Protein 2O1B (pdb70)

Secondary structure (DSSP, 8-state):
--HHHHTSPP-TT----SSPPB----S-SSPPPHHHHHHHHHHTT-HHHHS---TT--HHHHHHHHHHHHHHH-----TTTSEEEESSHHHHHHHHHHHH--TT-EEEEEES--SSHHHHHHHTT-EEEEEE--TTT----GGGS-HHHHHHEEEEEE-SS-TTT-----HHHHHHHHHHHTTSS-EEEEE-TTTT-BSSSPPPPGGGSTTHHHHEEEEEESTTTT--TT--EEEEE----HHHHHHHHHH----HHHHHHHHHHHHH-HHHHHHHHHHHHHHHHHHH--TTTT--EEPP-BSSEEEEEPPTT--HHHHHHHHHHHH-B--EESGGG-GGGTTEEEEE--S-TTHHHHHHHHHHGGGGGG-

Solvent-accessible surface area: 16310 Å² total

InterPro domains:
  IPR004838 Aminotransferases, class-I, pyridoxal-phosphate-binding site [PS00105] (230-243)
  IPR004839 Aminotransferase, class I/classII, large domain [PF00155] (29-375)
  IPR015421 Pyridoxal phosphate-dependent transferase, major domain [G3DSA:3.40.640.10] (60-280)
  IPR015422 Pyridoxal phosphate-dependent transferase, small domain [G3DSA:3.90.1150.10] (34-375)
  IPR015424 Pyridoxal phosphate-dependent transferase [SSF53383] (1-379)
  IPR050881 LL-diaminopimelate aminotransferase [PTHR42832] (8-380)

Radius of gyration: 20.68 Å; Cα contacts (8 Å, |Δi|>4): 781; chains: 1; bounding box: 60×52×44 Å

CATH classification: 3.90.1150.10 (+1 more: 3.40.640.10)

Structure (mmCIF, N/CA/C/O backbone):
data_2O1B
#
_entry.id   2O1B
#
_cell.length_a   109.311
_cell.length_b   56.307
_cell.length_c   73.401
_cell.angle_alpha   90.00
_cell.angle_beta   130.31
_cell.angle_gamma   90.00
#
_symmetry.space_group_name_H-M   'C 1 2 1'
#
loop_
_entity.id
_entity.type
_entity.pdbx_description
1 polymer 'Aminotransferase, class I'
2 non-polymer "PYRIDOXAL-5'-PHOSPHATE"
3 water water
#
loop_
_atom_site.group_PDB
_atom_site.id
_atom_site.type_symbol
_atom_site.label_atom_id
_atom_site.label_alt_id
_atom_site.label_comp_id
_atom_site.label_asym_id
_atom_site.label_entity_id
_atom_site.label_seq_id
_atom_site.pdbx_PDB_ins_code
_atom_site.Cartn_x
_atom_site.Cartn_y
_atom_site.Cartn_z
_atom_site.occupancy
_atom_site.B_iso_or_equiv
_atom_site.auth_seq_id
_atom_site.auth_comp_id
_atom_site.auth_asym_id
_atom_site.auth_atom_id
_atom_site.pdbx_PDB_model_num
ATOM 1 N N . ILE A 1 22 ? 6.766 -43.275 13.644 1.00 26.53 2 ILE A N 1
ATOM 2 C CA . ILE A 1 22 ? 6.764 -42.949 12.187 1.00 26.47 2 ILE A CA 1
ATOM 3 C C . ILE A 1 22 ? 6.252 -44.135 11.358 1.00 26.51 2 ILE A C 1
ATOM 4 O O . ILE A 1 22 ? 6.447 -45.304 11.735 1.00 26.58 2 ILE A O 1
ATOM 9 N N . SER A 1 23 ? 5.574 -43.830 10.252 1.00 26.01 3 SER A N 1
ATOM 10 C CA . SER A 1 23 ? 5.052 -44.860 9.352 1.00 26.14 3 SER A CA 1
ATOM 11 C C . SER A 1 23 ? 6.178 -45.487 8.538 1.00 26.15 3 SER A C 1
ATOM 12 O O . SER A 1 23 ? 7.167 -44.819 8.229 1.00 25.86 3 SER A O 1
ATOM 15 N N . ASN A 1 24 ? 6.016 -46.761 8.189 1.00 26.42 4 ASN A N 1
ATOM 16 C CA . ASN A 1 24 ? 6.987 -47.465 7.345 1.00 26.88 4 ASN A CA 1
ATOM 17 C C . ASN A 1 24 ? 7.253 -46.712 6.047 1.00 27.06 4 ASN A C 1
ATOM 18 O O . ASN A 1 24 ? 8.405 -46.531 5.650 1.00 27.25 4 ASN A O 1
ATOM 23 N N . LYS A 1 25 ? 6.176 -46.258 5.413 1.00 27.37 5 LYS A N 1
ATOM 24 C CA . LYS A 1 25 ? 6.223 -45.552 4.133 1.00 27.65 5 LYS A CA 1
ATOM 25 C C . LYS A 1 25 ? 7.133 -44.326 4.184 1.00 27.67 5 LYS A C 1
ATOM 26 O O . LYS A 1 25 ? 7.907 -44.077 3.263 1.00 27.42 5 LYS A O 1
ATOM 32 N N . LEU A 1 26 ? 7.032 -43.570 5.272 1.00 27.60 6 LEU A N 1
ATOM 33 C CA . LEU A 1 26 ? 7.751 -42.314 5.406 1.00 27.61 6 LEU A CA 1
ATOM 34 C C . LEU A 1 26 ? 9.196 -42.587 5.801 1.00 27.61 6 LEU A C 1
ATOM 35 O O . LEU A 1 26 ? 10.109 -41.881 5.372 1.00 27.38 6 LEU A O 1
ATOM 40 N N . ALA A 1 27 ? 9.382 -43.641 6.593 1.00 27.39 7 ALA A N 1
ATOM 41 C CA . ALA A 1 27 ? 10.698 -44.099 7.028 1.00 27.47 7 ALA A CA 1
ATOM 42 C C . ALA A 1 27 ? 11.602 -44.452 5.850 1.00 27.38 7 ALA A C 1
ATOM 43 O O . ALA A 1 27 ? 12.822 -44.257 5.908 1.00 27.77 7 ALA A O 1
ATOM 45 N N . ASN A 1 28 ? 11.001 -44.983 4.789 1.00 27.15 8 ASN A N 1
ATOM 46 C CA . ASN A 1 28 ? 11.737 -45.337 3.574 1.00 26.86 8 ASN A CA 1
ATOM 47 C C . ASN A 1 28 ? 12.391 -44.142 2.895 1.00 26.29 8 ASN A C 1
ATOM 48 O O . ASN A 1 28 ? 13.428 -44.292 2.256 1.00 26.33 8 ASN A O 1
ATOM 53 N N . ILE A 1 29 ? 11.798 -42.960 3.058 1.00 25.84 9 ILE A N 1
ATOM 54 C CA . ILE A 1 29 ? 12.180 -41.792 2.258 1.00 25.40 9 ILE A CA 1
ATOM 55 C C . ILE A 1 29 ? 13.468 -41.108 2.731 1.00 25.21 9 ILE A C 1
ATOM 56 O O . ILE A 1 29 ? 13.514 -40.576 3.839 1.00 24.71 9 ILE A O 1
ATOM 61 N N . PRO A 1 30 ? 14.516 -41.114 1.879 1.00 25.12 10 PRO A N 1
ATOM 62 C CA . PRO A 1 30 ? 15.766 -40.444 2.232 1.00 25.11 10 PRO A CA 1
ATOM 63 C C . PRO A 1 30 ? 15.498 -38.986 2.509 1.00 25.00 10 PRO A C 1
ATOM 64 O O . PRO A 1 30 ? 14.680 -38.376 1.828 1.00 24.76 10 PRO A O 1
ATOM 68 N N . ASP A 1 31 ? 16.160 -38.436 3.521 1.00 24.98 11 ASP A N 1
ATOM 69 C CA . ASP A 1 31 ? 15.945 -37.041 3.879 1.00 25.22 11 ASP A CA 1
ATOM 70 C C . ASP A 1 31 ? 16.142 -36.128 2.680 1.00 25.43 11 ASP A C 1
ATOM 71 O O . ASP A 1 31 ? 16.963 -36.404 1.809 1.00 25.29 11 ASP A O 1
ATOM 76 N N . SER A 1 32 ? 15.363 -35.051 2.638 1.00 25.94 12 SER A N 1
ATOM 77 C CA . SER A 1 32 ? 15.561 -34.006 1.656 1.00 26.59 12 SER A CA 1
ATOM 78 C C . SER A 1 32 ? 16.993 -33.509 1.806 1.00 27.07 12 SER A C 1
ATOM 79 O O . SER A 1 32 ? 17.345 -32.881 2.809 1.00 26.89 12 SER A O 1
ATOM 82 N N . TYR A 1 33 ? 17.819 -33.829 0.813 1.00 28.04 13 TYR A N 1
ATOM 83 C CA . TYR A 1 33 ? 19.256 -33.570 0.878 1.00 28.91 13 TYR A CA 1
ATOM 84 C C . TYR A 1 33 ? 19.594 -32.094 1.087 1.00 29.20 13 TYR A C 1
ATOM 85 O O . TYR A 1 33 ? 20.649 -31.766 1.636 1.00 29.33 13 TYR A O 1
ATOM 94 N N . PHE A 1 34 ? 18.692 -31.214 0.661 1.00 29.43 14 PHE A N 1
ATOM 95 C CA . PHE A 1 34 ? 18.844 -29.784 0.908 1.00 29.75 14 PHE A CA 1
ATOM 96 C C . PHE A 1 34 ? 17.736 -29.263 1.833 1.00 30.01 14 PHE A C 1
ATOM 97 O O . PHE A 1 34 ? 17.399 -28.075 1.826 1.00 30.11 14 PHE A O 1
ATOM 105 N N . GLY A 1 35 ? 17.186 -30.171 2.636 1.00 30.14 15 GLY A N 1
ATOM 106 C CA . GLY A 1 35 ? 16.229 -29.814 3.676 1.00 30.31 15 GLY A CA 1
ATOM 107 C C . GLY A 1 35 ? 16.919 -29.501 4.990 1.00 30.33 15 GLY A C 1
ATOM 108 O O . GLY A 1 35 ? 17.976 -28.870 5.016 1.00 30.40 15 GLY A O 1
ATOM 109 N N . GLU A 1 43 ? 28.529 -23.842 8.114 1.00 41.82 23 GLU A N 1
ATOM 110 C CA . GLU A 1 43 ? 29.983 -23.821 8.274 1.00 41.88 23 GLU A CA 1
ATOM 111 C C . GLU A 1 43 ? 30.678 -23.452 6.961 1.00 41.64 23 GLU A C 1
ATOM 112 O O . GLU A 1 43 ? 30.186 -23.789 5.880 1.00 41.91 23 GLU A O 1
ATOM 118 N N . HIS A 1 44 ? 31.808 -22.750 7.067 1.00 41.33 24 HIS A N 1
ATOM 119 C CA . HIS A 1 44 ? 32.587 -22.320 5.902 1.00 40.86 24 HIS A CA 1
ATOM 120 C C . HIS A 1 44 ? 34.072 -22.156 6.246 1.00 40.07 24 HIS A C 1
ATOM 121 O O . HIS A 1 44 ? 34.440 -22.082 7.420 1.00 40.01 24 HIS A O 1
ATOM 128 N N . GLY A 1 45 ? 34.920 -22.110 5.223 1.00 38.99 25 GLY A N 1
ATOM 129 C CA . GLY A 1 45 ? 36.345 -21.880 5.422 1.00 37.73 25 GLY A CA 1
ATOM 130 C C . GLY A 1 45 ? 36.662 -20.430 5.747 1.00 36.69 25 GLY A C 1
ATOM 131 O O . GLY A 1 45 ? 35.755 -19.648 6.026 1.00 36.79 25 GLY A O 1
ATOM 132 N N . PRO A 1 46 ? 37.954 -20.059 5.704 1.00 35.87 26 PRO A N 1
ATOM 133 C CA . PRO A 1 46 ? 38.429 -18.704 6.026 1.00 35.14 26 PRO A CA 1
ATOM 134 C C . PRO A 1 46 ? 37.826 -17.584 5.172 1.00 34.35 26 PRO A C 1
ATOM 135 O O . PRO A 1 46 ? 37.495 -16.518 5.697 1.00 34.25 26 PRO A O 1
ATOM 139 N N . LEU A 1 47 ? 37.687 -17.839 3.873 1.00 33.40 27 LEU A N 1
ATOM 140 C CA . LEU A 1 47 ? 37.242 -16.841 2.907 1.00 32.59 27 LEU A CA 1
ATOM 141 C C . LEU A 1 47 ? 35.758 -16.509 3.089 1.00 32.19 27 LEU A C 1
ATOM 142 O O . LEU A 1 47 ? 35.001 -17.340 3.579 1.00 31.88 27 LEU A O 1
ATOM 147 N N . PRO A 1 48 ? 35.339 -15.280 2.729 1.00 31.99 28 PRO A N 1
ATOM 148 C CA . PRO A 1 48 ? 33.901 -15.000 2.716 1.00 31.92 28 PRO A CA 1
ATOM 149 C C . PRO A 1 48 ? 33.136 -16.017 1.866 1.00 32.22 28 PRO A C 1
ATOM 150 O O . PRO A 1 48 ? 33.589 -16.389 0.781 1.00 31.89 28 PRO A O 1
ATOM 154 N N . LEU A 1 49 ? 31.991 -16.462 2.377 1.00 32.49 29 LEU A N 1
ATOM 155 C CA . LEU A 1 49 ? 31.208 -17.522 1.752 1.00 33.25 29 LEU A CA 1
ATOM 156 C C . LEU A 1 49 ? 30.508 -17.065 0.477 1.00 33.20 29 LEU A C 1
ATOM 157 O O . LEU A 1 49 ? 29.908 -15.990 0.436 1.00 33.14 29 LEU A O 1
ATOM 162 N N . ILE A 1 50 ? 30.623 -17.889 -0.565 1.00 33.40 30 ILE A N 1
ATOM 163 C CA . ILE A 1 50 ? 29.803 -17.770 -1.768 1.00 33.56 30 ILE A CA 1
ATOM 164 C C . ILE A 1 50 ? 28.967 -19.048 -1.853 1.00 34.11 30 ILE A C 1
ATOM 165 O O . ILE A 1 50 ? 29.506 -20.153 -1.939 1.00 33.54 30 ILE A O 1
ATOM 170 N N . ASN A 1 51 ? 27.648 -18.882 -1.787 1.00 34.98 31 ASN A N 1
ATOM 171 C CA . ASN A 1 51 ? 26.717 -20.003 -1.768 1.00 35.98 31 ASN A CA 1
ATOM 172 C C . ASN A 1 51 ? 26.228 -20.276 -3.174 1.00 36.36 31 ASN A C 1
ATOM 173 O O . ASN A 1 51 ? 25.274 -19.656 -3.628 1.00 36.55 31 ASN A O 1
ATOM 186 N N . ALA A 1 53 ? 25.087 -23.128 -4.159 1.00 37.07 33 ALA A N 1
ATOM 187 C CA . ALA A 1 53 ? 24.220 -24.289 -4.042 1.00 37.23 33 ALA A CA 1
ATOM 188 C C . ALA A 1 53 ? 22.741 -23.889 -4.203 1.00 37.73 33 ALA A C 1
ATOM 189 O O . ALA A 1 53 ? 21.840 -24.702 -3.991 1.00 37.38 33 ALA A O 1
ATOM 191 N N . VAL A 1 54 ? 22.514 -22.634 -4.600 1.00 38.25 34 VAL A N 1
ATOM 192 C CA . VAL A 1 54 ? 21.175 -22.051 -4.666 1.00 38.40 34 VAL A CA 1
ATOM 193 C C . VAL A 1 54 ? 20.439 -22.377 -5.963 1.00 39.21 34 VAL A C 1
ATOM 194 O O . VAL A 1 54 ? 20.958 -22.199 -7.068 1.00 39.33 34 VAL A O 1
ATOM 198 N N . GLY A 1 55 ? 19.222 -22.879 -5.833 1.00 39.71 35 GLY A N 1
ATOM 199 C CA . GLY A 1 55 ? 18.291 -22.778 -6.936 1.00 40.40 35 GLY A CA 1
ATOM 200 C C . GLY A 1 55 ? 17.908 -21.311 -6.935 1.00 41.02 35 GLY A C 1
ATOM 201 O O . GLY A 1 55 ? 18.286 -20.562 -6.019 1.00 41.16 35 GLY A O 1
ATOM 202 N N . ILE A 1 56 ? 17.214 -20.878 -7.980 1.00 41.35 36 ILE A N 1
ATOM 203 C CA . ILE A 1 56 ? 16.529 -19.591 -7.948 1.00 41.54 36 ILE A CA 1
ATOM 204 C C . ILE A 1 56 ? 17.379 -18.346 -8.135 1.00 41.00 36 ILE A C 1
ATOM 205 O O . ILE A 1 56 ? 18.301 -18.081 -7.349 1.00 41.72 36 ILE A O 1
ATOM 210 N N . PRO A 1 57 ? 17.047 -17.564 -9.174 1.00 40.19 37 PRO A N 1
ATOM 211 C CA . PRO A 1 57 ? 17.568 -16.217 -9.360 1.00 39.18 37 PRO A CA 1
ATOM 212 C C . PRO A 1 57 ? 17.582 -15.369 -8.079 1.00 37.94 37 PRO A C 1
ATOM 213 O O . PRO A 1 57 ? 16.883 -15.644 -7.106 1.00 38.37 37 PRO A O 1
ATOM 217 N N . ASP A 1 58 ? 18.395 -14.334 -8.120 1.00 36.23 38 ASP A N 1
ATOM 218 C CA . ASP A 1 58 ? 18.741 -13.526 -6.969 1.00 34.40 38 ASP A CA 1
ATOM 219 C C . ASP A 1 58 ? 17.904 -12.258 -6.939 1.00 32.67 38 ASP A C 1
ATOM 220 O O . ASP A 1 58 ? 17.906 -11.517 -5.945 1.00 32.19 38 ASP A O 1
ATOM 225 N N . GLY A 1 59 ? 17.205 -12.017 -8.045 1.00 30.76 39 GLY A N 1
ATOM 226 C CA . GLY A 1 59 ? 16.459 -10.791 -8.253 1.00 28.30 39 GLY A CA 1
ATOM 227 C C . GLY A 1 59 ? 15.153 -10.761 -7.485 1.00 26.80 39 GLY A C 1
ATOM 228 O O . GLY A 1 59 ? 14.675 -11.809 -7.023 1.00 26.48 39 GLY A O 1
ATOM 229 N N . PRO A 1 60 ? 14.575 -9.557 -7.335 1.00 25.08 40 PRO A N 1
ATOM 230 C CA . PRO A 1 60 ? 13.286 -9.368 -6.686 1.00 23.97 40 PRO A CA 1
ATOM 231 C C . PRO A 1 60 ? 12.122 -9.706 -7.605 1.00 23.09 40 PRO A C 1
ATOM 232 O O . PRO A 1 60 ? 12.288 -9.767 -8.826 1.00 23.05 40 PRO A O 1
ATOM 236 N N . THR A 1 61 ? 10.957 -9.925 -7.009 1.00 22.27 41 THR A N 1
ATOM 237 C CA . THR A 1 61 ? 9.701 -10.014 -7.739 1.00 21.54 41 THR A CA 1
ATOM 238 C C . THR A 1 61 ? 9.419 -8.675 -8.428 1.00 20.86 41 THR A C 1
ATOM 239 O O . THR A 1 61 ? 9.519 -7.612 -7.796 1.00 20.18 41 THR A O 1
ATOM 243 N N . PRO A 1 62 ? 9.081 -8.709 -9.728 1.00 20.25 42 PRO A N 1
ATOM 244 C CA . PRO A 1 62 ? 8.797 -7.426 -10.394 1.00 20.35 42 PRO A CA 1
ATOM 245 C C . PRO A 1 62 ? 7.752 -6.601 -9.618 1.00 20.50 42 PRO A C 1
ATOM 246 O O . PRO A 1 62 ? 6.779 -7.160 -9.116 1.00 20.08 42 PRO A O 1
ATOM 250 N N . GLN A 1 63 ? 7.962 -5.295 -9.508 1.00 21.20 43 GLN A N 1
ATOM 251 C CA . GLN A 1 63 ? 7.116 -4.444 -8.656 1.00 22.06 43 GLN A CA 1
ATOM 252 C C . GLN A 1 63 ? 5.629 -4.527 -9.017 1.00 22.26 43 GLN A C 1
ATOM 253 O O . GLN A 1 63 ? 4.769 -4.505 -8.134 1.00 23.28 43 GLN A O 1
ATOM 259 N N . GLY A 1 64 ? 5.332 -4.652 -10.310 1.00 22.11 44 GLY A N 1
ATOM 260 C CA . GLY A 1 64 ? 3.958 -4.776 -10.784 1.00 21.34 44 GLY A CA 1
ATOM 261 C C . GLY A 1 64 ? 3.195 -5.959 -10.207 1.00 21.04 44 GLY A C 1
ATOM 262 O O . GLY A 1 64 ? 2.008 -5.834 -9.915 1.00 20.45 44 GLY A O 1
ATOM 263 N N . ILE A 1 65 ? 3.872 -7.099 -10.038 1.00 20.92 45 ILE A N 1
ATOM 264 C CA . ILE A 1 65 ? 3.258 -8.285 -9.438 1.00 21.20 45 ILE A CA 1
ATOM 265 C C . ILE A 1 65 ? 2.989 -8.039 -7.959 1.00 21.73 45 ILE A C 1
ATOM 266 O O . ILE A 1 65 ? 1.889 -8.325 -7.454 1.00 21.58 45 ILE A O 1
ATOM 271 N N . ILE A 1 66 ? 3.997 -7.491 -7.280 1.00 21.85 46 ILE A N 1
ATOM 272 C CA . ILE A 1 66 ? 3.871 -7.047 -5.893 1.00 22.45 46 ILE A CA 1
ATOM 273 C C . ILE A 1 66 ? 2.703 -6.078 -5.684 1.00 22.58 46 ILE A C 1
ATOM 274 O O . ILE A 1 66 ? 1.885 -6.301 -4.789 1.00 22.78 46 ILE A O 1
ATOM 279 N N . ASP A 1 67 ? 2.620 -5.016 -6.491 1.00 23.44 47 ASP A N 1
ATOM 280 C CA . ASP A 1 67 ? 1.517 -4.030 -6.361 1.00 23.98 47 ASP A CA 1
ATOM 281 C C . ASP A 1 67 ? 0.134 -4.662 -6.485 1.00 24.33 47 ASP A C 1
ATOM 282 O O . ASP A 1 67 ? -0.782 -4.323 -5.739 1.00 23.78 47 ASP A O 1
ATOM 287 N N . HIS A 1 68 ? -0.016 -5.570 -7.444 1.00 24.86 48 HIS A N 1
ATOM 288 C CA . HIS A 1 68 ? -1.287 -6.255 -7.639 1.00 25.93 48 HIS A CA 1
ATOM 289 C C . HIS A 1 68 ? -1.638 -7.259 -6.546 1.00 25.02 48 HIS A C 1
ATOM 290 O O . HIS A 1 68 ? -2.813 -7.426 -6.220 1.00 24.92 48 HIS A O 1
ATOM 297 N N . PHE A 1 69 ? -0.631 -7.909 -5.969 1.00 24.40 49 PHE A N 1
ATOM 298 C CA . PHE A 1 69 ? -0.849 -8.744 -4.780 1.00 23.41 49 PHE A CA 1
ATOM 299 C C . PHE A 1 69 ? -1.342 -7.868 -3.607 1.00 23.28 49 PHE A C 1
ATOM 300 O O . PHE A 1 69 ? -2.354 -8.172 -2.984 1.00 23.69 49 PHE A O 1
ATOM 308 N N . GLN A 1 70 ? -0.649 -6.767 -3.333 1.00 22.58 50 GLN A N 1
ATOM 309 C CA . GLN A 1 70 ? -1.037 -5.838 -2.285 1.00 22.93 50 GLN A CA 1
ATOM 310 C C . GLN A 1 70 ? -2.507 -5.427 -2.407 1.00 23.12 50 GLN A C 1
ATOM 311 O O . GLN A 1 70 ? -3.235 -5.409 -1.414 1.00 22.79 50 GLN A O 1
ATOM 317 N N . LYS A 1 71 ? -2.927 -5.127 -3.633 1.00 23.62 51 LYS A N 1
ATOM 318 C CA . LYS A 1 71 ? -4.300 -4.719 -3.908 1.00 24.52 51 LYS A CA 1
ATOM 319 C C . LYS A 1 71 ? -5.286 -5.860 -3.740 1.00 24.11 51 LYS A C 1
ATOM 320 O O . LYS A 1 71 ? -6.368 -5.662 -3.176 1.00 24.04 51 LYS A O 1
ATOM 326 N N . ALA A 1 72 ? -4.900 -7.048 -4.211 1.00 24.13 52 ALA A N 1
ATOM 327 C CA . ALA A 1 72 ? -5.714 -8.266 -4.106 1.00 24.11 52 ALA A CA 1
ATOM 328 C C . ALA A 1 72 ? -6.042 -8.688 -2.676 1.00 24.36 52 ALA A C 1
ATOM 329 O O . ALA A 1 72 ? -6.949 -9.494 -2.463 1.00 25.17 52 ALA A O 1
ATOM 331 N N . LEU A 1 73 ? -5.305 -8.171 -1.694 1.00 23.85 53 LEU A N 1
ATOM 332 C CA . LEU A 1 73 ? -5.525 -8.578 -0.302 1.00 23.24 53 LEU A CA 1
ATOM 333 C C . LEU A 1 73 ? -6.784 -7.932 0.267 1.00 22.80 53 LEU A C 1
ATOM 334 O O . LEU A 1 73 ? -7.368 -8.432 1.230 1.00 22.98 53 LEU A O 1
ATOM 339 N N . THR A 1 74 ? -7.207 -6.828 -0.345 1.00 22.43 54 THR A N 1
ATOM 340 C CA . THR A 1 74 ? -8.353 -6.064 0.144 1.00 22.68 54 THR A CA 1
ATOM 341 C C . THR A 1 74 ? -9.674 -6.527 -0.478 1.00 22.88 54 THR A C 1
ATOM 342 O O . THR A 1 74 ? -10.733 -5.978 -0.158 1.00 23.66 54 THR A O 1
ATOM 346 N N . ILE A 1 75 ? -9.611 -7.543 -1.338 1.00 23.25 55 ILE A N 1
ATOM 347 C CA . ILE A 1 75 ? -10.772 -8.025 -2.088 1.00 23.33 55 ILE A CA 1
ATOM 348 C C . ILE A 1 75 ? -11.519 -9.100 -1.281 1.00 24.05 55 ILE A C 1
ATOM 349 O O . ILE A 1 75 ? -10.939 -10.126 -0.937 1.00 23.58 55 ILE A O 1
ATOM 354 N N . PRO A 1 76 ? -12.818 -8.865 -0.987 1.00 24.80 56 PRO A N 1
ATOM 355 C CA . PRO A 1 76 ? -13.585 -9.738 -0.095 1.00 25.41 56 PRO A CA 1
ATOM 356 C C . PRO A 1 76 ? -13.499 -11.218 -0.469 1.00 25.52 56 PRO A C 1
ATOM 357 O O . PRO A 1 76 ? -13.241 -12.051 0.394 1.00 26.19 56 PRO A O 1
ATOM 361 N N . GLU A 1 77 ? -13.679 -11.538 -1.747 1.00 26.32 57 GLU A N 1
ATOM 362 C CA . GLU A 1 77 ? -13.598 -12.935 -2.204 1.00 27.05 57 GLU A CA 1
ATOM 363 C C . GLU A 1 77 ? -12.228 -13.575 -2.000 1.00 26.66 57 GLU A C 1
ATOM 364 O O . GLU A 1 77 ? -12.135 -14.802 -1.825 1.00 26.95 57 GLU A O 1
ATOM 370 N N . ASN A 1 78 ? -11.175 -12.754 -1.995 1.00 25.73 58 ASN A N 1
ATOM 371 C CA . ASN A 1 78 ? -9.815 -13.252 -1.815 1.00 25.41 58 ASN A CA 1
ATOM 372 C C . ASN A 1 78 ? -9.473 -13.679 -0.389 1.00 25.07 58 ASN A C 1
ATOM 373 O O . ASN A 1 78 ? -8.596 -14.521 -0.183 1.00 25.24 58 ASN A O 1
ATOM 378 N N . GLN A 1 79 ? -10.175 -13.117 0.586 1.00 24.63 59 GLN A N 1
ATOM 379 C CA . GLN A 1 79 ? -9.899 -13.397 1.995 1.00 24.54 59 GLN A CA 1
ATOM 380 C C . GLN A 1 79 ? -10.529 -14.703 2.480 1.00 24.65 59 GLN A C 1
ATOM 381 O O . GLN A 1 79 ? -10.146 -15.234 3.535 1.00 24.46 59 GLN A O 1
ATOM 387 N N . LYS A 1 80 ? -11.453 -15.223 1.674 1.00 24.74 60 LYS A N 1
ATOM 388 C CA . LYS A 1 80 ? -12.329 -16.345 2.018 1.00 25.34 60 LYS A CA 1
ATOM 389 C C . LYS A 1 80 ? -12.073 -17.565 1.142 1.00 24.73 60 LYS A C 1
ATOM 390 O O . LYS A 1 80 ? -11.546 -17.426 0.037 1.00 24.24 60 LYS A O 1
ATOM 396 N N . TYR A 1 81 ? -12.480 -18.747 1.619 1.00 25.10 61 TYR A N 1
ATOM 397 C CA . TYR A 1 81 ? -12.553 -19.959 0.791 1.00 25.43 61 TYR A CA 1
ATOM 398 C C . TYR A 1 81 ? -13.163 -19.653 -0.575 1.00 25.66 61 TYR A C 1
ATOM 399 O O . TYR A 1 81 ? -14.160 -18.927 -0.672 1.00 25.45 61 TYR A O 1
ATOM 408 N N . GLY A 1 82 ? -12.574 -20.218 -1.622 1.00 25.86 62 GLY A N 1
ATOM 409 C CA . GLY A 1 82 ? -13.110 -20.085 -2.979 1.00 26.08 62 GLY A CA 1
ATOM 410 C C . GLY A 1 82 ? -13.216 -21.446 -3.649 1.00 26.83 62 GLY A C 1
ATOM 411 O O . GLY A 1 82 ? -13.129 -22.482 -2.981 1.00 26.38 62 GLY A O 1
ATOM 412 N N . ALA A 1 83 ? -13.418 -21.444 -4.965 1.00 27.32 63 ALA A N 1
ATOM 413 C CA . ALA A 1 83 ? -13.496 -22.677 -5.729 1.00 27.99 63 ALA A CA 1
ATOM 414 C C . ALA A 1 83 ? -12.173 -23.417 -5.616 1.00 28.38 63 ALA A C 1
ATOM 415 O O . ALA A 1 83 ? -11.113 -22.842 -5.861 1.00 28.27 63 ALA A O 1
ATOM 417 N N . PHE A 1 84 ? -12.248 -24.688 -5.231 1.00 28.47 64 PHE A N 1
ATOM 418 C CA . PHE A 1 84 ? -11.069 -25.546 -5.068 1.00 29.17 64 PHE A CA 1
ATOM 419 C C . PHE A 1 84 ? -10.096 -25.453 -6.232 1.00 29.74 64 PHE A C 1
ATOM 420 O O . PHE A 1 84 ? -8.884 -25.295 -6.021 1.00 30.21 64 PHE A O 1
ATOM 428 N N . HIS A 1 85 ? -10.623 -25.548 -7.454 1.00 29.45 65 HIS A N 1
ATOM 429 C CA . HIS A 1 85 ? -9.783 -25.650 -8.645 1.00 29.61 65 HIS A CA 1
ATOM 430 C C . HIS A 1 85 ? -9.358 -24.324 -9.261 1.00 29.13 65 HIS A C 1
ATOM 431 O O . HIS A 1 85 ? -8.772 -24.316 -10.339 1.00 29.30 65 HIS A O 1
ATOM 438 N N . GLY A 1 86 ? -9.643 -23.214 -8.583 1.00 28.80 66 GLY A N 1
ATOM 439 C CA . GLY A 1 86 ? -9.082 -21.930 -8.988 1.00 28.10 66 GLY A CA 1
ATOM 440 C C . GLY A 1 86 ? -10.045 -21.026 -9.715 1.00 27.99 66 GLY A C 1
ATOM 441 O O . GLY A 1 86 ? -11.089 -21.469 -10.196 1.00 27.90 66 GLY A O 1
ATOM 442 N N . LYS A 1 87 ? -9.689 -19.747 -9.782 1.00 27.77 67 LYS A N 1
ATOM 443 C CA . LYS A 1 87 ? -10.482 -18.756 -10.502 1.00 27.50 67 LYS A CA 1
ATOM 444 C C . LYS A 1 87 ? -10.487 -19.038 -12.001 1.00 27.63 67 LYS A C 1
ATOM 445 O O . LYS A 1 87 ? -9.499 -19.519 -12.559 1.00 27.39 67 LYS A O 1
ATOM 451 N N . GLU A 1 88 ? -11.606 -18.730 -12.648 1.00 28.27 68 GLU A N 1
ATOM 452 C CA . GLU A 1 88 ? -11.699 -18.797 -14.103 1.00 28.21 68 GLU A CA 1
ATOM 453 C C . GLU A 1 88 ? -10.616 -17.967 -14.786 1.00 27.30 68 GLU A C 1
ATOM 454 O O . GLU A 1 88 ? -10.006 -18.409 -15.766 1.00 26.82 68 GLU A O 1
ATOM 460 N N . ALA A 1 89 ? -10.385 -16.765 -14.265 1.00 26.46 69 ALA A N 1
ATOM 461 C CA . ALA A 1 89 ? -9.351 -15.879 -14.793 1.00 25.99 69 ALA A CA 1
ATOM 462 C C . ALA A 1 89 ? -7.943 -16.499 -14.708 1.00 25.97 69 ALA A C 1
ATOM 463 O O . ALA A 1 89 ? -7.102 -16.224 -15.560 1.00 25.92 69 ALA A O 1
ATOM 465 N N . PHE A 1 90 ? -7.702 -17.327 -13.691 1.00 25.80 70 PHE A N 1
ATOM 466 C CA . PHE A 1 90 ? -6.410 -18.024 -13.534 1.00 25.85 70 PHE A CA 1
ATOM 467 C C . PHE A 1 90 ? -6.318 -19.140 -14.563 1.00 26.03 70 PHE A C 1
ATOM 468 O O . PHE A 1 90 ? -5.349 -19.201 -15.325 1.00 25.41 70 PHE A O 1
ATOM 476 N N . LYS A 1 91 ? -7.342 -19.994 -14.625 1.00 25.90 71 LYS A N 1
ATOM 477 C CA . LYS A 1 91 ? -7.376 -21.056 -15.645 1.00 26.24 71 LYS A CA 1
ATOM 478 C C . LYS A 1 91 ? -7.174 -20.481 -17.051 1.00 26.07 71 LYS A C 1
ATOM 479 O O . LYS A 1 91 ? -6.495 -21.073 -17.893 1.00 25.81 71 LYS A O 1
ATOM 485 N N . GLN A 1 92 ? -7.776 -19.317 -17.285 1.00 26.24 72 GLN A N 1
ATOM 486 C CA . GLN A 1 92 ? -7.693 -18.624 -18.559 1.00 26.18 72 GLN A CA 1
ATOM 487 C C . GLN A 1 92 ? -6.314 -18.020 -18.825 1.00 26.06 72 GLN A C 1
ATOM 488 O O . GLN A 1 92 ? -5.855 -18.019 -19.967 1.00 26.05 72 GLN A O 1
ATOM 494 N N . ALA A 1 93 ? -5.666 -17.488 -17.788 1.00 26.20 73 ALA A N 1
ATOM 495 C CA . ALA A 1 93 ? -4.317 -16.924 -17.945 1.00 26.15 73 ALA A CA 1
ATOM 496 C C . ALA A 1 93 ? -3.321 -18.027 -18.291 1.00 26.06 73 ALA A C 1
ATOM 497 O O . ALA A 1 93 ? -2.362 -17.794 -19.024 1.00 25.88 73 ALA A O 1
ATOM 499 N N . ILE A 1 94 ? -3.585 -19.224 -17.777 1.00 25.93 74 ILE A N 1
ATOM 500 C CA . ILE A 1 94 ? -2.783 -20.406 -18.064 1.00 25.97 74 ILE A CA 1
ATOM 501 C C . ILE A 1 94 ? -2.899 -20.843 -19.523 1.00 26.31 74 ILE A C 1
ATOM 502 O O . ILE A 1 94 ? -1.882 -21.050 -20.191 1.00 26.41 74 ILE A O 1
ATOM 507 N N . VAL A 1 95 ? -4.127 -21.003 -20.021 1.00 26.50 75 VAL A N 1
ATOM 508 C CA . VAL A 1 95 ? -4.307 -21.450 -21.412 1.00 26.52 75 VAL A CA 1
ATOM 509 C C . VAL A 1 95 ? -3.812 -20.408 -22.408 1.00 26.33 75 VAL A C 1
ATOM 510 O O . VAL A 1 95 ? -3.243 -20.764 -23.444 1.00 26.33 75 VAL A O 1
ATOM 514 N N . ASP A 1 96 ? -4.032 -19.128 -22.087 1.00 26.20 76 ASP A N 1
ATOM 515 C CA . ASP A 1 96 ? -3.546 -18.008 -22.902 1.00 26.30 76 ASP A CA 1
ATOM 516 C C . ASP A 1 96 ? -2.023 -17.997 -22.995 1.00 25.93 76 ASP A C 1
ATOM 517 O O . ASP A 1 96 ? -1.461 -17.778 -24.070 1.00 25.48 76 ASP A O 1
ATOM 522 N N . PHE A 1 97 ? -1.364 -18.202 -21.852 1.00 26.31 77 PHE A N 1
ATOM 523 C CA . PHE A 1 97 ? 0.095 -18.285 -21.787 1.00 26.18 77 PHE A CA 1
ATOM 524 C C . PHE A 1 97 ? 0.583 -19.418 -22.687 1.00 26.83 77 PHE A C 1
ATOM 525 O O . PHE A 1 97 ? 1.372 -19.191 -23.606 1.00 26.97 77 PHE A O 1
ATOM 533 N N . TYR A 1 98 ? 0.085 -20.631 -22.457 1.00 26.74 78 TYR A N 1
ATOM 534 C CA . TYR A 1 98 ? 0.478 -21.757 -23.298 1.00 27.12 78 TYR A CA 1
ATOM 535 C C . TYR A 1 98 ? 0.211 -21.573 -24.792 1.00 27.56 78 TYR A C 1
ATOM 536 O O . TYR A 1 98 ? 1.025 -21.992 -25.621 1.00 27.80 78 TYR A O 1
ATOM 545 N N . GLN A 1 99 ? -0.896 -20.914 -25.131 1.00 27.86 79 GLN A N 1
ATOM 546 C CA . GLN A 1 99 ? -1.217 -20.624 -26.522 1.00 28.31 79 GLN A CA 1
ATOM 547 C C . GLN A 1 99 ? -0.188 -19.695 -27.172 1.00 28.22 79 GLN A C 1
ATOM 548 O O . GLN A 1 99 ? 0.380 -20.031 -28.210 1.00 28.11 79 GLN A O 1
ATOM 554 N N . ARG A 1 100 ? 0.049 -18.524 -26.582 1.00 28.06 80 ARG A N 1
ATOM 555 C CA . ARG A 1 100 ? 0.996 -17.593 -27.206 1.00 28.10 80 ARG A CA 1
ATOM 556 C C . ARG A 1 100 ? 2.462 -18.000 -27.007 1.00 28.17 80 ARG A C 1
ATOM 557 O O . ARG A 1 100 ? 3.315 -17.619 -27.803 1.00 27.75 80 ARG A O 1
ATOM 565 N N . GLN A 1 101 ? 2.750 -18.784 -25.966 1.00 27.94 81 GLN A N 1
ATOM 566 C CA . GLN A 1 101 ? 4.120 -19.246 -25.736 1.00 28.30 81 GLN A CA 1
ATOM 567 C C . GLN A 1 101 ? 4.481 -20.453 -26.613 1.00 28.12 81 GLN A C 1
ATOM 568 O O . GLN A 1 101 ? 5.532 -20.455 -27.266 1.00 28.02 81 GLN A O 1
ATOM 574 N N . TYR A 1 102 ? 3.611 -21.463 -26.636 1.00 27.95 82 TYR A N 1
ATOM 575 C CA . TYR A 1 102 ? 3.937 -22.751 -27.257 1.00 28.37 82 TYR A CA 1
ATOM 576 C C . TYR A 1 102 ? 2.954 -23.240 -28.337 1.00 28.93 82 TYR A C 1
ATOM 577 O O . TYR A 1 102 ? 3.085 -24.369 -28.829 1.00 28.95 82 TYR A O 1
ATOM 586 N N . ASN A 1 103 ? 2.003 -22.386 -28.723 1.00 29.30 83 ASN A N 1
ATOM 587 C CA . ASN A 1 103 ? 0.920 -22.751 -29.658 1.00 29.55 83 ASN A CA 1
ATOM 588 C C . ASN A 1 103 ? 0.205 -24.052 -29.259 1.00 29.38 83 ASN A C 1
ATOM 589 O O . ASN A 1 103 ? -0.123 -24.892 -30.104 1.00 29.50 83 ASN A O 1
ATOM 594 N N . VAL A 1 104 ? -0.018 -24.202 -27.953 1.00 28.91 84 VAL A N 1
ATOM 595 C CA . VAL A 1 104 ? -0.681 -25.366 -27.389 1.00 28.58 84 VAL A CA 1
ATOM 596 C C . VAL A 1 104 ? -2.074 -24.957 -26.946 1.00 28.35 84 VAL A C 1
ATOM 597 O O . VAL A 1 104 ? -2.220 -24.057 -26.110 1.00 27.98 84 VAL A O 1
ATOM 601 N N . THR A 1 105 ? -3.081 -25.617 -27.513 1.00 28.16 85 THR A N 1
ATOM 602 C CA A THR A 1 105 ? -4.476 -25.369 -27.153 0.50 28.34 85 THR A CA 1
ATOM 603 C CA B THR A 1 105 ? -4.474 -25.364 -27.156 0.50 28.00 85 THR A CA 1
ATOM 604 C C . THR A 1 105 ? -4.879 -26.251 -25.984 1.00 28.22 85 THR A C 1
ATOM 605 O O . THR A 1 105 ? -4.783 -27.489 -26.058 1.00 28.02 85 THR A O 1
ATOM 612 N N . LEU A 1 106 ? -5.328 -25.612 -24.909 1.00 28.05 86 LEU A N 1
ATOM 613 C CA . LEU A 1 106 ? -5.741 -26.325 -23.709 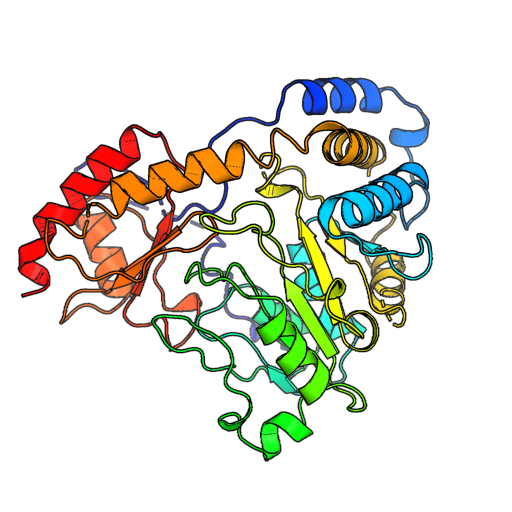1.00 28.25 86 LEU A CA 1
ATOM 614 C C . LEU A 1 106 ? -7.152 -25.959 -23.285 1.00 28.82 86 LEU A C 1
ATOM 615 O O . LEU A 1 106 ? -7.564 -24.805 -23.413 1.00 28.44 86 LEU A O 1
ATOM 620 N N . ASP A 1 107 ? -7.879 -26.951 -22.773 1.00 29.43 87 ASP A N 1
ATOM 621 C CA . ASP A 1 107 ? -9.208 -26.727 -22.205 1.00 29.90 87 ASP A CA 1
ATOM 622 C C . ASP A 1 107 ? -9.097 -26.379 -20.715 1.00 29.91 87 ASP A C 1
ATOM 623 O O . ASP A 1 107 ? -8.452 -27.095 -19.950 1.00 29.20 87 ASP A O 1
ATOM 628 N N . LYS A 1 108 ? -9.750 -25.292 -20.313 1.00 30.60 88 LYS A N 1
ATOM 629 C CA . LYS A 1 108 ? -9.650 -24.784 -18.940 1.00 31.13 88 LYS A CA 1
ATOM 630 C C . LYS A 1 108 ? -10.121 -25.756 -17.860 1.00 31.17 88 LYS A C 1
ATOM 631 O O . LYS A 1 108 ? -9.572 -25.780 -16.761 1.00 31.82 88 LYS A O 1
ATOM 637 N N . GLU A 1 109 ? -11.140 -26.546 -18.158 1.00 31.03 89 GLU A N 1
ATOM 638 C CA . GLU A 1 109 ? -11.632 -27.514 -17.193 1.00 31.42 89 GLU A CA 1
ATOM 639 C C . GLU A 1 109 ? -10.853 -28.816 -17.275 1.00 30.79 89 GLU A C 1
ATOM 640 O O . GLU A 1 109 ? -10.416 -29.357 -16.256 1.00 31.33 89 GLU A O 1
ATOM 646 N N . ASP A 1 110 ? -10.655 -29.308 -18.489 1.00 30.04 90 ASP A N 1
ATOM 647 C CA . ASP A 1 110 ? -10.182 -30.671 -18.676 1.00 29.24 90 ASP A CA 1
ATOM 648 C C . ASP A 1 110 ? -8.671 -30.814 -18.563 1.00 28.27 90 ASP A C 1
ATOM 649 O O . ASP A 1 110 ? -8.161 -31.898 -18.234 1.00 27.99 90 ASP A O 1
ATOM 654 N N . GLU A 1 111 ? -7.956 -29.740 -18.885 1.00 27.05 91 GLU A N 1
ATOM 655 C CA . GLU A 1 111 ? -6.520 -29.841 -19.161 1.00 26.36 91 GLU A CA 1
ATOM 656 C C . GLU A 1 111 ? -5.650 -28.857 -18.377 1.00 26.37 91 GLU A C 1
ATOM 657 O O . GLU A 1 111 ? -4.508 -28.602 -18.746 1.00 26.33 91 GLU A O 1
ATOM 663 N N . VAL A 1 112 ? -6.190 -28.337 -17.276 1.00 26.61 92 VAL A N 1
ATOM 664 C CA . VAL A 1 112 ? -5.480 -27.390 -16.427 1.00 26.76 92 VAL A CA 1
ATOM 665 C C . VAL A 1 112 ? -5.726 -27.691 -14.946 1.00 26.84 92 VAL A C 1
ATOM 666 O O . VAL A 1 112 ? -6.875 -27.807 -14.521 1.00 26.64 92 VAL A O 1
ATOM 670 N N . CYS A 1 113 ? -4.642 -27.813 -14.176 1.00 26.94 93 CYS A N 1
ATOM 671 C CA . CYS A 1 113 ? -4.709 -27.985 -12.716 1.00 26.64 93 CYS A CA 1
ATOM 672 C C . CYS A 1 113 ? -3.695 -27.064 -12.066 1.00 26.60 93 CYS A C 1
ATOM 673 O O . CYS A 1 113 ? -2.489 -27.178 -12.321 1.00 26.39 93 CYS A O 1
ATOM 676 N N . ILE A 1 114 ? -4.184 -26.143 -11.246 1.00 26.37 94 ILE A N 1
ATOM 677 C CA . ILE A 1 114 ? -3.333 -25.219 -10.509 1.00 27.19 94 ILE A CA 1
ATOM 678 C C . ILE A 1 114 ? -2.587 -25.943 -9.390 1.00 26.81 94 ILE A C 1
ATOM 679 O O . ILE A 1 114 ? -3.165 -26.801 -8.723 1.00 26.84 94 ILE A O 1
ATOM 684 N N . LEU A 1 115 ? -1.309 -25.596 -9.195 1.00 26.65 95 LEU A N 1
ATOM 685 C CA . LEU A 1 115 ? -0.454 -26.260 -8.195 1.00 26.12 95 LEU A CA 1
ATOM 686 C C . LEU A 1 115 ? 0.038 -25.303 -7.116 1.00 25.89 95 LEU A C 1
ATOM 687 O O . LEU A 1 115 ? 0.329 -24.146 -7.396 1.00 25.85 95 LEU A O 1
ATOM 692 N N . TYR A 1 116 ? 0.144 -25.809 -5.889 1.00 25.87 96 TYR A N 1
ATOM 693 C CA . TYR A 1 116 ? 0.601 -25.030 -4.736 1.00 25.86 96 TYR A CA 1
ATOM 694 C C . TYR A 1 116 ? 2.133 -25.080 -4.670 1.00 25.89 96 TYR A C 1
ATOM 695 O O . TYR A 1 116 ? 2.715 -25.623 -3.720 1.00 25.66 96 TYR A O 1
ATOM 704 N N . GLY A 1 117 ? 2.768 -24.512 -5.693 1.00 26.05 97 GLY A N 1
ATOM 705 C CA . GLY A 1 117 ? 4.180 -24.746 -5.979 1.00 26.48 97 GLY A CA 1
ATOM 706 C C . GLY A 1 117 ? 4.265 -26.085 -6.677 1.00 26.40 97 GLY A C 1
ATOM 707 O O . GLY A 1 117 ? 3.565 -27.022 -6.290 1.00 26.89 97 GLY A O 1
ATOM 708 N N . THR A 1 118 ? 5.122 -26.192 -7.692 1.00 26.25 98 THR A N 1
ATOM 709 C CA . THR A 1 118 ? 5.185 -27.408 -8.508 1.00 25.85 98 THR A CA 1
ATOM 710 C C . THR A 1 118 ? 5.692 -28.630 -7.761 1.00 25.99 98 THR A C 1
ATOM 711 O O . THR A 1 118 ? 5.315 -29.750 -8.101 1.00 26.02 98 THR A O 1
ATOM 715 N N . LYS A 1 119 ? 6.546 -28.426 -6.758 1.00 26.42 99 LYS A N 1
ATOM 716 C CA . LYS A 1 119 ? 7.041 -29.545 -5.956 1.00 26.06 99 LYS A CA 1
ATOM 717 C C . LYS A 1 119 ? 5.864 -30.389 -5.450 1.00 26.25 99 LYS A C 1
ATOM 718 O O . LYS A 1 119 ? 5.854 -31.618 -5.581 1.00 25.79 99 LYS A O 1
ATOM 724 N N . ASN A 1 120 ? 4.859 -29.713 -4.905 1.00 26.49 100 ASN A N 1
ATOM 725 C CA . ASN A 1 120 ? 3.667 -30.378 -4.389 1.00 27.00 100 ASN A CA 1
ATOM 726 C C . ASN A 1 120 ? 2.950 -31.231 -5.440 1.00 27.02 100 ASN A C 1
ATOM 727 O O . ASN A 1 120 ? 2.508 -32.354 -5.137 1.00 27.29 100 ASN A O 1
ATOM 732 N N . GLY A 1 121 ? 2.826 -30.703 -6.660 1.00 26.13 101 GLY A N 1
ATOM 733 C CA . GLY A 1 121 ? 2.162 -31.429 -7.747 1.00 26.31 101 GLY A CA 1
ATOM 734 C C . GLY A 1 121 ? 3.004 -32.552 -8.324 1.00 25.72 101 GLY A C 1
ATOM 735 O O . GLY A 1 121 ? 2.497 -33.653 -8.587 1.00 27.07 101 GLY A O 1
ATOM 736 N N . LEU A 1 122 ? 4.297 -32.283 -8.510 1.00 25.19 102 LEU A N 1
ATOM 737 C CA . LEU A 1 122 ? 5.239 -33.294 -8.987 1.00 24.67 102 LEU A CA 1
ATOM 738 C C . LEU A 1 122 ? 5.277 -34.493 -8.067 1.00 24.66 102 LEU A C 1
ATOM 739 O O . LEU A 1 122 ? 5.261 -35.624 -8.540 1.00 24.43 102 LEU A O 1
ATOM 744 N N . VAL A 1 123 ? 5.332 -34.262 -6.755 1.00 25.03 103 VAL A N 1
ATOM 745 C CA . VAL A 1 123 ? 5.398 -35.408 -5.824 1.00 24.87 103 VAL A CA 1
ATOM 746 C C . VAL A 1 123 ? 4.031 -36.111 -5.665 1.00 24.52 103 VAL A C 1
ATOM 747 O O . VAL A 1 123 ? 3.968 -37.263 -5.237 1.00 24.90 103 VAL A O 1
ATOM 751 N N . ALA A 1 124 ? 2.948 -35.429 -6.044 1.00 24.01 104 ALA A N 1
ATOM 752 C CA . ALA A 1 124 ? 1.589 -35.995 -5.974 1.00 23.38 104 ALA A CA 1
ATOM 753 C C . ALA A 1 124 ? 1.259 -36.959 -7.120 1.00 23.32 104 ALA A C 1
ATOM 754 O O . ALA A 1 124 ? 0.499 -37.924 -6.924 1.00 23.52 104 ALA A O 1
ATOM 756 N N . VAL A 1 125 ? 1.858 -36.727 -8.293 1.00 22.99 105 VAL A N 1
ATOM 757 C CA . VAL A 1 125 ? 1.506 -37.463 -9.514 1.00 22.63 105 VAL A CA 1
ATOM 758 C C . VAL A 1 125 ? 1.457 -38.981 -9.333 1.00 22.57 105 VAL A C 1
ATOM 759 O O . VAL A 1 125 ? 0.486 -39.600 -9.752 1.00 23.17 105 VAL A O 1
ATOM 763 N N . PRO A 1 126 ? 2.501 -39.599 -8.739 1.00 22.58 106 PRO A N 1
ATOM 764 C CA . PRO A 1 126 ? 2.395 -41.067 -8.653 1.00 22.39 106 PRO A CA 1
ATOM 765 C C . PRO A 1 126 ? 1.204 -41.548 -7.831 1.00 22.75 106 PRO A C 1
ATOM 766 O O . PRO A 1 126 ? 0.560 -42.538 -8.200 1.00 23.28 106 PRO A O 1
ATOM 770 N N . THR A 1 127 ? 0.919 -40.872 -6.720 1.00 23.18 107 THR A N 1
ATOM 771 C CA . THR A 1 127 ? -0.222 -41.232 -5.871 1.00 23.70 107 THR A CA 1
ATOM 772 C C . THR A 1 127 ? -1.513 -41.217 -6.691 1.00 24.26 107 THR A C 1
ATOM 773 O O . THR A 1 127 ? -2.383 -42.090 -6.517 1.00 23.82 107 THR A O 1
ATOM 777 N N . CYS A 1 128 ? -1.597 -40.236 -7.594 1.00 24.37 108 CYS A N 1
ATOM 778 C CA . CYS A 1 128 ? -2.751 -40.040 -8.469 1.00 25.44 108 CYS A CA 1
ATOM 779 C C . CYS A 1 128 ? -2.861 -40.999 -9.641 1.00 26.05 108 CYS A C 1
ATOM 780 O O . CYS A 1 128 ? -3.968 -41.260 -10.107 1.00 26.09 108 CYS A O 1
ATOM 783 N N . VAL A 1 129 ? -1.730 -41.520 -10.117 1.00 25.96 109 VAL A N 1
ATOM 784 C CA . VAL A 1 129 ? -1.676 -42.144 -11.435 1.00 26.37 109 VAL A CA 1
ATOM 785 C C . VAL A 1 129 ? -1.272 -43.619 -11.426 1.00 26.04 109 VAL A C 1
ATOM 786 O O . VAL A 1 129 ? -1.763 -44.398 -12.246 1.00 26.50 109 VAL A O 1
ATOM 790 N N . ILE A 1 130 ? -0.410 -44.012 -10.488 1.00 25.81 110 ILE A N 1
ATOM 791 C CA . ILE A 1 130 ? 0.120 -45.381 -10.469 1.00 25.36 110 ILE A CA 1
ATOM 792 C C . ILE A 1 130 ? -0.444 -46.223 -9.331 1.00 25.41 110 ILE A C 1
ATOM 793 O O . ILE A 1 130 ? -1.042 -45.697 -8.394 1.00 25.31 110 ILE A O 1
ATOM 798 N N . ASN A 1 131 ? -0.253 -47.537 -9.419 1.00 25.39 111 ASN A N 1
ATOM 799 C CA . ASN A 1 131 ? -0.648 -48.451 -8.354 1.00 25.75 111 ASN A CA 1
ATOM 800 C C . ASN A 1 131 ? 0.578 -49.129 -7.721 1.00 25.83 111 ASN A C 1
ATOM 801 O O . ASN A 1 131 ? 1.633 -49.196 -8.350 1.00 25.98 111 ASN A O 1
ATOM 806 N N . PRO A 1 132 ? 0.458 -49.608 -6.462 1.00 25.76 112 PRO A N 1
ATOM 807 C CA . PRO A 1 132 ? 1.571 -50.304 -5.804 1.00 25.40 112 PRO A CA 1
ATOM 808 C C . PRO A 1 132 ? 2.335 -51.268 -6.724 1.00 25.57 112 PRO A C 1
ATOM 809 O O . PRO A 1 132 ? 1.715 -52.058 -7.434 1.00 25.00 112 PRO A O 1
ATOM 813 N N . GLY A 1 133 ? 3.669 -51.173 -6.723 1.00 25.12 113 GLY A N 1
ATOM 814 C CA . GLY A 1 133 ? 4.515 -52.046 -7.532 1.00 24.87 113 GLY A CA 1
ATOM 815 C C . GLY A 1 133 ? 4.752 -51.585 -8.961 1.00 25.00 113 GLY A C 1
ATOM 816 O O . GLY A 1 133 ? 5.516 -52.213 -9.699 1.00 25.83 113 GLY A O 1
ATOM 817 N N . ASP A 1 134 ? 4.092 -50.502 -9.370 1.00 24.47 114 ASP A N 1
ATOM 818 C CA . ASP A 1 134 ? 4.310 -49.932 -10.697 1.00 24.28 114 ASP A CA 1
ATOM 819 C C . ASP A 1 134 ? 5.692 -49.307 -10.770 1.00 23.81 114 ASP A C 1
ATOM 820 O O . ASP A 1 134 ? 6.125 -48.649 -9.832 1.00 24.17 114 ASP A O 1
ATOM 825 N N . TYR A 1 135 ? 6.373 -49.499 -11.897 1.00 23.56 115 TYR A N 1
ATOM 826 C CA . TYR A 1 135 ? 7.693 -48.911 -12.109 1.00 23.01 115 TYR A CA 1
ATOM 827 C C . TYR A 1 135 ? 7.585 -47.481 -12.586 1.00 22.89 115 TYR A C 1
ATOM 828 O O . TYR A 1 135 ? 6.716 -47.154 -13.390 1.00 22.67 115 TYR A O 1
ATOM 837 N N . VAL A 1 136 ? 8.466 -46.627 -12.064 1.00 22.60 116 VAL A N 1
ATOM 838 C CA . VAL A 1 136 ? 8.548 -45.238 -12.494 1.00 22.06 116 VAL A CA 1
ATOM 839 C C . VAL A 1 136 ? 10.005 -44.947 -12.863 1.00 22.97 116 VAL A C 1
ATOM 840 O O . VAL A 1 136 ? 10.918 -45.180 -12.052 1.00 22.52 116 VAL A O 1
ATOM 844 N N . LEU A 1 137 ? 10.213 -44.448 -14.083 1.00 22.66 117 LEU A N 1
ATOM 845 C CA . LEU A 1 137 ? 11.550 -44.078 -14.559 1.00 22.85 117 LEU A CA 1
ATOM 846 C C . LEU A 1 137 ? 11.902 -42.657 -14.148 1.00 23.28 117 LEU A C 1
ATOM 847 O O . LEU A 1 137 ? 11.139 -41.737 -14.413 1.00 22.52 117 LEU A O 1
ATOM 852 N N . LEU A 1 138 ? 13.064 -42.514 -13.501 1.00 23.59 118 LEU A N 1
ATOM 853 C CA . LEU A 1 138 ? 13.559 -41.244 -12.977 1.00 23.81 118 LEU A CA 1
ATOM 854 C C . LEU A 1 138 ? 14.915 -40.850 -13.597 1.00 24.04 118 LEU A C 1
ATOM 855 O O . LEU A 1 138 ? 15.859 -41.640 -13.562 1.00 23.10 118 LEU A O 1
ATOM 860 N N . PRO A 1 139 ? 15.027 -39.618 -14.144 1.00 24.08 119 PRO A N 1
ATOM 861 C CA . PRO A 1 139 ? 16.280 -39.210 -14.793 1.00 24.59 119 PRO A CA 1
ATOM 862 C C . PRO A 1 139 ? 17.476 -39.287 -13.850 1.00 25.43 119 PRO A C 1
ATOM 863 O O . PRO A 1 139 ? 17.421 -38.786 -12.718 1.00 25.18 119 PRO A O 1
ATOM 867 N N . ASP A 1 140 ? 18.536 -39.940 -14.322 1.00 26.27 120 ASP A N 1
ATOM 868 C CA . ASP A 1 140 ? 19.808 -40.033 -13.606 1.00 26.88 120 ASP A CA 1
ATOM 869 C C . ASP A 1 140 ? 20.914 -39.555 -14.548 1.00 26.50 120 ASP A C 1
ATOM 870 O O . ASP A 1 140 ? 21.247 -40.264 -15.495 1.00 26.35 120 ASP A O 1
ATOM 875 N N . PRO A 1 141 ? 21.489 -38.354 -14.299 1.00 26.11 121 PRO A N 1
ATOM 876 C CA . PRO A 1 141 ? 21.263 -37.469 -13.167 1.00 25.79 121 PRO A CA 1
ATOM 877 C C . PRO A 1 141 ? 20.033 -36.628 -13.386 1.00 25.39 121 PRO A C 1
ATOM 878 O O . PRO A 1 141 ? 19.815 -36.127 -14.480 1.00 25.22 121 PRO A O 1
ATOM 882 N N . GLY A 1 142 ? 19.234 -36.473 -12.343 1.00 25.53 122 GLY A N 1
ATOM 883 C CA . GLY A 1 142 ? 17.986 -35.753 -12.466 1.00 25.54 122 GLY A CA 1
ATOM 884 C C . GLY A 1 142 ? 17.566 -35.179 -11.136 1.00 25.74 122 GLY A C 1
ATOM 885 O O . GLY A 1 142 ? 18.286 -35.286 -10.149 1.00 25.50 122 GLY A O 1
ATOM 886 N N . TYR A 1 143 ? 16.374 -34.597 -11.111 1.00 26.00 123 TYR A N 1
ATOM 887 C CA . TYR A 1 143 ? 15.931 -33.840 -9.955 1.00 26.72 123 TYR A CA 1
ATOM 888 C C . TYR A 1 143 ? 15.638 -34.727 -8.748 1.00 26.80 123 TYR A C 1
ATOM 889 O O . TYR A 1 143 ? 15.187 -35.878 -8.884 1.00 26.63 123 TYR A O 1
ATOM 898 N N . THR A 1 144 ? 15.925 -34.165 -7.576 1.00 26.97 124 THR A N 1
ATOM 899 C CA . THR A 1 144 ? 15.981 -34.889 -6.305 1.00 27.94 124 THR A CA 1
ATOM 900 C C . THR A 1 144 ? 14.612 -35.289 -5.742 1.00 27.55 124 THR A C 1
ATOM 901 O O . THR A 1 144 ? 14.485 -36.308 -5.068 1.00 27.77 124 THR A O 1
ATOM 905 N N . ASP A 1 145 ? 13.596 -34.475 -6.010 1.00 27.42 125 ASP A N 1
ATOM 906 C CA . ASP A 1 145 ? 12.315 -34.590 -5.303 1.00 27.00 125 ASP A CA 1
ATOM 907 C C . ASP A 1 145 ? 11.327 -35.659 -5.806 1.00 26.12 125 ASP A C 1
ATOM 908 O O . ASP A 1 145 ? 10.393 -36.024 -5.092 1.00 25.78 125 ASP A O 1
ATOM 913 N N . TYR A 1 146 ? 11.549 -36.183 -7.010 1.00 25.03 126 TYR A N 1
ATOM 914 C CA . TYR A 1 146 ? 10.612 -37.144 -7.601 1.00 23.95 126 TYR A CA 1
ATOM 915 C C . TYR A 1 146 ? 10.535 -38.429 -6.790 1.00 23.92 126 TYR A C 1
ATOM 916 O O . TYR A 1 146 ? 9.460 -38.980 -6.619 1.00 24.09 126 TYR A O 1
ATOM 925 N N . LEU A 1 147 ? 11.676 -38.877 -6.279 1.00 23.54 127 LEU A N 1
ATOM 926 C CA . LEU A 1 147 ? 11.793 -40.187 -5.632 1.00 23.93 127 LEU A CA 1
ATOM 927 C C . LEU A 1 147 ? 10.769 -40.330 -4.507 1.00 23.24 127 LEU A C 1
ATOM 928 O O . LEU A 1 147 ? 10.141 -41.381 -4.363 1.00 23.15 127 LEU A O 1
ATOM 933 N N . ALA A 1 148 ? 10.625 -39.278 -3.708 1.00 23.02 128 ALA A N 1
ATOM 934 C CA . ALA A 1 148 ? 9.681 -39.262 -2.594 1.00 23.26 128 ALA A CA 1
ATOM 935 C C . ALA A 1 148 ? 8.249 -39.561 -3.048 1.00 23.17 128 ALA A C 1
ATOM 936 O O . ALA A 1 148 ? 7.554 -40.378 -2.425 1.00 22.53 128 ALA A O 1
ATOM 938 N N . GLY A 1 149 ? 7.822 -38.890 -4.120 1.00 22.93 129 GLY A N 1
ATOM 939 C CA . GLY A 1 149 ? 6.500 -39.110 -4.722 1.00 23.02 129 GLY A CA 1
ATOM 940 C C . GLY A 1 149 ? 6.268 -40.567 -5.097 1.00 22.93 129 GLY A C 1
ATOM 941 O O . GLY A 1 149 ? 5.247 -41.162 -4.728 1.00 22.81 129 GLY A O 1
ATOM 942 N N . VAL A 1 150 ? 7.215 -41.153 -5.823 1.00 23.17 130 VAL A N 1
ATOM 943 C CA . VAL A 1 150 ? 7.112 -42.570 -6.204 1.00 23.21 130 VAL A CA 1
ATOM 944 C C . VAL A 1 150 ? 6.950 -43.458 -4.959 1.00 23.41 130 VAL A C 1
ATOM 945 O O . VAL A 1 150 ? 6.051 -44.311 -4.904 1.00 24.39 130 VAL A O 1
ATOM 949 N N . LEU A 1 151 ? 7.799 -43.235 -3.952 1.00 22.89 131 LEU A N 1
ATOM 950 C CA . LEU A 1 151 ? 7.785 -44.031 -2.718 1.00 22.08 131 LEU A CA 1
ATOM 951 C C . LEU A 1 151 ? 6.517 -43.817 -1.910 1.00 21.93 131 LEU A C 1
ATOM 952 O O . LEU A 1 151 ? 6.029 -44.741 -1.257 1.00 21.18 131 LEU A O 1
ATOM 957 N N . LEU A 1 152 ? 5.990 -42.596 -1.946 1.00 21.02 132 LEU A N 1
ATOM 958 C CA . LEU A 1 152 ? 4.746 -42.288 -1.240 1.00 21.54 132 LEU A CA 1
ATOM 959 C C . LEU A 1 152 ? 3.556 -43.021 -1.848 1.00 21.85 132 LEU A C 1
ATOM 960 O O . LEU A 1 152 ? 2.540 -43.197 -1.184 1.00 21.51 132 LEU A O 1
ATOM 965 N N . ALA A 1 153 ? 3.698 -43.429 -3.110 1.00 22.29 133 ALA A N 1
ATOM 966 C CA . ALA A 1 153 ? 2.673 -44.192 -3.828 1.00 23.40 133 ALA A CA 1
ATOM 967 C C . ALA A 1 153 ? 2.988 -45.690 -3.937 1.00 24.12 133 ALA A C 1
ATOM 968 O O . ALA A 1 153 ? 2.356 -46.402 -4.719 1.00 24.78 133 ALA A O 1
ATOM 970 N N . ASP A 1 154 ? 3.961 -46.162 -3.157 1.00 24.90 134 ASP A N 1
ATOM 971 C CA . ASP A 1 154 ? 4.423 -47.564 -3.179 1.00 25.49 134 ASP A CA 1
ATOM 972 C C . ASP A 1 154 ? 4.887 -48.037 -4.561 1.00 25.57 134 ASP A C 1
ATOM 973 O O . ASP A 1 154 ? 4.834 -49.234 -4.874 1.00 26.00 134 ASP A O 1
ATOM 978 N N . GLY A 1 155 ? 5.342 -47.103 -5.390 1.00 26.11 135 GLY A N 1
ATOM 979 C CA . GLY A 1 155 ? 5.868 -47.450 -6.696 1.00 26.11 135 GLY A CA 1
ATOM 980 C C . GLY A 1 155 ? 7.310 -47.893 -6.592 1.00 26.67 135 GLY A C 1
ATOM 981 O O . GLY A 1 155 ? 7.923 -47.786 -5.526 1.00 26.46 135 GLY A O 1
ATOM 982 N N . LYS A 1 156 ? 7.850 -48.381 -7.704 1.00 26.69 136 LYS A N 1
ATOM 983 C CA . LYS A 1 156 ? 9.238 -48.816 -7.751 1.00 27.35 136 LYS A CA 1
ATOM 984 C C . LYS A 1 156 ? 10.059 -47.902 -8.662 1.00 26.87 136 LYS A C 1
ATOM 985 O O . LYS A 1 156 ? 9.969 -47.979 -9.890 1.00 27.01 136 LYS A O 1
ATOM 991 N N . PRO A 1 157 ? 10.849 -47.008 -8.048 1.00 26.60 137 PRO A N 1
ATOM 992 C CA . PRO A 1 157 ? 11.671 -46.083 -8.828 1.00 26.40 137 PRO A CA 1
ATOM 993 C C . PRO A 1 157 ? 12.845 -46.803 -9.487 1.00 25.89 137 PRO A C 1
ATOM 994 O O . PRO A 1 157 ? 13.557 -47.572 -8.832 1.00 24.95 137 PRO A O 1
ATOM 998 N N . VAL A 1 158 ? 13.003 -46.559 -10.787 1.00 25.77 138 VAL A N 1
ATOM 999 C CA A VAL A 1 158 ? 14.091 -47.131 -11.584 0.50 25.67 138 VAL A CA 1
ATOM 1000 C CA B VAL A 1 158 ? 14.106 -47.117 -11.564 0.50 25.54 138 VAL A CA 1
ATOM 1001 C C . VAL A 1 158 ? 14.764 -46.004 -12.377 1.00 25.82 138 VAL A C 1
ATOM 1002 O O . VAL A 1 158 ? 14.074 -45.193 -12.989 1.00 25.22 138 VAL A O 1
ATOM 1009 N N . PRO A 1 159 ? 16.122 -45.966 -12.394 1.00 26.36 139 PRO A N 1
ATOM 1010 C CA . PRO A 1 159 ? 16.809 -44.845 -13.049 1.00 26.37 139 PRO A CA 1
ATOM 1011 C C . PRO A 1 159 ? 16.719 -44.859 -14.565 1.00 26.10 139 PRO A C 1
ATOM 1012 O O . PRO A 1 159 ? 16.863 -45.915 -15.186 1.00 26.22 139 PRO A O 1
ATOM 1016 N N . LEU A 1 160 ? 16.476 -43.686 -15.143 1.00 25.74 140 LEU A N 1
ATOM 1017 C CA . LEU A 1 160 ? 16.607 -43.461 -16.574 1.00 26.01 140 LEU A CA 1
ATOM 1018 C C . LEU A 1 160 ? 18.021 -42.915 -16.782 1.00 26.42 140 LEU A C 1
ATOM 1019 O O . LEU A 1 160 ? 18.298 -41.751 -16.492 1.00 26.63 140 LEU A O 1
ATOM 1024 N N . ASN A 1 161 ? 18.903 -43.773 -17.285 1.00 26.62 141 ASN A N 1
ATOM 1025 C CA A ASN A 1 161 ? 20.315 -43.426 -17.369 0.50 26.44 141 ASN A CA 1
ATOM 1026 C CA B ASN A 1 161 ? 20.330 -43.484 -17.414 0.50 26.63 141 ASN A CA 1
ATOM 1027 C C . ASN A 1 161 ? 20.645 -42.466 -18.517 1.00 26.48 141 ASN A C 1
ATOM 1028 O O . ASN A 1 161 ? 20.539 -42.791 -19.708 1.00 26.50 141 ASN A O 1
ATOM 1037 N N . LEU A 1 162 ? 21.025 -41.251 -18.131 1.00 26.11 142 LEU A N 1
ATOM 1038 C CA . LEU A 1 162 ? 21.360 -40.204 -19.089 1.00 25.63 142 LEU A CA 1
ATOM 1039 C C . LEU A 1 162 ? 22.867 -39.965 -19.077 1.00 25.32 142 LEU A C 1
ATOM 1040 O O . LEU A 1 162 ? 23.492 -39.926 -18.016 1.00 25.68 142 LEU A O 1
ATOM 1045 N N . GLU A 1 163 ? 23.442 -39.807 -20.260 1.00 24.62 143 GLU A N 1
ATOM 1046 C CA . GLU A 1 163 ? 24.892 -39.702 -20.403 1.00 23.83 143 GLU A CA 1
ATOM 1047 C C . GLU A 1 163 ? 25.313 -38.377 -21.016 1.00 23.17 143 GLU A C 1
ATOM 1048 O O . GLU A 1 163 ? 24.612 -37.845 -21.884 1.00 22.18 143 GLU A O 1
ATOM 1054 N N . PRO A 1 164 ? 26.472 -37.845 -20.581 1.00 23.13 144 PRO A N 1
ATOM 1055 C CA . PRO A 1 164 ? 26.978 -36.595 -21.148 1.00 23.17 144 PRO A CA 1
ATOM 1056 C C . PRO A 1 164 ? 27.472 -36.827 -22.578 1.00 23.24 144 PRO A C 1
ATOM 1057 O O . PRO A 1 164 ? 27.736 -37.976 -22.945 1.00 23.31 144 PRO A O 1
ATOM 1061 N N . PRO A 1 165 ? 27.625 -35.758 -23.375 1.00 23.13 145 PRO A N 1
ATOM 1062 C CA . PRO A 1 165 ? 27.434 -34.359 -23.038 1.00 23.40 145 PRO A CA 1
ATOM 1063 C C . PRO A 1 165 ? 25.978 -33.887 -23.036 1.00 23.52 145 PRO A C 1
ATOM 1064 O O . PRO A 1 165 ? 25.689 -32.798 -22.531 1.00 24.30 145 PRO A O 1
ATOM 1068 N N . HIS A 1 166 ? 25.070 -34.681 -23.593 1.00 23.33 146 HIS A N 1
ATOM 1069 C CA . HIS A 1 166 ? 23.749 -34.152 -23.933 1.00 22.91 146 HIS A CA 1
ATOM 1070 C C . HIS A 1 166 ? 22.594 -34.665 -23.065 1.00 22.86 146 HIS A C 1
ATOM 1071 O O . HIS A 1 166 ? 21.519 -34.060 -23.058 1.00 22.21 146 HIS A O 1
ATOM 1078 N N . TYR A 1 167 ? 22.826 -35.751 -22.329 1.00 22.44 147 TYR A N 1
ATOM 1079 C CA . TYR A 1 167 ? 21.861 -36.271 -21.350 1.00 23.08 147 TYR A CA 1
ATOM 1080 C C . TYR A 1 167 ? 20.431 -36.432 -21.891 1.00 23.61 147 TYR A C 1
ATOM 1081 O O . TYR A 1 167 ? 19.455 -35.988 -21.268 1.00 24.32 147 TYR A O 1
ATOM 1090 N N . LEU A 1 168 ? 20.315 -37.057 -23.062 1.00 23.73 148 LEU A N 1
ATOM 1091 C CA . LEU A 1 168 ? 19.018 -37.329 -23.667 1.00 23.44 148 LEU A CA 1
ATOM 1092 C C . LEU A 1 168 ? 18.678 -38.816 -23.474 1.00 23.52 148 LEU A C 1
ATOM 1093 O O . LEU A 1 168 ? 19.589 -39.647 -23.401 1.00 23.65 148 LEU A O 1
ATOM 1098 N N . PRO A 1 169 ? 17.376 -39.161 -23.389 1.00 23.62 149 PRO A N 1
ATOM 1099 C CA . PRO A 1 169 ? 17.051 -40.565 -23.151 1.00 24.06 149 PRO A CA 1
ATOM 1100 C C . PRO A 1 169 ? 17.454 -41.435 -24.328 1.00 24.70 149 PRO A C 1
ATOM 1101 O O . PRO A 1 169 ? 17.419 -40.983 -25.477 1.00 24.04 149 PRO A O 1
ATOM 1105 N N . ASP A 1 170 ? 17.851 -42.670 -24.041 1.00 25.77 150 ASP A N 1
ATOM 1106 C CA . ASP A 1 170 ? 18.068 -43.648 -25.091 1.00 26.62 150 ASP A CA 1
ATOM 1107 C C . ASP A 1 170 ? 17.179 -44.842 -24.795 1.00 27.07 150 ASP A C 1
ATOM 110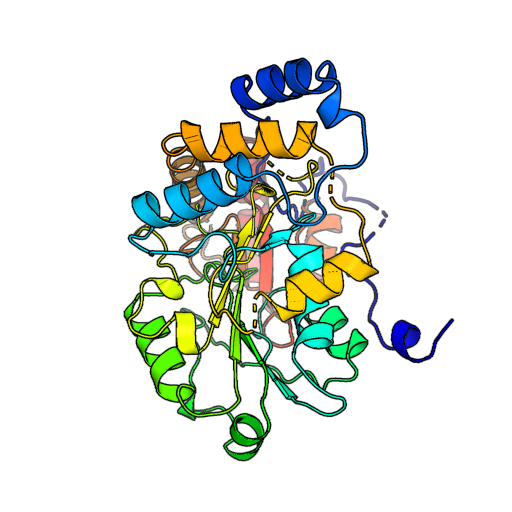8 O O . ASP A 1 170 ? 17.548 -45.747 -24.031 1.00 26.55 150 ASP A O 1
ATOM 1113 N N . TRP A 1 171 ? 16.001 -44.824 -25.411 1.00 27.26 151 TRP A N 1
ATOM 1114 C CA . TRP A 1 171 ? 14.955 -45.779 -25.113 1.00 27.70 151 TRP A CA 1
ATOM 1115 C C . TRP A 1 171 ? 15.354 -47.208 -25.474 1.00 28.86 151 TRP A C 1
ATOM 1116 O O . TRP A 1 171 ? 14.891 -48.163 -24.847 1.00 29.23 151 TRP A O 1
ATOM 1127 N N . SER A 1 172 ? 16.232 -47.351 -26.462 1.00 30.24 152 SER A N 1
ATOM 1128 C CA . SER A 1 172 ? 16.696 -48.672 -26.885 1.00 31.47 152 SER A CA 1
ATOM 1129 C C . SER A 1 172 ? 17.612 -49.323 -25.848 1.00 32.19 152 SER A C 1
ATOM 1130 O O . SER A 1 172 ? 17.815 -50.538 -25.872 1.00 32.17 152 SER A O 1
ATOM 1133 N N . LYS A 1 173 ? 18.158 -48.511 -24.942 1.00 32.64 153 LYS A N 1
ATOM 1134 C CA . LYS A 1 173 ? 19.055 -49.010 -23.902 1.00 33.52 153 LYS A CA 1
ATOM 1135 C C . LYS A 1 173 ? 18.349 -49.322 -22.575 1.00 33.51 153 LYS A C 1
ATOM 1136 O O . LYS A 1 173 ? 18.946 -49.938 -21.688 1.00 33.59 153 LYS A O 1
ATOM 1142 N N . VAL A 1 174 ? 17.093 -48.892 -22.429 1.00 33.57 154 VAL A N 1
ATOM 1143 C CA . VAL A 1 174 ? 16.282 -49.299 -21.275 1.00 33.34 154 VAL A CA 1
ATOM 1144 C C . VAL A 1 174 ? 15.927 -50.783 -21.431 1.00 33.84 154 VAL A C 1
ATOM 1145 O O . VAL A 1 174 ? 15.477 -51.209 -22.501 1.00 33.62 154 VAL A O 1
ATOM 1149 N N . ASP A 1 175 ? 16.145 -51.560 -20.373 1.00 34.02 155 ASP A N 1
ATOM 1150 C CA . ASP A 1 175 ? 15.820 -52.987 -20.385 1.00 34.80 155 ASP A CA 1
ATOM 1151 C C . ASP A 1 175 ? 14.374 -53.198 -20.830 1.00 34.92 155 ASP A C 1
ATOM 1152 O O . ASP A 1 175 ? 13.454 -52.571 -20.293 1.00 34.79 155 ASP A O 1
ATOM 1157 N N . SER A 1 176 ? 14.183 -54.065 -21.822 1.00 35.04 156 SER A N 1
ATOM 1158 C CA . SER A 1 176 ? 12.859 -54.303 -22.397 1.00 35.54 156 SER A CA 1
ATOM 1159 C C . SER A 1 176 ? 11.816 -54.658 -21.342 1.00 35.72 156 SER A C 1
ATOM 1160 O O . SER A 1 176 ? 10.655 -54.264 -21.459 1.00 35.90 156 SER A O 1
ATOM 1163 N N . GLN A 1 177 ? 12.244 -55.385 -20.311 1.00 35.96 157 GLN A N 1
ATOM 1164 C CA . GLN A 1 177 ? 11.366 -55.785 -19.212 1.00 36.09 157 GLN A CA 1
ATOM 1165 C C . GLN A 1 177 ? 10.901 -54.602 -18.363 1.00 35.83 157 GLN A C 1
ATOM 1166 O O . GLN A 1 177 ? 9.750 -54.568 -17.925 1.00 35.59 157 GLN A O 1
ATOM 1172 N N . ILE A 1 178 ? 11.797 -53.641 -18.139 1.00 35.83 158 ILE A N 1
ATOM 1173 C CA . ILE A 1 178 ? 11.475 -52.438 -17.376 1.00 35.80 158 ILE A CA 1
ATOM 1174 C C . ILE A 1 178 ? 10.466 -51.564 -18.116 1.00 35.78 158 ILE A C 1
ATOM 1175 O O . ILE A 1 178 ? 9.494 -51.104 -17.516 1.00 35.95 158 ILE A O 1
ATOM 1180 N N . ILE A 1 179 ? 10.709 -51.327 -19.405 1.00 35.58 159 ILE A N 1
ATOM 1181 C CA . ILE A 1 179 ? 9.818 -50.507 -20.239 1.00 35.69 159 ILE A CA 1
ATOM 1182 C C . ILE A 1 179 ? 8.385 -51.027 -20.174 1.00 35.47 159 ILE A C 1
ATOM 1183 O O . ILE A 1 179 ? 7.444 -50.254 -20.014 1.00 35.73 159 ILE A O 1
ATOM 1188 N N . ASP A 1 180 ? 8.238 -52.344 -20.298 1.00 35.37 160 ASP A N 1
ATOM 1189 C CA . ASP A 1 180 ? 6.938 -53.005 -20.244 1.00 34.88 160 ASP A CA 1
ATOM 1190 C C . ASP A 1 180 ? 6.215 -52.783 -18.916 1.00 34.24 160 ASP A C 1
ATOM 1191 O O . ASP A 1 180 ? 4.985 -52.672 -18.881 1.00 34.64 160 ASP A O 1
ATOM 1196 N N . LYS A 1 181 ? 6.974 -52.706 -17.828 1.00 32.85 161 LYS A N 1
ATOM 1197 C CA . LYS A 1 181 ? 6.376 -52.559 -16.502 1.00 31.21 161 LYS A CA 1
ATOM 1198 C C . LYS A 1 181 ? 6.218 -51.101 -16.078 1.00 29.96 161 LYS A C 1
ATOM 1199 O O . LYS A 1 181 ? 5.587 -50.822 -15.051 1.00 29.37 161 LYS A O 1
ATOM 1205 N N . THR A 1 182 ? 6.780 -50.177 -16.858 1.00 28.28 162 THR A N 1
ATOM 1206 C CA . THR A 1 182 ? 6.770 -48.763 -16.477 1.00 26.89 162 THR A CA 1
ATOM 1207 C C . THR A 1 182 ? 5.432 -48.081 -16.749 1.00 26.15 162 THR A C 1
ATOM 1208 O O . THR A 1 182 ? 4.897 -48.126 -17.857 1.00 26.26 162 THR A O 1
ATOM 1212 N N . LYS A 1 183 ? 4.909 -47.429 -15.722 1.00 25.17 163 LYS A N 1
ATOM 1213 C CA . LYS A 1 183 ? 3.630 -46.758 -15.829 1.00 24.26 163 LYS A CA 1
ATOM 1214 C C . LYS A 1 183 ? 3.778 -45.240 -15.825 1.00 23.51 163 LYS A C 1
ATOM 1215 O O . LYS A 1 183 ? 2.868 -44.529 -16.237 1.00 22.88 163 LYS A O 1
ATOM 1221 N N . LEU A 1 184 ? 4.933 -44.757 -15.374 1.00 22.66 164 LEU A N 1
ATOM 1222 C CA . LEU A 1 184 ? 5.205 -43.331 -15.326 1.00 22.57 164 LEU A CA 1
ATOM 1223 C C . LEU A 1 184 ? 6.685 -43.038 -15.568 1.00 22.61 164 LEU A C 1
ATOM 1224 O O . LEU A 1 184 ? 7.565 -43.798 -15.134 1.00 22.24 164 LEU A O 1
ATOM 1229 N N . ILE A 1 185 ? 6.934 -41.932 -16.268 1.00 22.28 165 ILE A N 1
ATOM 1230 C CA . ILE A 1 185 ? 8.276 -41.448 -16.572 1.00 22.63 165 ILE A CA 1
ATOM 1231 C C . ILE A 1 185 ? 8.374 -39.948 -16.317 1.00 22.51 165 ILE A C 1
ATOM 1232 O O . ILE A 1 185 ? 7.579 -39.170 -16.835 1.00 22.50 165 ILE A O 1
ATOM 1237 N N . TYR A 1 186 ? 9.354 -39.543 -15.518 1.00 22.55 166 TYR A N 1
ATOM 1238 C CA . TYR A 1 186 ? 9.651 -38.120 -15.383 1.00 22.70 166 TYR A CA 1
ATOM 1239 C C . TYR A 1 186 ? 10.703 -37.708 -16.388 1.00 22.36 166 TYR A C 1
ATOM 1240 O O . TYR A 1 186 ? 11.694 -38.423 -16.602 1.00 22.50 166 TYR A O 1
ATOM 1249 N N . LEU A 1 187 ? 10.478 -36.553 -17.004 1.00 22.02 167 LEU A N 1
ATOM 1250 C CA . LEU A 1 187 ? 11.466 -35.945 -17.871 1.00 21.83 167 LEU A CA 1
ATOM 1251 C C . LEU A 1 187 ? 11.609 -34.506 -17.415 1.00 21.76 167 LEU A C 1
ATOM 1252 O O . LEU A 1 187 ? 10.667 -33.937 -16.879 1.00 21.31 167 LEU A O 1
ATOM 1257 N N . THR A 1 188 ? 12.792 -33.939 -17.616 1.00 21.62 168 THR A N 1
ATOM 1258 C CA . THR A 1 188 ? 13.114 -32.598 -17.137 1.00 22.44 168 THR A CA 1
ATOM 1259 C C . THR A 1 188 ? 14.078 -31.943 -18.115 1.00 22.56 168 THR A C 1
ATOM 1260 O O . THR A 1 188 ? 15.261 -32.283 -18.135 1.00 22.54 168 THR A O 1
ATOM 1264 N N . TYR A 1 189 ? 13.557 -31.029 -18.933 1.00 22.64 169 TYR A N 1
ATOM 1265 C CA . TYR A 1 189 ? 14.338 -30.232 -19.871 1.00 22.81 169 TYR A CA 1
ATOM 1266 C C . TYR A 1 189 ? 13.837 -28.785 -19.879 1.00 23.19 169 TYR A C 1
ATOM 1267 O O . TYR A 1 189 ? 12.684 -28.524 -20.216 1.00 23.81 169 TYR A O 1
ATOM 1276 N N . PRO A 1 190 ? 14.703 -27.841 -19.500 1.00 23.21 170 PRO A N 1
ATOM 1277 C CA . PRO A 1 190 ? 16.093 -28.039 -19.077 1.00 23.61 170 PRO A CA 1
ATOM 1278 C C . PRO A 1 190 ? 16.266 -28.920 -17.839 1.00 23.89 170 PRO A C 1
ATOM 1279 O O . PRO A 1 190 ? 15.508 -28.779 -16.865 1.00 23.45 170 PRO A O 1
ATOM 1283 N N . ASN A 1 191 ? 17.253 -29.825 -17.884 1.00 23.81 171 ASN A N 1
ATOM 1284 C CA . ASN A 1 191 ? 17.499 -30.755 -16.773 1.00 23.86 171 ASN A CA 1
ATOM 1285 C C . ASN A 1 191 ? 18.178 -30.098 -15.569 1.00 23.94 171 ASN A C 1
ATOM 1286 O O . ASN A 1 191 ? 19.119 -29.319 -15.711 1.00 23.70 171 ASN A O 1
ATOM 1291 N N . ASN A 1 192 ? 17.673 -30.420 -14.388 1.00 23.79 172 ASN A N 1
ATOM 1292 C CA . ASN A 1 192 ? 18.341 -30.094 -13.149 1.00 23.84 172 ASN A CA 1
ATOM 1293 C C . ASN A 1 192 ? 18.875 -31.430 -12.637 1.00 23.29 172 ASN A C 1
ATOM 1294 O O . ASN A 1 192 ? 18.083 -32.275 -12.217 1.00 23.89 172 ASN A O 1
ATOM 1299 N N . PRO A 1 193 ? 20.211 -31.599 -12.566 1.00 23.21 173 PRO A N 1
ATOM 1300 C CA . PRO A 1 193 ? 21.280 -30.596 -12.502 1.00 22.81 173 PRO A CA 1
ATOM 1301 C C . PRO A 1 193 ? 22.133 -30.283 -13.750 1.00 22.67 173 PRO A C 1
ATOM 1302 O O . PRO A 1 193 ? 22.982 -29.372 -13.682 1.00 21.94 173 PRO A O 1
ATOM 1306 N N . THR A 1 194 ? 21.936 -31.016 -14.852 1.00 22.46 174 THR A N 1
ATOM 1307 C CA . THR A 1 194 ? 22.905 -31.017 -15.965 1.00 21.97 174 THR A CA 1
ATOM 1308 C C . THR A 1 194 ? 22.753 -29.845 -16.946 1.00 22.23 174 THR A C 1
ATOM 1309 O O . THR A 1 194 ? 23.670 -29.570 -17.717 1.00 22.68 174 THR A O 1
ATOM 1313 N N . GLY A 1 195 ? 21.603 -29.172 -16.922 1.00 22.40 175 GLY A N 1
ATOM 1314 C CA . GLY A 1 195 ? 21.339 -28.020 -17.808 1.00 22.58 175 GLY A CA 1
ATOM 1315 C C . GLY A 1 195 ? 21.033 -28.387 -19.261 1.00 22.77 175 GLY A C 1
ATOM 1316 O O . GLY A 1 195 ? 20.978 -27.509 -20.139 1.00 21.91 175 GLY A O 1
ATOM 1317 N N . SER A 1 196 ? 20.839 -29.690 -19.492 1.00 22.91 176 SER A N 1
ATOM 1318 C CA . SER A 1 196 ? 20.576 -30.254 -20.805 1.00 23.53 176 SER A CA 1
ATOM 1319 C C . SER A 1 196 ? 19.208 -29.800 -21.284 1.00 24.19 176 SER A C 1
ATOM 1320 O O . SER A 1 196 ? 18.292 -29.649 -20.480 1.00 24.48 176 SER A O 1
ATOM 1323 N N . THR A 1 197 ? 19.075 -29.596 -22.593 1.00 24.43 177 THR A N 1
ATOM 1324 C CA . THR A 1 197 ? 17.816 -29.163 -23.201 1.00 24.35 177 THR A CA 1
ATOM 1325 C C . THR A 1 197 ? 17.270 -30.232 -24.156 1.00 24.83 177 THR A C 1
ATOM 1326 O O . THR A 1 197 ? 18.013 -31.123 -24.585 1.00 24.15 177 THR A O 1
ATOM 1330 N N . ALA A 1 198 ? 15.976 -30.143 -24.469 1.00 24.78 178 ALA A N 1
ATOM 1331 C CA . ALA A 1 198 ? 15.352 -31.056 -25.421 1.00 25.48 178 ALA A CA 1
ATOM 1332 C C . ALA A 1 198 ? 15.001 -30.333 -26.707 1.00 25.92 178 ALA A C 1
ATOM 1333 O O . ALA A 1 198 ? 15.071 -29.097 -26.785 1.00 26.26 178 ALA A O 1
ATOM 1335 N N . THR A 1 199 ? 14.662 -31.104 -27.735 1.00 26.12 179 THR A N 1
ATOM 1336 C CA . THR A 1 199 ? 14.115 -30.524 -28.954 1.00 26.23 179 THR A CA 1
ATOM 1337 C C . THR A 1 199 ? 12.759 -31.136 -29.247 1.00 26.09 179 THR A C 1
ATOM 1338 O O . THR A 1 199 ? 12.380 -32.160 -28.654 1.00 25.45 179 THR A O 1
ATOM 1342 N N . LYS A 1 200 ? 12.029 -30.506 -30.163 1.00 25.71 180 LYS A N 1
ATOM 1343 C CA . LYS A 1 200 ? 10.742 -31.030 -30.582 1.00 26.21 180 LYS A CA 1
ATOM 1344 C C . LYS A 1 200 ? 10.882 -32.511 -30.911 1.00 25.84 180 LYS A C 1
ATOM 1345 O O . LYS A 1 200 ? 10.041 -33.322 -30.524 1.00 25.60 180 LYS A O 1
ATOM 1351 N N . GLU A 1 201 ? 11.966 -32.847 -31.604 1.00 25.73 181 GLU A N 1
ATOM 1352 C CA . GLU A 1 201 ? 12.205 -34.201 -32.087 1.00 25.73 181 GLU A CA 1
ATOM 1353 C C . GLU A 1 201 ? 12.459 -35.205 -30.968 1.00 25.82 181 GLU A C 1
ATOM 1354 O O . GLU A 1 201 ? 12.054 -36.361 -31.086 1.00 25.77 181 GLU A O 1
ATOM 1360 N N . VAL A 1 202 ? 13.134 -34.792 -29.890 1.00 25.78 182 VAL A N 1
ATOM 1361 C CA . VAL A 1 202 ? 13.361 -35.748 -28.790 1.00 25.70 182 VAL A CA 1
ATOM 1362 C C . VAL A 1 202 ? 12.037 -36.030 -28.053 1.00 25.46 182 VAL A C 1
ATOM 1363 O O . VAL A 1 202 ? 11.814 -37.141 -27.572 1.00 25.11 182 VAL A O 1
ATOM 1367 N N . PHE A 1 203 ? 11.153 -35.035 -28.020 1.00 25.48 183 PHE A N 1
ATOM 1368 C CA . PHE A 1 203 ? 9.800 -35.240 -27.502 1.00 25.57 183 PHE A CA 1
ATOM 1369 C C . PHE A 1 203 ? 8.991 -36.122 -28.469 1.00 25.99 183 PHE A C 1
ATOM 1370 O O . PHE A 1 203 ? 8.262 -37.020 -28.030 1.00 26.12 183 PHE A O 1
ATOM 1378 N N . ASP A 1 204 ? 9.147 -35.900 -29.776 1.00 25.83 184 ASP A N 1
ATOM 1379 C CA . ASP A 1 204 ? 8.497 -36.759 -30.766 1.00 25.96 184 ASP A CA 1
ATOM 1380 C C . ASP A 1 204 ? 8.816 -38.228 -30.500 1.00 26.30 184 ASP A C 1
ATOM 1381 O O . ASP A 1 204 ? 7.923 -39.073 -30.545 1.00 26.71 184 ASP A O 1
ATOM 1386 N N . GLU A 1 205 ? 10.083 -38.517 -30.221 1.00 26.36 185 GLU A N 1
ATOM 1387 C CA . GLU A 1 205 ? 10.549 -39.895 -30.053 1.00 27.12 185 GLU A CA 1
ATOM 1388 C C . GLU A 1 205 ? 9.948 -40.543 -28.803 1.00 26.48 185 GLU A C 1
ATOM 1389 O O . GLU A 1 205 ? 9.559 -41.714 -28.828 1.00 26.41 185 GLU A O 1
ATOM 1395 N N . ALA A 1 206 ? 9.866 -39.763 -27.730 1.00 26.24 186 ALA A N 1
ATOM 1396 C CA . ALA A 1 206 ? 9.353 -40.215 -26.438 1.00 25.85 186 ALA A CA 1
ATOM 1397 C C . ALA A 1 206 ? 7.880 -40.548 -26.577 1.00 25.82 186 ALA A C 1
ATOM 1398 O O . ALA A 1 206 ? 7.435 -41.621 -26.163 1.00 25.40 186 ALA A O 1
ATOM 1400 N N . ILE A 1 207 ? 7.138 -39.617 -27.180 1.00 25.71 187 ILE A N 1
ATOM 1401 C CA . ILE A 1 207 ? 5.706 -39.784 -27.440 1.00 25.36 187 ILE A CA 1
ATOM 1402 C C . ILE A 1 207 ? 5.435 -41.016 -28.323 1.00 25.49 187 ILE A C 1
ATOM 1403 O O . ILE A 1 207 ? 4.564 -41.827 -28.003 1.00 25.33 187 ILE A O 1
ATOM 1408 N N . ALA A 1 208 ? 6.191 -41.166 -29.409 1.00 25.35 188 ALA A N 1
ATOM 1409 C CA . ALA A 1 208 ? 6.036 -42.322 -30.292 1.00 25.51 188 ALA A CA 1
ATOM 1410 C C . ALA A 1 208 ? 6.365 -43.637 -29.585 1.00 25.76 188 ALA A C 1
ATOM 1411 O O . ALA A 1 208 ? 5.755 -44.667 -29.867 1.00 26.21 188 ALA A O 1
ATOM 1413 N N . LYS A 1 209 ? 7.328 -43.606 -28.668 1.00 26.05 189 LYS A N 1
ATOM 1414 C CA . LYS A 1 209 ? 7.710 -44.808 -27.929 1.00 26.07 189 LYS A CA 1
ATOM 1415 C C . LYS A 1 209 ? 6.595 -45.294 -26.987 1.00 26.28 189 LYS A C 1
ATOM 1416 O O . LYS A 1 209 ? 6.410 -46.504 -26.829 1.00 25.64 189 LYS A O 1
ATOM 1422 N N . PHE A 1 210 ? 5.852 -44.355 -26.384 1.00 26.15 190 PHE A N 1
ATOM 1423 C CA . PHE A 1 210 ? 4.871 -44.708 -25.343 1.00 27.01 190 PHE A CA 1
ATOM 1424 C C . PHE A 1 210 ? 3.392 -44.461 -25.669 1.00 28.02 190 PHE A C 1
ATOM 1425 O O . PHE A 1 210 ? 2.521 -44.740 -24.836 1.00 28.63 190 PHE A O 1
ATOM 1433 N N . LYS A 1 211 ? 3.095 -43.945 -26.857 1.00 29.03 191 LYS A N 1
ATOM 1434 C CA . LYS A 1 211 ? 1.695 -43.772 -27.253 1.00 30.19 191 LYS A CA 1
ATOM 1435 C C . LYS A 1 211 ? 1.080 -45.160 -27.458 1.00 30.16 191 LYS A C 1
ATOM 1436 O O . LYS A 1 211 ? 1.704 -46.040 -28.054 1.00 30.13 191 LYS A O 1
ATOM 1442 N N . GLY A 1 212 ? -0.122 -45.358 -26.919 1.00 30.29 192 GLY A N 1
ATOM 1443 C CA . GLY A 1 212 ? -0.787 -46.659 -26.997 1.00 30.86 192 GLY A CA 1
ATOM 1444 C C . GLY A 1 212 ? -0.269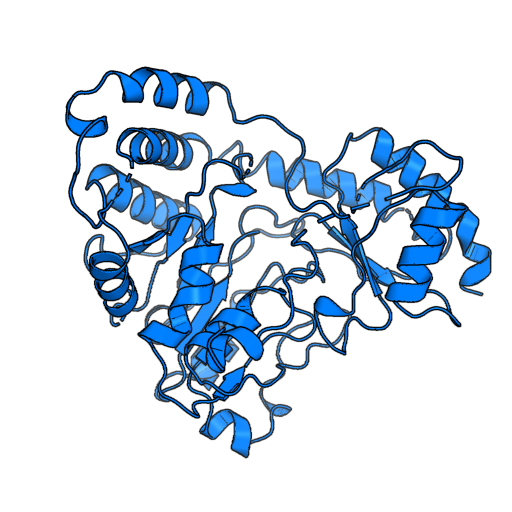 -47.694 -26.010 1.00 30.98 192 GLY A C 1
ATOM 1445 O O . GLY A 1 212 ? -0.624 -48.870 -26.095 1.00 31.19 192 GLY A O 1
ATOM 1446 N N . THR A 1 213 ? 0.593 -47.266 -25.086 1.00 30.83 193 THR A N 1
ATOM 1447 C CA . THR A 1 213 ? 0.984 -48.109 -23.956 1.00 30.53 193 THR A CA 1
ATOM 1448 C C . THR A 1 213 ? 0.287 -47.502 -22.745 1.00 30.32 193 THR A C 1
ATOM 1449 O O . THR A 1 213 ? -0.353 -46.465 -22.875 1.00 30.63 193 THR A O 1
ATOM 1453 N N . ASP A 1 214 ? 0.384 -48.131 -21.579 1.00 30.18 194 ASP A N 1
ATOM 1454 C CA . ASP A 1 214 ? -0.141 -47.474 -20.377 1.00 30.53 194 ASP A CA 1
ATOM 1455 C C . ASP A 1 214 ? 0.903 -46.625 -19.642 1.00 29.44 194 ASP A C 1
ATOM 1456 O O . ASP A 1 214 ? 0.694 -46.250 -18.491 1.00 29.87 194 ASP A O 1
ATOM 1461 N N . THR A 1 215 ? 2.004 -46.299 -20.322 1.00 28.12 195 THR A N 1
ATOM 1462 C CA . THR A 1 215 ? 3.040 -45.447 -19.740 1.00 26.85 195 THR A CA 1
ATOM 1463 C C . THR A 1 215 ? 2.726 -43.973 -20.006 1.00 26.44 195 THR A C 1
ATOM 1464 O O . THR A 1 215 ? 2.548 -43.561 -21.154 1.00 25.92 195 THR A O 1
ATOM 1468 N N . LYS A 1 216 ? 2.676 -43.180 -18.943 1.00 26.05 196 LYS A N 1
ATOM 1469 C CA . LYS A 1 216 ? 2.471 -41.743 -19.087 1.00 25.91 196 LYS A CA 1
ATOM 1470 C C . LYS A 1 216 ? 3.743 -40.969 -18.747 1.00 25.27 196 LYS A C 1
ATOM 1471 O O . LYS A 1 216 ? 4.619 -41.473 -18.047 1.00 24.97 196 LYS A O 1
ATOM 1477 N N . ILE A 1 217 ? 3.818 -39.728 -19.219 1.00 24.83 197 ILE A N 1
ATOM 1478 C CA . ILE A 1 217 ? 4.990 -38.901 -19.007 1.00 24.44 197 ILE A CA 1
ATOM 1479 C C . ILE A 1 217 ? 4.606 -37.659 -18.218 1.00 25.00 197 ILE A C 1
ATOM 1480 O O . ILE A 1 217 ? 3.550 -37.052 -18.460 1.00 24.33 197 ILE A O 1
ATOM 1485 N N . VAL A 1 218 ? 5.465 -37.295 -17.270 1.00 25.12 198 VAL A N 1
ATOM 1486 C CA . VAL A 1 218 ? 5.363 -36.015 -16.590 1.00 25.44 198 VAL A CA 1
ATOM 1487 C C . VAL A 1 218 ? 6.598 -35.246 -16.976 1.00 25.78 198 VAL A C 1
ATOM 1488 O O . VAL A 1 218 ? 7.704 -35.669 -16.668 1.00 26.62 198 VAL A O 1
ATOM 1492 N N . HIS A 1 219 ? 6.415 -34.121 -17.654 1.00 25.22 199 HIS A N 1
ATOM 1493 C CA . HIS A 1 219 ? 7.550 -33.279 -17.991 1.00 25.16 199 HIS A CA 1
ATOM 1494 C C . HIS A 1 219 ? 7.620 -32.085 -17.046 1.00 24.64 199 HIS A C 1
ATOM 1495 O O . HIS A 1 219 ? 6.673 -31.311 -16.961 1.00 24.28 199 HIS A O 1
ATOM 1502 N N . ASP A 1 220 ? 8.748 -31.969 -16.338 1.00 24.53 200 ASP A N 1
ATOM 1503 C CA . ASP A 1 220 ? 9.001 -30.918 -15.342 1.00 23.98 200 ASP A CA 1
ATOM 1504 C C . ASP A 1 220 ? 9.685 -29.732 -16.020 1.00 23.90 200 ASP A C 1
ATOM 1505 O O . ASP A 1 220 ? 10.884 -29.758 -16.306 1.00 24.01 200 ASP A O 1
ATOM 1510 N N . PHE A 1 221 ? 8.907 -28.686 -16.262 1.00 24.03 201 PHE A N 1
ATOM 1511 C CA . PHE A 1 221 ? 9.303 -27.550 -17.101 1.00 23.59 201 PHE A CA 1
ATOM 1512 C C . PHE A 1 221 ? 9.667 -26.321 -16.261 1.00 23.74 201 PHE A C 1
ATOM 1513 O O . PHE A 1 221 ? 9.504 -25.175 -16.705 1.00 23.00 201 PHE A O 1
ATOM 1521 N N . ALA A 1 222 ? 10.167 -26.570 -15.051 1.00 24.30 202 ALA A N 1
ATOM 1522 C CA . ALA A 1 222 ? 10.581 -25.509 -14.109 1.00 24.14 202 ALA A CA 1
ATOM 1523 C C . ALA A 1 222 ? 11.494 -24.452 -14.717 1.00 24.76 202 ALA A C 1
ATOM 1524 O O . ALA A 1 222 ? 11.416 -23.265 -14.344 1.00 25.00 202 ALA A O 1
ATOM 1526 N N . TYR A 1 223 ? 12.360 -24.876 -15.645 1.00 25.00 203 TYR A N 1
ATOM 1527 C CA . TYR A 1 223 ? 13.309 -23.964 -16.292 1.00 24.99 203 TYR A CA 1
ATOM 1528 C C . TYR A 1 223 ? 12.954 -23.622 -17.727 1.00 24.31 203 TYR A C 1
ATOM 1529 O O . TYR A 1 223 ? 13.818 -23.235 -18.507 1.00 24.57 203 TYR A O 1
ATOM 1538 N N . GLY A 1 224 ? 11.673 -23.758 -18.056 1.00 23.67 204 GLY A N 1
ATOM 1539 C CA . GLY A 1 224 ? 11.151 -23.418 -19.369 1.00 23.17 204 GLY A CA 1
ATOM 1540 C C . GLY A 1 224 ? 11.591 -22.071 -19.907 1.00 22.87 204 GLY A C 1
ATOM 1541 O O . GLY A 1 224 ? 11.890 -21.959 -21.102 1.00 23.18 204 GLY A O 1
ATOM 1542 N N . ALA A 1 225 ? 11.675 -21.071 -19.031 1.00 23.03 205 ALA A N 1
ATOM 1543 C CA . ALA A 1 225 ? 12.032 -19.688 -19.423 1.00 23.27 205 ALA A CA 1
ATOM 1544 C C . ALA A 1 225 ? 13.502 -19.506 -19.821 1.00 23.33 205 ALA A C 1
ATOM 1545 O O . ALA A 1 225 ? 13.855 -18.548 -20.525 1.00 23.77 205 ALA A O 1
ATOM 1547 N N . PHE A 1 226 ? 14.352 -20.415 -19.343 1.00 23.61 206 PHE A N 1
ATOM 1548 C CA . PHE A 1 226 ? 15.802 -20.293 -19.446 1.00 23.17 206 PHE A CA 1
ATOM 1549 C C . PHE A 1 226 ? 16.311 -21.229 -20.562 1.00 23.70 206 PHE A C 1
ATOM 1550 O O . PHE A 1 226 ? 16.614 -22.399 -20.329 1.00 22.52 206 PHE A O 1
ATOM 1558 N N . GLY A 1 227 ? 16.363 -20.697 -21.788 1.00 23.50 207 GLY A N 1
ATOM 1559 C CA . GLY A 1 227 ? 16.809 -21.456 -22.958 1.00 23.76 207 GLY A CA 1
ATOM 1560 C C . GLY A 1 227 ? 17.800 -20.566 -23.654 1.00 24.26 207 GLY A C 1
ATOM 1561 O O . GLY A 1 227 ? 17.436 -19.478 -24.110 1.00 24.21 207 GLY A O 1
ATOM 1562 N N . PHE A 1 228 ? 19.060 -20.988 -23.689 1.00 24.34 208 PHE A N 1
ATOM 1563 C CA . PHE A 1 228 ? 20.142 -20.051 -24.002 1.00 24.92 208 PHE A CA 1
ATOM 1564 C C . PHE A 1 228 ? 20.394 -19.853 -25.487 1.00 25.25 208 PHE A C 1
ATOM 1565 O O . PHE A 1 228 ? 20.515 -18.723 -25.941 1.00 25.01 208 PHE A O 1
ATOM 1573 N N . ASP A 1 229 ? 20.450 -20.943 -26.240 1.00 25.25 209 ASP A N 1
ATOM 1574 C CA . ASP A 1 229 ? 20.700 -20.853 -27.676 1.00 26.37 209 ASP A CA 1
ATOM 1575 C C . ASP A 1 229 ? 19.455 -21.139 -28.525 1.00 26.67 209 ASP A C 1
ATOM 1576 O O . ASP A 1 229 ? 19.519 -21.135 -29.754 1.00 26.58 209 ASP A O 1
ATOM 1581 N N . ALA A 1 230 ? 18.332 -21.387 -27.853 1.00 26.52 210 ALA A N 1
ATOM 1582 C CA . ALA A 1 230 ? 17.080 -21.771 -28.491 1.00 26.42 210 ALA A CA 1
ATOM 1583 C C . ALA A 1 230 ? 16.007 -21.817 -27.405 1.00 26.30 210 ALA A C 1
ATOM 1584 O O . ALA A 1 230 ? 16.281 -22.240 -26.277 1.00 25.64 210 ALA A O 1
ATOM 1586 N N . LYS A 1 231 ? 14.804 -21.352 -27.742 1.00 26.12 211 LYS A N 1
ATOM 1587 C CA . LYS A 1 231 ? 13.663 -21.395 -26.824 1.00 25.57 211 LYS A CA 1
ATOM 1588 C C . LYS A 1 231 ? 13.354 -22.852 -26.531 1.00 24.84 211 LYS A C 1
ATOM 1589 O O . LYS A 1 231 ? 13.267 -23.655 -27.443 1.00 25.00 211 LYS A O 1
ATOM 1595 N N . ASN A 1 232 ? 13.203 -23.194 -25.262 1.00 24.25 212 ASN A N 1
ATOM 1596 C CA . ASN A 1 232 ? 12.887 -24.572 -24.885 1.00 24.05 212 ASN A CA 1
ATOM 1597 C C . ASN A 1 232 ? 11.504 -24.962 -25.381 1.00 23.98 212 ASN A C 1
ATOM 1598 O O . ASN A 1 232 ? 10.564 -24.184 -25.229 1.00 23.92 212 ASN A O 1
ATOM 1603 N N . PRO A 1 233 ? 11.379 -26.164 -25.976 1.00 23.45 213 PRO A N 1
ATOM 1604 C CA . PRO A 1 233 ? 10.092 -26.653 -26.441 1.00 23.29 213 PRO A CA 1
ATOM 1605 C C . PRO A 1 233 ? 9.223 -27.272 -25.340 1.00 23.15 213 PRO A C 1
ATOM 1606 O O . PRO A 1 233 ? 9.740 -27.845 -24.373 1.00 22.28 213 PRO A O 1
ATOM 1610 N N . SER A 1 234 ? 7.909 -27.154 -25.519 1.00 22.95 214 SER A N 1
ATOM 1611 C CA . SER A 1 234 ? 6.939 -27.842 -24.685 1.00 23.18 214 SER A CA 1
ATOM 1612 C C . SER A 1 234 ? 6.768 -29.271 -25.215 1.00 22.90 214 SER A C 1
ATOM 1613 O O . SER A 1 234 ? 6.768 -29.479 -26.425 1.00 22.85 214 SER A O 1
ATOM 1616 N N . ILE A 1 235 ? 6.606 -30.245 -24.323 1.00 23.12 215 ILE A N 1
ATOM 1617 C CA . ILE A 1 235 ? 6.253 -31.602 -24.760 1.00 23.32 215 ILE A CA 1
ATOM 1618 C C . ILE A 1 235 ? 4.851 -31.621 -25.393 1.00 23.79 215 ILE A C 1
ATOM 1619 O O . ILE A 1 235 ? 4.550 -32.467 -26.236 1.00 23.72 215 ILE A O 1
ATOM 1624 N N . LEU A 1 236 ? 4.001 -30.672 -24.988 1.00 24.12 216 LEU A N 1
ATOM 1625 C CA . LEU A 1 236 ? 2.638 -30.592 -25.512 1.00 24.05 216 LEU A CA 1
ATOM 1626 C C . LEU A 1 236 ? 2.540 -29.948 -26.895 1.00 24.43 216 LEU A C 1
ATOM 1627 O O . LEU A 1 236 ? 1.485 -30.013 -27.524 1.00 24.20 216 LEU A O 1
ATOM 1632 N N . ALA A 1 237 ? 3.627 -29.343 -27.377 1.00 24.84 217 ALA A N 1
ATOM 1633 C CA . ALA A 1 237 ? 3.652 -28.796 -28.743 1.00 24.66 217 ALA A CA 1
ATOM 1634 C C . ALA A 1 237 ? 4.035 -29.859 -29.774 1.00 25.27 217 ALA A C 1
ATOM 1635 O O . ALA A 1 237 ? 3.905 -29.646 -30.984 1.00 25.01 217 ALA A O 1
ATOM 1637 N N . SER A 1 238 ? 4.522 -30.998 -29.298 1.00 25.55 218 SER A N 1
ATOM 1638 C CA . SER A 1 238 ? 4.763 -32.140 -30.178 1.00 26.41 218 SER A CA 1
ATOM 1639 C C . SER A 1 238 ? 3.429 -32.818 -30.471 1.00 26.88 218 SER A C 1
ATOM 1640 O O . SER A 1 238 ? 2.605 -32.956 -29.578 1.00 27.70 218 SER A O 1
ATOM 1643 N N . GLU A 1 239 ? 3.207 -33.223 -31.718 1.00 27.61 219 GLU A N 1
ATOM 1644 C CA . GLU A 1 239 ? 1.965 -33.894 -32.092 1.00 28.01 219 GLU A CA 1
ATOM 1645 C C . GLU A 1 239 ? 1.697 -35.076 -31.161 1.00 27.56 219 GLU A C 1
ATOM 1646 O O . GLU A 1 239 ? 2.606 -35.853 -30.873 1.00 26.83 219 GLU A O 1
ATOM 1652 N N . ASN A 1 240 ? 0.460 -35.178 -30.670 1.00 27.74 220 ASN A N 1
ATOM 1653 C CA . ASN A 1 240 ? 0.037 -36.266 -29.763 1.00 28.14 220 ASN A CA 1
ATOM 1654 C C . ASN A 1 240 ? 0.569 -36.164 -28.318 1.00 27.96 220 ASN A C 1
ATOM 1655 O O . ASN A 1 240 ? 0.350 -37.075 -27.514 1.00 27.78 220 ASN A O 1
ATOM 1660 N N . GLY A 1 241 ? 1.249 -35.061 -27.990 1.00 27.77 221 GLY A N 1
ATOM 1661 C CA . GLY A 1 241 ? 1.806 -34.845 -26.647 1.00 27.09 221 GLY A CA 1
ATOM 1662 C C . GLY A 1 241 ? 0.812 -35.044 -25.511 1.00 27.26 221 GLY A C 1
ATOM 1663 O O . GLY A 1 241 ? 1.104 -35.736 -24.526 1.00 26.97 221 GLY A O 1
ATOM 1664 N N . LYS A 1 242 ? -0.368 -34.443 -25.653 1.00 27.18 222 LYS A N 1
ATOM 1665 C CA . LYS A 1 242 ? -1.407 -34.514 -24.629 1.00 27.81 222 LYS A CA 1
ATOM 1666 C C . LYS A 1 242 ? -1.983 -35.917 -24.445 1.00 27.29 222 LYS A C 1
ATOM 1667 O O . LYS A 1 242 ? -2.640 -36.186 -23.440 1.00 27.80 222 LYS A O 1
ATOM 1673 N N . ASP A 1 243 ? -1.743 -36.804 -25.405 1.00 26.96 223 ASP A N 1
ATOM 1674 C CA . ASP A 1 243 ? -2.219 -38.185 -25.313 1.00 26.67 223 ASP A CA 1
ATOM 1675 C C . ASP A 1 243 ? -1.425 -38.999 -24.309 1.00 26.08 223 ASP A C 1
ATOM 1676 O O . ASP A 1 243 ? -1.910 -40.003 -23.788 1.00 25.91 223 ASP A O 1
ATOM 1681 N N . VAL A 1 244 ? -0.188 -38.583 -24.061 1.00 25.76 224 VAL A N 1
ATOM 1682 C CA . VAL A 1 244 ? 0.711 -39.353 -23.193 1.00 25.19 224 VAL A CA 1
ATOM 1683 C C . VAL A 1 244 ? 1.175 -38.584 -21.960 1.00 24.15 224 VAL A C 1
ATOM 1684 O O . VAL A 1 244 ? 1.558 -39.197 -20.967 1.00 23.76 224 VAL A O 1
ATOM 1688 N N . ALA A 1 245 ? 1.151 -37.258 -22.032 1.00 22.98 225 ALA A N 1
ATOM 1689 C CA . ALA A 1 245 ? 1.872 -36.437 -21.064 1.00 22.58 225 ALA A CA 1
ATOM 1690 C C . ALA A 1 245 ? 1.102 -35.278 -20.442 1.00 22.20 225 ALA A C 1
ATOM 1691 O O . ALA A 1 245 ? 0.136 -34.756 -21.021 1.00 21.68 225 ALA A O 1
ATOM 1693 N N . ILE A 1 246 ? 1.559 -34.885 -19.252 1.00 22.15 226 ILE A N 1
ATOM 1694 C CA . ILE A 1 246 ? 1.266 -33.562 -18.700 1.00 22.28 226 ILE A CA 1
ATOM 1695 C C . ILE A 1 246 ? 2.578 -32.821 -18.580 1.00 22.70 226 ILE A C 1
ATOM 1696 O O . ILE A 1 246 ? 3.645 -33.432 -18.486 1.00 22.80 226 ILE A O 1
ATOM 1701 N N . GLU A 1 247 ? 2.493 -31.498 -18.597 1.00 23.13 227 GLU A N 1
ATOM 1702 C CA . GLU A 1 247 ? 3.647 -30.654 -18.372 1.00 23.17 227 GLU A CA 1
ATOM 1703 C C . GLU A 1 247 ? 3.395 -29.790 -17.150 1.00 23.22 227 GLU A C 1
ATOM 1704 O O . GLU A 1 247 ? 2.307 -29.250 -16.983 1.00 23.36 227 GLU A O 1
ATOM 1710 N N . ILE A 1 248 ? 4.409 -29.655 -16.303 1.00 23.40 228 ILE A N 1
ATOM 1711 C CA . ILE A 1 248 ? 4.280 -28.863 -15.078 1.00 22.77 228 ILE A CA 1
ATOM 1712 C C . ILE A 1 248 ? 5.174 -27.622 -15.185 1.00 22.64 228 ILE A C 1
ATOM 1713 O O . ILE A 1 248 ? 6.354 -27.709 -15.511 1.00 22.87 228 ILE A O 1
ATOM 1718 N N . TYR A 1 249 ? 4.576 -26.469 -14.958 1.00 22.94 229 TYR A N 1
ATOM 1719 C CA . TYR A 1 249 ? 5.235 -25.185 -15.154 1.00 22.47 229 TYR A CA 1
ATOM 1720 C C . TYR A 1 249 ? 5.209 -24.415 -13.842 1.00 23.33 229 TYR A C 1
ATOM 1721 O O . TYR A 1 249 ? 4.170 -24.380 -13.179 1.00 23.50 229 TYR A O 1
ATOM 1730 N N . SER A 1 250 ? 6.336 -23.790 -13.484 1.00 22.96 230 SER A N 1
ATOM 1731 C CA . SER A 1 250 ? 6.459 -23.058 -12.229 1.00 23.50 230 SER A CA 1
ATOM 1732 C C . SER A 1 250 ? 6.644 -21.567 -12.466 1.00 23.02 230 SER A C 1
ATOM 1733 O O . SER A 1 250 ? 7.331 -21.172 -13.405 1.00 23.39 230 SER A O 1
ATOM 1736 N N . LEU A 1 251 ? 6.037 -20.746 -11.612 1.00 23.25 231 LEU A N 1
ATOM 1737 C CA . LEU A 1 251 ? 6.318 -19.297 -11.599 1.00 23.72 231 LEU A CA 1
ATOM 1738 C C . LEU A 1 251 ? 7.546 -18.893 -10.756 1.00 23.91 231 LEU A C 1
ATOM 1739 O O . LEU A 1 251 ? 7.990 -17.734 -10.783 1.00 23.61 231 LEU A O 1
ATOM 1744 N N . SER A 1 252 ? 8.095 -19.852 -10.019 1.00 24.53 232 SER A N 1
ATOM 1745 C CA . SER A 1 252 ? 9.201 -19.591 -9.087 1.00 24.58 232 SER A CA 1
ATOM 1746 C C . SER A 1 252 ? 10.433 -18.940 -9.703 1.00 25.00 232 SER A C 1
ATOM 1747 O O . SER A 1 252 ? 10.869 -17.868 -9.256 1.00 24.92 232 SER A O 1
ATOM 1750 N N . LYS A 1 253 ? 11.008 -19.587 -10.717 1.00 24.92 233 LYS A N 1
ATOM 1751 C CA . LYS A 1 253 ? 12.282 -19.110 -11.267 1.00 24.65 233 LYS A CA 1
ATOM 1752 C C . LYS A 1 253 ? 12.081 -18.044 -12.320 1.00 24.26 233 LYS A C 1
ATOM 1753 O O . LYS A 1 253 ? 12.696 -16.986 -12.251 1.00 23.79 233 LYS A O 1
ATOM 1759 N N . GLY A 1 254 ? 11.195 -18.316 -13.271 1.00 24.10 234 GLY A N 1
ATOM 1760 C CA . GLY A 1 254 ? 10.870 -17.339 -14.310 1.00 23.65 234 GLY A CA 1
ATOM 1761 C C . GLY A 1 254 ? 10.520 -15.954 -13.790 1.00 23.87 234 GLY A C 1
ATOM 1762 O O . GLY A 1 254 ? 10.996 -14.953 -14.332 1.00 23.63 234 GLY A O 1
ATOM 1763 N N . TYR A 1 255 ? 9.697 -15.892 -12.738 1.00 23.57 235 TYR A N 1
ATOM 1764 C CA . TYR A 1 255 ? 9.154 -14.611 -12.256 1.00 23.45 235 TYR A CA 1
ATOM 1765 C C . TYR A 1 255 ? 9.735 -14.127 -10.919 1.00 23.16 235 TYR A C 1
ATOM 1766 O O . TYR A 1 255 ? 9.284 -13.108 -10.375 1.00 22.60 235 TYR A O 1
ATOM 1775 N N . ASN A 1 256 ? 10.756 -14.820 -10.412 1.00 22.73 236 ASN A N 1
ATOM 1776 C CA . ASN A 1 256 ? 11.339 -14.490 -9.102 1.00 22.86 236 ASN A CA 1
ATOM 1777 C C . ASN A 1 256 ? 10.254 -14.514 -8.017 1.00 22.99 236 ASN A C 1
ATOM 1778 O O . ASN A 1 256 ? 10.111 -13.576 -7.232 1.00 23.13 236 ASN A O 1
ATOM 1791 N N . SER A 1 258 ? 9.686 -17.530 -6.071 1.00 24.65 238 SER A N 1
ATOM 1792 C CA . SER A 1 258 ? 9.926 -18.865 -5.514 1.00 24.40 238 SER A CA 1
ATOM 1793 C C . SER A 1 258 ? 9.285 -19.115 -4.162 1.00 24.27 238 SER A C 1
ATOM 1794 O O . SER A 1 258 ? 8.765 -20.213 -3.905 1.00 23.99 238 SER A O 1
ATOM 1797 N N . GLY A 1 259 ? 9.303 -18.089 -3.315 1.00 24.13 239 GLY A N 1
ATOM 1798 C CA . GLY A 1 259 ? 8.659 -18.164 -2.007 1.00 23.95 239 GLY A CA 1
ATOM 1799 C C . GLY A 1 259 ? 7.138 -18.140 -2.038 1.00 24.13 239 GLY A C 1
ATOM 1800 O O . GLY A 1 259 ? 6.498 -18.495 -1.048 1.00 23.35 239 GLY A O 1
ATOM 1801 N N . PHE A 1 260 ? 6.569 -17.723 -3.172 1.00 23.82 240 PHE A N 1
ATOM 1802 C CA . PHE A 1 260 ? 5.116 -17.543 -3.313 1.00 24.00 240 PHE A CA 1
ATOM 1803 C C . PHE A 1 260 ? 4.340 -18.864 -3.339 1.00 23.66 240 PHE A C 1
ATOM 1804 O O . PHE A 1 260 ? 3.213 -18.915 -2.864 1.00 23.76 240 PHE A O 1
ATOM 1812 N N . ARG A 1 261 ? 4.943 -19.916 -3.899 1.00 23.67 241 ARG A N 1
ATOM 1813 C CA . ARG A 1 261 ? 4.327 -21.258 -3.981 1.00 23.50 241 ARG A CA 1
ATOM 1814 C C . ARG A 1 261 ? 3.154 -21.329 -4.972 1.00 24.03 241 ARG A C 1
ATOM 1815 O O . ARG A 1 261 ? 1.992 -21.556 -4.582 1.00 24.04 241 ARG A O 1
ATOM 1823 N N . VAL A 1 262 ? 3.463 -21.153 -6.260 1.00 24.44 242 VAL A N 1
ATOM 1824 C CA . VAL A 1 262 ? 2.448 -21.201 -7.311 1.00 24.56 242 VAL A CA 1
ATOM 1825 C C . VAL A 1 262 ? 2.996 -21.762 -8.628 1.00 24.91 242 VAL A C 1
ATOM 1826 O O . VAL A 1 262 ? 4.071 -21.376 -9.091 1.00 25.03 242 VAL A O 1
ATOM 1830 N N . GLY A 1 263 ? 2.248 -22.693 -9.209 1.00 25.26 243 GLY A N 1
ATOM 1831 C CA . GLY A 1 263 ? 2.588 -23.311 -10.489 1.00 25.16 243 GLY A CA 1
ATOM 1832 C C . GLY A 1 263 ? 1.333 -23.952 -11.053 1.00 24.81 243 GLY A C 1
ATOM 1833 O O . GLY A 1 263 ? 0.234 -23.741 -10.530 1.00 24.67 243 GLY A O 1
ATOM 1834 N N . PHE A 1 264 ? 1.487 -24.723 -12.127 1.00 24.52 244 PHE A N 1
ATOM 1835 C CA . PHE A 1 264 ? 0.352 -25.437 -12.705 1.00 24.41 244 PHE A CA 1
ATOM 1836 C C . PHE A 1 264 ? 0.778 -26.645 -13.519 1.00 24.71 244 PHE A C 1
ATOM 1837 O O . PHE A 1 264 ? 1.911 -26.707 -14.007 1.00 24.83 244 PHE A O 1
ATOM 1845 N N . ALA A 1 265 ? -0.141 -27.606 -13.624 1.00 24.77 245 ALA A N 1
ATOM 1846 C CA . ALA A 1 265 ? -0.011 -28.763 -14.488 1.00 24.93 245 ALA A CA 1
ATOM 1847 C C . ALA A 1 265 ? -0.923 -28.538 -15.676 1.00 24.85 245 ALA A C 1
ATOM 1848 O O . ALA A 1 265 ? -2.011 -27.963 -15.537 1.00 24.72 245 ALA A O 1
ATOM 1850 N N . VAL A 1 266 ? -0.485 -29.014 -16.837 1.00 24.54 246 VAL A N 1
ATOM 1851 C CA A VAL A 1 266 ? -1.208 -28.794 -18.092 0.50 24.49 246 VAL A CA 1
ATOM 1852 C CA B VAL A 1 266 ? -1.192 -28.780 -18.079 0.50 24.39 246 VAL A CA 1
ATOM 1853 C C . VAL A 1 266 ? -1.088 -30.027 -18.984 1.00 24.57 246 VAL A C 1
ATOM 1854 O O . VAL A 1 266 ? -0.034 -30.654 -19.049 1.00 24.89 246 VAL A O 1
ATOM 1861 N N . GLY A 1 267 ? -2.188 -30.425 -19.630 1.00 24.78 247 GLY A N 1
ATOM 1862 C CA . GLY A 1 267 ? -2.139 -31.547 -20.581 1.00 24.26 247 GLY A CA 1
ATOM 1863 C C . GLY A 1 267 ? -3.144 -32.683 -20.467 1.00 24.63 247 GLY A C 1
ATOM 1864 O O . GLY A 1 267 ? -4.351 -32.441 -20.313 1.00 24.39 247 GLY A O 1
ATOM 1865 N N . ASN A 1 268 ? -2.645 -33.921 -20.577 1.00 24.36 248 ASN A N 1
ATOM 1866 C CA . ASN A 1 268 ? -3.481 -35.139 -20.581 1.00 24.47 248 ASN A CA 1
ATOM 1867 C C . ASN A 1 268 ? -4.670 -35.053 -19.642 1.00 24.60 248 ASN A C 1
ATOM 1868 O O . ASN A 1 268 ? -4.477 -34.933 -18.432 1.00 24.54 248 ASN A O 1
ATOM 1873 N N . LYS A 1 269 ? -5.889 -35.134 -20.188 1.00 24.52 249 LYS A N 1
ATOM 1874 C CA . LYS A 1 269 ? -7.107 -34.941 -19.371 1.00 24.52 249 LYS A CA 1
ATOM 1875 C C . LYS A 1 269 ? -7.204 -35.912 -18.184 1.00 24.65 249 LYS A C 1
ATOM 1876 O O . LYS A 1 269 ? -7.508 -35.495 -17.059 1.00 24.21 249 LYS A O 1
ATOM 1882 N N . ASP A 1 270 ? -6.952 -37.194 -18.438 1.00 25.30 250 ASP A N 1
ATOM 1883 C CA . ASP A 1 270 ? -7.045 -38.220 -17.391 1.00 26.35 250 ASP A CA 1
ATOM 1884 C C . ASP A 1 270 ? -6.116 -37.902 -16.218 1.00 26.52 250 ASP A C 1
ATOM 1885 O O . ASP A 1 270 ? -6.525 -37.958 -15.051 1.00 26.44 250 ASP A O 1
ATOM 1898 N N . ILE A 1 272 ? -4.675 -34.937 -15.540 1.00 26.54 252 ILE A N 1
ATOM 1899 C CA . ILE A 1 272 ? -5.093 -33.687 -14.919 1.00 25.37 252 ILE A CA 1
ATOM 1900 C C . ILE A 1 272 ? -6.289 -33.918 -13.982 1.00 25.96 252 ILE A C 1
ATOM 1901 O O . ILE A 1 272 ? -6.321 -33.404 -12.860 1.00 26.57 252 ILE A O 1
ATOM 1906 N N . GLN A 1 273 ? -7.261 -34.702 -14.428 1.00 26.26 253 GLN A N 1
ATOM 1907 C CA . GLN A 1 273 ? -8.451 -34.930 -13.607 1.00 26.59 253 GLN A CA 1
ATOM 1908 C C . GLN A 1 273 ? -8.115 -35.665 -12.308 1.00 26.16 253 GLN A C 1
ATOM 1909 O O . GLN A 1 273 ? -8.716 -35.376 -11.278 1.00 26.35 253 GLN A O 1
ATOM 1915 N N . ALA A 1 274 ? -7.153 -36.592 -12.358 1.00 25.77 254 ALA A N 1
ATOM 1916 C CA . ALA A 1 274 ? -6.700 -37.320 -11.161 1.00 24.95 254 ALA A CA 1
ATOM 1917 C C . ALA A 1 274 ? -6.027 -36.362 -10.174 1.00 24.93 254 ALA A C 1
ATOM 1918 O O . ALA A 1 274 ? -6.325 -36.382 -8.976 1.00 24.27 254 ALA A O 1
ATOM 1920 N N . LEU A 1 275 ? -5.130 -35.518 -10.678 1.00 24.71 255 LEU A N 1
ATOM 1921 C CA . LEU A 1 275 ? -4.525 -34.480 -9.843 1.00 24.96 255 LEU A CA 1
ATOM 1922 C C . LEU A 1 275 ? -5.573 -33.578 -9.203 1.00 24.78 255 LEU A C 1
ATOM 1923 O O . LEU A 1 275 ? -5.518 -33.336 -8.002 1.00 25.01 255 LEU A O 1
ATOM 1928 N N . LYS A 1 276 ? -6.516 -33.088 -10.011 1.00 24.86 256 LYS A N 1
ATOM 1929 C CA . LYS A 1 276 ? -7.599 -32.229 -9.520 1.00 24.95 256 LYS A CA 1
ATOM 1930 C C . LYS A 1 276 ? -8.378 -32.939 -8.407 1.00 24.20 256 LYS A C 1
ATOM 1931 O O . LYS A 1 276 ? -8.622 -32.365 -7.359 1.00 24.07 256 LYS A O 1
ATOM 1937 N N . LYS A 1 277 ? -8.747 -34.197 -8.620 1.00 24.28 257 LYS A N 1
ATOM 1938 C CA . LYS A 1 277 ? -9.432 -34.941 -7.568 1.00 24.26 257 LYS A CA 1
ATOM 1939 C C . LYS A 1 277 ? -8.580 -35.042 -6.289 1.00 24.36 257 LYS A C 1
ATOM 1940 O O . LYS A 1 277 ? -9.075 -34.862 -5.172 1.00 23.90 257 LYS A O 1
ATOM 1946 N N . TYR A 1 278 ? -7.298 -35.329 -6.455 1.00 24.35 258 TYR A N 1
ATOM 1947 C CA . TYR A 1 278 ? -6.403 -35.446 -5.312 1.00 25.31 258 TYR A CA 1
ATOM 1948 C C . TYR A 1 278 ? -6.382 -34.149 -4.514 1.00 25.29 258 TYR A C 1
ATOM 1949 O O . TYR A 1 278 ? -6.426 -34.172 -3.282 1.00 25.49 258 TYR A O 1
ATOM 1958 N N . GLN A 1 279 ? -6.335 -33.026 -5.223 1.00 25.21 259 GLN A N 1
ATOM 1959 C CA . GLN A 1 279 ? -6.269 -31.724 -4.573 1.00 25.66 259 GLN A CA 1
ATOM 1960 C C . GLN A 1 279 ? -7.585 -31.273 -3.910 1.00 24.62 259 GLN A C 1
ATOM 1961 O O . GLN A 1 279 ? -7.560 -30.405 -3.043 1.00 24.60 259 GLN A O 1
ATOM 1967 N N . THR A 1 280 ? -8.723 -31.859 -4.287 1.00 23.97 260 THR A N 1
ATOM 1968 C CA . THR A 1 280 ? -9.974 -31.569 -3.552 1.00 23.76 260 THR A CA 1
ATOM 1969 C C . THR A 1 280 ? -9.940 -32.240 -2.168 1.00 23.84 260 THR A C 1
ATOM 1970 O O . THR A 1 280 ? -10.604 -31.789 -1.227 1.00 24.06 260 THR A O 1
ATOM 1974 N N . HIS A 1 281 ? -9.180 -33.325 -2.059 1.00 23.51 261 HIS A N 1
ATOM 1975 C CA . HIS A 1 281 ? -9.031 -34.045 -0.783 1.00 23.67 261 HIS A CA 1
ATOM 1976 C C . HIS A 1 281 ? -7.923 -33.545 0.145 1.00 23.73 261 HIS A C 1
ATOM 1977 O O . HIS A 1 281 ? -8.015 -33.717 1.362 1.00 23.76 261 HIS A O 1
ATOM 1984 N N . THR A 1 282 ? -6.871 -32.959 -0.427 1.00 23.77 262 THR A N 1
ATOM 1985 C CA . THR A 1 282 ? -5.688 -32.565 0.346 1.00 24.16 262 THR A CA 1
ATOM 1986 C C . THR A 1 282 ? -5.631 -31.049 0.511 1.00 24.42 262 THR A C 1
ATOM 1987 O O . THR A 1 282 ? -4.796 -30.522 1.244 1.00 24.61 262 THR A O 1
ATOM 1991 N N . ASN A 1 283 ? -6.546 -30.357 -0.150 1.00 24.42 263 ASN A N 1
ATOM 1992 C CA . ASN A 1 283 ? -6.556 -28.895 -0.142 1.00 25.42 263 ASN A CA 1
ATOM 1993 C C . ASN A 1 283 ? -7.957 -28.328 -0.300 1.00 25.18 263 ASN A C 1
ATOM 1994 O O . ASN A 1 283 ? -8.896 -29.067 -0.596 1.00 24.64 263 ASN A O 1
ATOM 1999 N N . ALA A 1 284 ? -8.076 -27.016 -0.100 1.00 24.88 264 ALA A N 1
ATOM 2000 C CA . ALA A 1 284 ? -9.350 -26.314 -0.151 1.00 24.92 264 ALA A CA 1
ATOM 2001 C C . ALA A 1 284 ? -9.256 -25.073 -1.038 1.00 25.31 264 ALA A C 1
ATOM 2002 O O . ALA A 1 284 ? -9.908 -24.059 -0.775 1.00 25.19 264 ALA A O 1
ATOM 2004 N N . GLY A 1 285 ? -8.447 -25.158 -2.093 1.00 25.25 265 GLY A N 1
ATOM 2005 C CA . GLY A 1 285 ? -8.298 -24.043 -3.023 1.00 26.28 265 GLY A CA 1
ATOM 2006 C C . GLY A 1 285 ? -7.077 -23.192 -2.730 1.00 26.53 265 GLY A C 1
ATOM 2007 O O . GLY A 1 285 ? -6.522 -23.244 -1.625 1.00 27.34 265 GLY A O 1
ATOM 2016 N N . PHE A 1 287 ? -5.219 -19.504 -2.244 1.00 24.61 267 PHE A N 1
ATOM 2017 C CA . PHE A 1 287 ? -5.410 -18.120 -1.818 1.00 24.27 267 PHE A CA 1
ATOM 2018 C C . PHE A 1 287 ? -5.767 -17.245 -3.015 1.00 23.76 267 PHE A C 1
ATOM 2019 O O . PHE A 1 287 ? -5.020 -17.188 -3.984 1.00 24.12 267 PHE A O 1
ATOM 2027 N N . GLY A 1 288 ? -6.923 -16.591 -2.955 1.00 23.07 268 GLY A N 1
ATOM 2028 C CA . GLY A 1 288 ? -7.386 -15.763 -4.060 1.00 22.80 268 GLY A CA 1
ATOM 2029 C C . GLY A 1 288 ? -6.408 -14.669 -4.469 1.00 22.62 268 GLY A C 1
ATOM 2030 O O . GLY A 1 288 ? -6.198 -14.438 -5.655 1.00 22.37 268 GLY A O 1
ATOM 2031 N N . ALA A 1 289 ? -5.826 -13.985 -3.487 1.00 23.01 269 ALA A N 1
ATOM 2032 C CA . ALA A 1 289 ? -4.857 -12.907 -3.757 1.00 23.06 269 ALA A CA 1
ATOM 2033 C C . ALA A 1 289 ? -3.572 -13.438 -4.419 1.00 23.15 269 ALA A C 1
ATOM 2034 O O . ALA A 1 289 ? -2.988 -12.771 -5.275 1.00 23.33 269 ALA A O 1
ATOM 2036 N N . LEU A 1 290 ? -3.140 -14.636 -4.025 1.00 23.33 270 LEU A N 1
ATOM 2037 C CA . LEU A 1 290 ? -2.031 -15.310 -4.705 1.00 23.01 270 LEU A CA 1
ATOM 2038 C C . LEU A 1 290 ? -2.410 -15.647 -6.143 1.00 23.27 270 LEU A C 1
ATOM 2039 O O . LEU A 1 290 ? -1.594 -15.518 -7.064 1.00 23.27 270 LEU A O 1
ATOM 2044 N N . GLN A 1 291 ? -3.653 -16.071 -6.350 1.00 23.79 271 GLN A N 1
ATOM 2045 C CA . GLN A 1 291 ? -4.127 -16.334 -7.716 1.00 23.61 271 GLN A CA 1
ATOM 2046 C C . GLN A 1 291 ? -4.075 -15.076 -8.592 1.00 23.27 271 GLN A C 1
ATOM 2047 O O . GLN A 1 291 ? -3.635 -15.135 -9.743 1.00 24.21 271 GLN A O 1
ATOM 2053 N N . ASP A 1 292 ? -4.507 -13.939 -8.049 1.00 22.70 272 ASP A N 1
ATOM 2054 C CA . ASP A 1 292 ? -4.501 -12.669 -8.790 1.00 22.23 272 ASP A CA 1
ATOM 2055 C C . ASP A 1 292 ? -3.085 -12.201 -9.173 1.00 22.47 272 ASP A C 1
ATOM 2056 O O . ASP A 1 292 ? -2.859 -11.728 -10.297 1.00 22.62 272 ASP A O 1
ATOM 2061 N N . ALA A 1 293 ? -2.139 -12.323 -8.239 1.00 22.03 273 ALA A N 1
ATOM 2062 C CA . ALA A 1 293 ? -0.741 -12.013 -8.515 1.00 21.46 273 ALA A CA 1
ATOM 2063 C C . ALA A 1 293 ? -0.180 -12.916 -9.617 1.00 21.38 273 ALA A C 1
ATOM 2064 O O . ALA A 1 293 ? 0.540 -12.452 -10.491 1.00 20.85 273 ALA A O 1
ATOM 2066 N N . ALA A 1 294 ? -0.520 -14.206 -9.561 1.00 20.90 274 ALA A N 1
ATOM 2067 C CA . ALA A 1 294 ? -0.138 -15.169 -10.587 1.00 21.31 274 ALA A CA 1
ATOM 2068 C C . ALA A 1 294 ? -0.730 -14.845 -11.971 1.00 21.63 274 ALA A C 1
ATOM 2069 O O . ALA A 1 294 ? -0.042 -14.964 -12.999 1.00 21.33 274 ALA A O 1
ATOM 2071 N N . ILE A 1 295 ? -1.997 -14.427 -11.985 1.00 22.01 275 ILE A N 1
ATOM 2072 C CA . ILE A 1 295 ? -2.698 -14.040 -13.205 1.00 22.62 275 ILE A CA 1
ATOM 2073 C C . ILE A 1 295 ? -1.960 -12.861 -13.797 1.00 23.06 275 ILE A C 1
ATOM 2074 O O . ILE A 1 295 ? -1.661 -12.831 -14.990 1.00 23.47 275 ILE A O 1
ATOM 2079 N N . TYR A 1 296 ? -1.664 -11.885 -12.949 1.00 23.82 276 TYR A N 1
ATOM 2080 C CA . TYR A 1 296 ? -1.000 -10.679 -13.409 1.00 24.13 276 TYR A CA 1
ATOM 2081 C C . TYR A 1 296 ? 0.358 -11.020 -14.011 1.00 24.44 276 TYR A C 1
ATOM 2082 O O . TYR A 1 296 ? 0.703 -10.506 -15.064 1.00 24.53 276 TYR A O 1
ATOM 2091 N N . ALA A 1 297 ? 1.098 -11.924 -13.362 1.00 24.50 277 ALA A N 1
ATOM 2092 C CA . ALA A 1 297 ? 2.429 -12.304 -13.827 1.00 24.76 277 ALA A CA 1
ATOM 2093 C C . ALA A 1 297 ? 2.376 -12.927 -15.215 1.00 24.88 277 ALA A C 1
ATOM 2094 O O . ALA A 1 297 ? 3.061 -12.472 -16.131 1.00 24.66 277 ALA A O 1
ATOM 2096 N N . LEU A 1 298 ? 1.551 -13.962 -15.356 1.00 25.05 278 LEU A N 1
ATOM 2097 C CA . LEU A 1 298 ? 1.401 -14.696 -16.609 1.00 25.05 278 LEU A CA 1
ATOM 2098 C C . LEU A 1 298 ? 0.951 -13.823 -17.755 1.00 25.29 278 LEU A C 1
ATOM 2099 O O . LEU A 1 298 ? 1.466 -13.944 -18.862 1.00 24.95 278 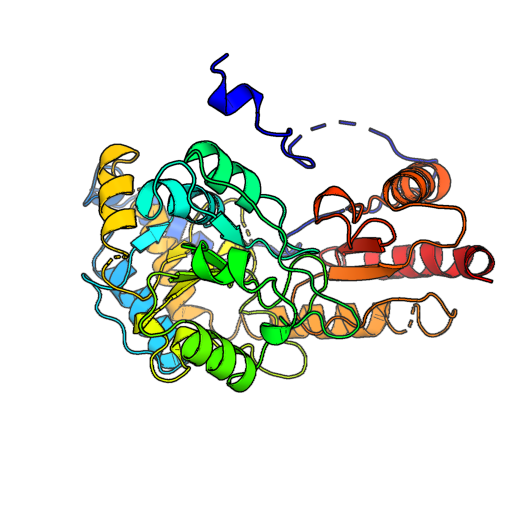LEU A O 1
ATOM 2104 N N . ASN A 1 299 ? -0.005 -12.940 -17.482 1.00 25.67 279 ASN A N 1
ATOM 2105 C CA . ASN A 1 299 ? -0.547 -12.058 -18.511 1.00 26.11 279 ASN A CA 1
ATOM 2106 C C . ASN A 1 299 ? 0.415 -10.987 -19.010 1.00 26.34 279 ASN A C 1
ATOM 2107 O O . ASN A 1 299 ? 0.352 -10.594 -20.172 1.00 26.71 279 ASN A O 1
ATOM 2112 N N . HIS A 1 300 ? 1.296 -10.500 -18.147 1.00 26.65 280 HIS A N 1
ATOM 2113 C CA . HIS A 1 300 ? 2.034 -9.275 -18.489 1.00 26.62 280 HIS A CA 1
ATOM 2114 C C . HIS A 1 300 ? 3.552 -9.384 -18.585 1.00 26.43 280 HIS A C 1
ATOM 2115 O O . HIS A 1 300 ? 4.205 -8.410 -18.966 1.00 26.15 280 HIS A O 1
ATOM 2122 N N . TYR A 1 301 ? 4.120 -10.545 -18.259 1.00 26.52 281 TYR A N 1
ATOM 2123 C CA . TYR A 1 301 ? 5.584 -10.618 -18.111 1.00 26.66 281 TYR A CA 1
ATOM 2124 C C . TYR A 1 301 ? 6.348 -11.553 -19.056 1.00 26.61 281 TYR A C 1
ATOM 2125 O O . TYR A 1 301 ? 7.362 -12.141 -18.680 1.00 26.61 281 TYR A O 1
ATOM 2134 N N . ASP A 1 302 ? 5.874 -11.652 -20.294 1.00 26.83 282 ASP A N 1
ATOM 2135 C CA . ASP A 1 302 ? 6.584 -12.404 -21.332 1.00 26.39 282 ASP A CA 1
ATOM 2136 C C . ASP A 1 302 ? 7.995 -11.847 -21.579 1.00 26.26 282 ASP A C 1
ATOM 2137 O O . ASP A 1 302 ? 8.956 -12.608 -21.692 1.00 26.37 282 ASP A O 1
ATOM 2142 N N . ASP A 1 303 ? 8.106 -10.522 -21.683 1.00 25.77 283 ASP A N 1
ATOM 2143 C CA . ASP A 1 303 ? 9.397 -9.872 -21.930 1.00 25.51 283 ASP A CA 1
ATOM 2144 C C . ASP A 1 303 ? 10.372 -10.131 -20.778 1.00 24.92 283 ASP A C 1
ATOM 2145 O O . ASP A 1 303 ? 11.563 -10.394 -20.999 1.00 24.52 283 ASP A O 1
ATOM 2150 N N . PHE A 1 304 ? 9.862 -10.075 -19.550 1.00 23.79 284 PHE A N 1
ATOM 2151 C CA . PHE A 1 304 ? 10.691 -10.306 -18.381 1.00 23.26 284 PHE A CA 1
ATOM 2152 C C . PHE A 1 304 ? 11.254 -11.721 -18.382 1.00 23.35 284 PHE A C 1
ATOM 2153 O O . PHE A 1 304 ? 12.403 -11.913 -18.007 1.00 23.95 284 PHE A O 1
ATOM 2161 N N . LEU A 1 305 ? 10.460 -12.700 -18.814 1.00 23.59 285 LEU A N 1
ATOM 2162 C CA . LEU A 1 305 ? 10.940 -14.091 -18.929 1.00 23.47 285 LEU A CA 1
ATOM 2163 C C . LEU A 1 305 ? 12.131 -14.165 -19.883 1.00 23.91 285 LEU A C 1
ATOM 2164 O O . LEU A 1 305 ? 13.090 -14.909 -19.645 1.00 23.81 285 LEU A O 1
ATOM 2169 N N . GLU A 1 306 ? 12.050 -13.390 -20.962 1.00 24.22 286 GLU A N 1
ATOM 2170 C CA A GLU A 1 306 ? 13.123 -13.311 -21.950 0.50 24.62 286 GLU A CA 1
ATOM 2171 C CA B GLU A 1 306 ? 13.125 -13.318 -21.951 0.50 24.37 286 GLU A CA 1
ATOM 2172 C C . GLU A 1 306 ? 14.364 -12.697 -21.320 1.00 24.53 286 GLU A C 1
ATOM 2173 O O . GLU A 1 306 ? 15.461 -13.226 -21.468 1.00 24.05 286 GLU A O 1
ATOM 2184 N N . GLU A 1 307 ? 14.170 -11.578 -20.617 1.00 24.20 287 GLU A N 1
ATOM 2185 C CA . GLU A 1 307 ? 15.237 -10.891 -19.892 1.00 25.26 287 GLU A CA 1
ATOM 2186 C C . GLU A 1 307 ? 15.986 -11.838 -18.953 1.00 25.00 287 GLU A C 1
ATOM 2187 O O . GLU A 1 307 ? 17.218 -11.855 -18.942 1.00 24.85 287 GLU A O 1
ATOM 2193 N N . GLN A 1 308 ? 15.228 -12.601 -18.169 1.00 24.94 288 GLN A N 1
ATOM 2194 C CA . GLN A 1 308 ? 15.771 -13.591 -17.239 1.00 25.52 288 GLN A CA 1
ATOM 2195 C C . GLN A 1 308 ? 16.669 -14.582 -17.950 1.00 26.30 288 GLN A C 1
ATOM 2196 O O . GLN A 1 308 ? 17.777 -14.853 -17.497 1.00 26.85 288 GLN A O 1
ATOM 2202 N N . SER A 1 309 ? 16.179 -15.134 -19.055 1.00 27.08 289 SER A N 1
ATOM 2203 C CA . SER A 1 309 ? 16.956 -16.083 -19.851 1.00 27.93 289 SER A CA 1
ATOM 2204 C C . SER A 1 309 ? 18.2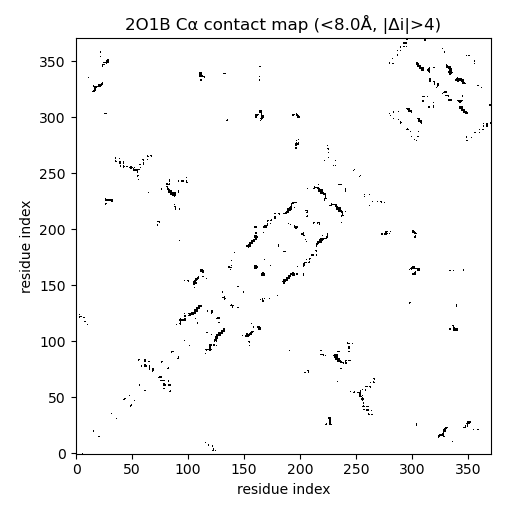53 -15.435 -20.339 1.00 27.87 289 SER A C 1
ATOM 2205 O O . SER A 1 309 ? 19.326 -16.013 -20.222 1.00 27.81 289 SER A O 1
ATOM 2208 N N . ASN A 1 310 ? 18.155 -14.222 -20.870 1.00 28.19 290 ASN A N 1
ATOM 2209 C CA . ASN A 1 310 ? 19.340 -13.540 -21.363 1.00 28.52 290 ASN A CA 1
ATOM 2210 C C . ASN A 1 310 ? 20.382 -13.263 -20.275 1.00 28.46 290 ASN A C 1
ATOM 2211 O O . ASN A 1 310 ? 21.576 -13.443 -20.504 1.00 28.67 290 ASN A O 1
ATOM 2216 N N . VAL A 1 311 ? 19.923 -12.848 -19.092 1.00 28.67 291 VAL A N 1
ATOM 2217 C CA . VAL A 1 311 ? 20.809 -12.551 -17.957 1.00 28.58 291 VAL A CA 1
ATOM 2218 C C . VAL A 1 311 ? 21.611 -13.786 -17.547 1.00 28.77 291 VAL A C 1
ATOM 2219 O O . VAL A 1 311 ? 22.810 -13.701 -17.288 1.00 28.53 291 VAL A O 1
ATOM 2223 N N . PHE A 1 312 ? 20.956 -14.939 -17.515 1.00 29.43 292 PHE A N 1
ATOM 2224 C CA . PHE A 1 312 ? 21.653 -16.175 -17.164 1.00 29.96 292 PHE A CA 1
ATOM 2225 C C . PHE A 1 312 ? 22.539 -16.704 -18.284 1.00 30.35 292 PHE A C 1
ATOM 2226 O O . PHE A 1 312 ? 23.585 -17.316 -18.028 1.00 30.48 292 PHE A O 1
ATOM 2234 N N . LYS A 1 313 ? 22.138 -16.425 -19.521 1.00 30.72 293 LYS A N 1
ATOM 2235 C CA . LYS A 1 313 ? 22.933 -16.761 -20.691 1.00 30.75 293 LYS A CA 1
ATOM 2236 C C . LYS A 1 313 ? 24.330 -16.153 -20.603 1.00 31.01 293 LYS A C 1
ATOM 2237 O O . LYS A 1 313 ? 25.330 -16.868 -20.737 1.00 31.16 293 LYS A O 1
ATOM 2243 N N . THR A 1 314 ? 24.407 -14.843 -20.369 1.00 31.16 294 THR A N 1
ATOM 2244 C CA . THR A 1 314 ? 25.708 -14.179 -20.284 1.00 31.36 294 THR A CA 1
ATOM 2245 C C . THR A 1 314 ? 26.461 -14.557 -19.000 1.00 31.41 294 THR A C 1
ATOM 2246 O O . THR A 1 314 ? 27.666 -14.797 -19.038 1.00 31.17 294 THR A O 1
ATOM 2250 N N . ARG A 1 315 ? 25.753 -14.620 -17.872 1.00 31.49 295 ARG A N 1
ATOM 2251 C CA . ARG A 1 315 ? 26.345 -15.130 -16.635 1.00 31.87 295 ARG A CA 1
ATOM 2252 C C . ARG A 1 315 ? 27.046 -16.474 -16.893 1.00 31.91 295 ARG A C 1
ATOM 2253 O O . ARG A 1 315 ? 28.169 -16.694 -16.433 1.00 31.63 295 ARG A O 1
ATOM 2261 N N . ARG A 1 316 ? 26.383 -17.342 -17.653 1.00 32.23 296 ARG A N 1
ATOM 2262 C CA . ARG A 1 316 ? 26.934 -18.636 -18.065 1.00 32.47 296 ARG A CA 1
ATOM 2263 C C . ARG A 1 316 ? 28.161 -18.456 -18.959 1.00 33.28 296 ARG A C 1
ATOM 2264 O O . ARG A 1 316 ? 29.179 -19.133 -18.775 1.00 33.42 296 ARG A O 1
ATOM 2272 N N . ASP A 1 317 ? 28.057 -17.546 -19.929 1.00 33.63 297 ASP A N 1
ATOM 2273 C CA . ASP A 1 317 ? 29.140 -17.296 -20.886 1.00 33.93 297 ASP A CA 1
ATOM 2274 C C . ASP A 1 317 ? 30.436 -16.878 -20.194 1.00 34.12 297 ASP A C 1
ATOM 2275 O O . ASP A 1 317 ? 31.516 -17.351 -20.547 1.00 34.64 297 ASP A O 1
ATOM 2280 N N . ARG A 1 318 ? 30.307 -15.990 -19.213 1.00 34.13 298 ARG A N 1
ATOM 2281 C CA . ARG A 1 318 ? 31.433 -15.470 -18.460 1.00 34.03 298 ARG A CA 1
ATOM 2282 C C . ARG A 1 318 ? 32.045 -16.535 -17.564 1.00 33.74 298 ARG A C 1
ATOM 2283 O O . ARG A 1 318 ? 33.269 -16.650 -17.473 1.00 33.76 298 ARG A O 1
ATOM 2291 N N . PHE A 1 319 ? 31.192 -17.320 -16.916 1.00 33.20 299 PHE A N 1
ATOM 2292 C CA . PHE A 1 319 ? 31.658 -18.313 -15.966 1.00 33.01 299 PHE A CA 1
ATOM 2293 C C . PHE A 1 319 ? 32.312 -19.493 -16.666 1.00 32.68 299 PHE A C 1
ATOM 2294 O O . PHE A 1 319 ? 33.369 -19.964 -16.238 1.00 32.80 299 PHE A O 1
ATOM 2302 N N . GLU A 1 320 ? 31.686 -19.962 -17.739 1.00 32.30 300 GLU A N 1
ATOM 2303 C CA . GLU A 1 320 ? 32.227 -21.067 -18.519 1.00 32.09 300 GLU A CA 1
ATOM 2304 C C . GLU A 1 320 ? 33.492 -20.673 -19.297 1.00 32.32 300 GLU A C 1
ATOM 2305 O O . GLU A 1 320 ? 34.323 -21.531 -19.606 1.00 32.07 300 GLU A O 1
ATOM 2311 N N . ALA A 1 321 ? 33.627 -19.383 -19.612 1.00 32.33 301 ALA A N 1
ATOM 2312 C CA . ALA A 1 321 ? 34.839 -18.854 -20.252 1.00 32.45 301 ALA A CA 1
ATOM 2313 C C . ALA A 1 321 ? 36.025 -18.954 -19.299 1.00 32.50 301 ALA A C 1
ATOM 2314 O O . ALA A 1 321 ? 37.085 -19.440 -19.680 1.00 32.59 301 ALA A O 1
ATOM 2324 N N . LEU A 1 323 ? 36.238 -21.016 -16.792 1.00 30.64 303 LEU A N 1
ATOM 2325 C CA . LEU A 1 323 ? 36.521 -22.432 -16.577 1.00 29.65 303 LEU A CA 1
ATOM 2326 C C . LEU A 1 323 ? 37.303 -23.035 -17.741 1.00 29.24 303 LEU A C 1
ATOM 2327 O O . LEU A 1 323 ? 38.310 -23.712 -17.534 1.00 28.99 303 LEU A O 1
ATOM 2332 N N . ALA A 1 324 ? 36.848 -22.766 -18.959 1.00 28.89 304 ALA A N 1
ATOM 2333 C CA . ALA A 1 324 ? 37.466 -23.320 -20.160 1.00 28.77 304 ALA A CA 1
ATOM 2334 C C . ALA A 1 324 ? 38.913 -22.856 -20.347 1.00 28.51 304 ALA A C 1
ATOM 2335 O O . ALA A 1 324 ? 39.769 -23.632 -20.772 1.00 28.16 304 ALA A O 1
ATOM 2337 N N . LYS A 1 325 ? 39.180 -21.594 -20.016 1.00 28.58 305 LYS A N 1
ATOM 2338 C CA . LYS A 1 325 ? 40.516 -21.018 -20.150 1.00 28.55 305 LYS A CA 1
ATOM 2339 C C . LYS A 1 325 ? 41.541 -21.683 -19.228 1.00 28.21 305 LYS A C 1
ATOM 2340 O O . LYS A 1 325 ? 42.731 -21.777 -19.568 1.00 27.87 305 LYS A O 1
ATOM 2346 N N . ALA A 1 326 ? 41.078 -22.133 -18.063 1.00 27.57 306 ALA A N 1
ATOM 2347 C CA . ALA A 1 326 ? 41.949 -22.777 -17.077 1.00 27.34 306 ALA A CA 1
ATOM 2348 C C . ALA A 1 326 ? 41.871 -24.309 -17.161 1.00 26.93 306 ALA A C 1
ATOM 2349 O O . ALA A 1 326 ? 42.388 -25.014 -16.292 1.00 26.66 306 ALA A O 1
ATOM 2351 N N . ASP A 1 327 ? 41.237 -24.804 -18.223 1.00 26.47 307 ASP A N 1
ATOM 2352 C CA . ASP A 1 327 ? 41.084 -26.238 -18.469 1.00 26.55 307 ASP A CA 1
ATOM 2353 C C . ASP A 1 327 ? 40.456 -26.981 -17.280 1.00 26.41 307 ASP A C 1
ATOM 2354 O O . ASP A 1 327 ? 40.973 -28.015 -16.847 1.00 26.38 307 ASP A O 1
ATOM 2359 N N . LEU A 1 328 ? 39.361 -26.434 -16.748 1.00 25.70 308 LEU A N 1
ATOM 2360 C CA . LEU A 1 328 ? 38.514 -27.146 -15.797 1.00 25.30 308 LEU A CA 1
ATOM 2361 C C . LEU A 1 328 ? 37.415 -27.804 -16.625 1.00 24.56 308 LEU A C 1
ATOM 2362 O O . LEU A 1 328 ? 36.718 -27.106 -17.359 1.00 24.40 308 LEU A O 1
ATOM 2367 N N . PRO A 1 329 ? 37.264 -29.138 -16.533 1.00 23.79 309 PRO A N 1
ATOM 2368 C CA . PRO A 1 329 ? 36.242 -29.868 -17.305 1.00 23.78 309 PRO A CA 1
ATOM 2369 C C . PRO A 1 329 ? 34.802 -29.713 -16.778 1.00 23.90 309 PRO A C 1
ATOM 2370 O O . PRO A 1 329 ? 34.515 -30.042 -15.624 1.00 23.99 309 PRO A O 1
ATOM 2374 N N . PHE A 1 330 ? 33.911 -29.212 -17.632 1.00 23.71 310 PHE A N 1
ATOM 2375 C CA . PHE A 1 330 ? 32.502 -29.053 -17.286 1.00 23.51 310 PHE A CA 1
ATOM 2376 C C . PHE A 1 330 ? 31.622 -29.520 -18.451 1.00 23.42 310 PHE A C 1
ATOM 2377 O O . PHE A 1 330 ? 32.109 -29.737 -19.571 1.00 23.60 310 PHE A O 1
ATOM 2385 N N . VAL A 1 331 ? 30.333 -29.679 -18.184 1.00 22.73 311 VAL A N 1
ATOM 2386 C CA . VAL A 1 331 ? 29.354 -29.903 -19.239 1.00 22.58 311 VAL A CA 1
ATOM 2387 C C . VAL A 1 331 ? 28.690 -28.553 -19.527 1.00 22.48 311 VAL A C 1
ATOM 2388 O O . VAL A 1 331 ? 28.081 -27.946 -18.643 1.00 22.48 311 VAL A O 1
ATOM 2392 N N . HIS A 1 332 ? 28.865 -28.069 -20.755 1.00 22.72 312 HIS A N 1
ATOM 2393 C CA . HIS A 1 332 ? 28.273 -26.804 -21.201 1.00 23.00 312 HIS A CA 1
ATOM 2394 C C . HIS A 1 332 ? 26.765 -26.803 -20.918 1.00 23.15 312 HIS A C 1
ATOM 2395 O O . HIS A 1 332 ? 26.064 -27.768 -21.249 1.00 23.31 312 HIS A O 1
ATOM 2402 N N . ALA A 1 333 ? 26.289 -25.729 -20.279 1.00 22.86 313 ALA A N 1
ATOM 2403 C CA . ALA A 1 333 ? 24.885 -25.566 -19.924 1.00 22.89 313 ALA A CA 1
ATOM 2404 C C . ALA A 1 333 ? 24.099 -24.989 -21.093 1.00 23.23 313 ALA A C 1
ATOM 2405 O O . ALA A 1 333 ? 24.511 -24.003 -21.698 1.00 22.37 313 ALA A O 1
ATOM 2407 N N . LYS A 1 334 ? 22.954 -25.591 -21.395 1.00 23.16 314 LYS A N 1
ATOM 2408 C CA . LYS A 1 334 ? 22.151 -25.138 -22.540 1.00 23.76 314 LYS A CA 1
ATOM 2409 C C . LYS A 1 334 ? 20.899 -24.398 -22.084 1.00 23.74 314 LYS A C 1
ATOM 2410 O O . LYS A 1 334 ? 20.280 -23.658 -22.848 1.00 23.34 314 LYS A O 1
ATOM 2416 N N . GLY A 1 335 ? 20.536 -24.625 -20.829 1.00 24.18 315 GLY A N 1
ATOM 2417 C CA . GLY A 1 335 ? 19.441 -23.921 -20.174 1.00 24.61 315 GLY A CA 1
ATOM 2418 C C . GLY A 1 335 ? 19.506 -24.072 -18.663 1.00 25.01 315 GLY A C 1
ATOM 2419 O O . GLY A 1 335 ? 20.431 -24.696 -18.123 1.00 24.99 315 GLY A O 1
ATOM 2420 N N . GLY A 1 336 ? 18.528 -23.492 -17.971 1.00 25.12 316 GLY A N 1
ATOM 2421 C CA . GLY A 1 336 ? 18.519 -23.519 -16.513 1.00 25.24 316 GLY A CA 1
ATOM 2422 C C . GLY A 1 336 ? 19.447 -22.468 -15.944 1.00 25.94 316 GLY A C 1
ATOM 2423 O O . GLY A 1 336 ? 19.814 -21.525 -16.633 1.00 25.95 316 GLY A O 1
ATOM 2424 N N . ILE A 1 337 ? 19.833 -22.632 -14.684 1.00 25.92 317 ILE A N 1
ATOM 2425 C CA . ILE A 1 337 ? 20.604 -21.609 -13.991 1.00 26.22 317 ILE A CA 1
ATOM 2426 C C . ILE A 1 337 ? 21.931 -22.144 -13.398 1.00 25.88 317 ILE A C 1
ATOM 2427 O O . ILE A 1 337 ? 22.547 -21.477 -12.574 1.00 25.54 317 ILE A O 1
ATOM 2432 N N . TYR A 1 338 ? 22.362 -23.333 -13.831 1.00 25.80 318 TYR A N 1
ATOM 2433 C CA . TYR A 1 338 ? 23.544 -23.990 -13.251 1.00 25.59 318 TYR A CA 1
ATOM 2434 C C . TYR A 1 338 ? 24.643 -24.329 -14.263 1.00 25.53 318 TYR A C 1
ATOM 2435 O O . TYR A 1 338 ? 24.400 -24.369 -15.478 1.00 25.86 318 TYR A O 1
ATOM 2444 N N . VAL A 1 339 ? 25.853 -24.581 -13.756 1.00 25.09 319 VAL A N 1
ATOM 2445 C CA . VAL A 1 339 ? 26.864 -25.317 -14.529 1.00 24.44 319 VAL A CA 1
ATOM 2446 C C . VAL A 1 339 ? 27.200 -26.645 -13.820 1.00 23.67 319 VAL A C 1
ATOM 2447 O O . VAL A 1 339 ? 27.321 -26.691 -12.600 1.00 23.85 319 VAL A O 1
ATOM 2451 N N . TRP A 1 340 ? 27.291 -27.714 -14.607 1.00 22.59 320 TRP A N 1
ATOM 2452 C CA . TRP A 1 340 ? 27.533 -29.089 -14.141 1.00 22.10 320 TRP A CA 1
ATOM 2453 C C . TRP A 1 340 ? 29.028 -29.310 -14.334 1.00 22.15 320 TRP A C 1
ATOM 2454 O O . TRP A 1 340 ? 29.503 -29.412 -15.468 1.00 21.54 320 TRP A O 1
ATOM 2465 N N . LEU A 1 341 ? 29.764 -29.338 -13.212 1.00 22.39 321 LEU A N 1
ATOM 2466 C CA . LEU A 1 341 ? 31.234 -29.349 -13.188 1.00 22.37 321 LEU A CA 1
ATOM 2467 C C . LEU A 1 341 ? 31.754 -30.719 -12.775 1.00 22.41 321 LEU A C 1
ATOM 2468 O O . LEU A 1 341 ? 31.272 -31.292 -11.804 1.00 22.08 321 LEU A O 1
ATOM 2473 N N . GLU A 1 342 ? 32.749 -31.234 -13.495 1.00 22.72 322 GLU A N 1
ATOM 2474 C CA . GLU A 1 342 ? 33.445 -32.457 -13.077 1.00 22.58 322 GLU A CA 1
ATOM 2475 C C . GLU A 1 342 ? 34.204 -32.246 -11.773 1.00 22.24 322 GLU A C 1
ATOM 2476 O O . GLU A 1 342 ? 34.796 -31.183 -11.552 1.00 21.67 322 GLU A O 1
ATOM 2482 N N . THR A 1 343 ? 34.170 -33.255 -10.902 1.00 22.20 323 THR A N 1
ATOM 2483 C CA . THR A 1 343 ? 35.106 -33.320 -9.790 1.00 21.56 323 THR A CA 1
ATOM 2484 C C . THR A 1 343 ? 36.486 -33.752 -10.310 1.00 21.55 323 THR A C 1
ATOM 2485 O O . THR A 1 343 ? 36.583 -34.470 -11.319 1.00 21.17 323 THR A O 1
ATOM 2489 N N . PRO A 1 344 ? 37.562 -33.308 -9.634 1.00 21.09 324 PRO A N 1
ATOM 2490 C CA . PRO A 1 344 ? 38.893 -33.710 -10.053 1.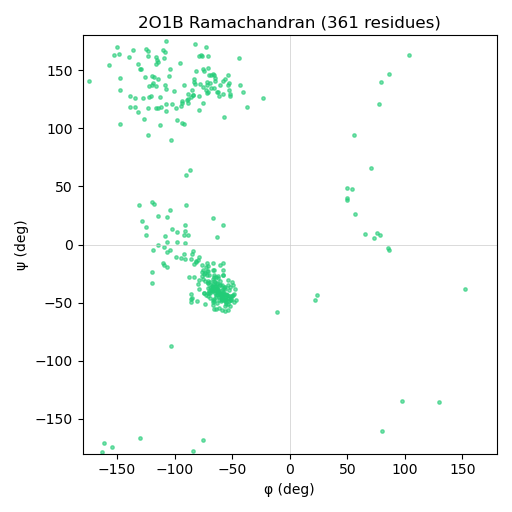00 21.08 324 PRO A CA 1
ATOM 2491 C C . PRO A 1 344 ? 39.161 -35.134 -9.613 1.00 20.98 324 PRO A C 1
ATOM 2492 O O . PRO A 1 344 ? 38.439 -35.639 -8.740 1.00 21.29 324 PRO A O 1
ATOM 2496 N N . PRO A 1 345 ? 40.169 -35.795 -10.221 1.00 21.18 325 PRO A N 1
ATOM 2497 C CA . PRO A 1 345 ? 40.488 -37.154 -9.778 1.00 20.98 325 PRO A CA 1
ATOM 2498 C C . PRO A 1 345 ? 40.798 -37.208 -8.277 1.00 21.11 325 PRO A C 1
ATOM 2499 O O . PRO A 1 345 ? 41.407 -36.280 -7.726 1.00 21.11 325 PRO A O 1
ATOM 2503 N N . GLY A 1 346 ? 40.358 -38.282 -7.627 1.00 20.97 326 GLY A N 1
ATOM 2504 C CA . GLY A 1 346 ? 40.602 -38.482 -6.204 1.00 20.32 326 GLY A CA 1
ATOM 2505 C C . GLY A 1 346 ? 39.582 -37.816 -5.292 1.00 20.46 326 GLY A C 1
ATOM 2506 O O . GLY A 1 346 ? 39.679 -37.939 -4.079 1.00 20.04 326 GLY A O 1
ATOM 2507 N N . TYR A 1 347 ? 38.635 -37.089 -5.881 1.00 20.46 327 TYR A N 1
ATOM 2508 C CA . TYR A 1 347 ? 37.483 -36.514 -5.166 1.00 21.19 327 TYR A CA 1
ATOM 2509 C C . TYR A 1 347 ? 36.170 -36.997 -5.769 1.00 21.61 327 TYR A C 1
ATOM 2510 O O . TYR A 1 347 ? 35.962 -36.860 -6.966 1.00 22.59 327 TYR A O 1
ATOM 2519 N N . ASP A 1 348 ? 35.277 -37.541 -4.951 1.00 22.08 328 ASP A N 1
ATOM 2520 C CA . ASP A 1 348 ? 33.900 -37.705 -5.393 1.00 22.71 328 ASP A CA 1
ATOM 2521 C C . ASP A 1 348 ? 33.150 -36.383 -5.158 1.00 23.02 328 ASP A C 1
ATOM 2522 O O . ASP A 1 348 ? 33.763 -35.392 -4.729 1.00 22.48 328 ASP A O 1
ATOM 2527 N N . SER A 1 349 ? 31.850 -36.358 -5.464 1.00 23.25 329 SER A N 1
ATOM 2528 C CA . SER A 1 349 ? 31.061 -35.129 -5.383 1.00 23.44 329 SER A CA 1
ATOM 2529 C C . SER A 1 349 ? 30.977 -34.576 -3.956 1.00 23.57 329 SER A C 1
ATOM 2530 O O . SER A 1 349 ? 31.007 -33.357 -3.740 1.00 23.31 329 SER A O 1
ATOM 2533 N N . GLU A 1 350 ? 30.881 -35.479 -2.989 1.00 23.65 330 GLU A N 1
ATOM 2534 C CA . GLU A 1 350 ? 30.747 -35.090 -1.588 1.00 24.25 330 GLU A CA 1
ATOM 2535 C C . GLU A 1 350 ? 32.087 -34.668 -0.985 1.00 23.61 330 GLU A C 1
ATOM 2536 O O . GLU A 1 350 ? 32.149 -33.719 -0.196 1.00 23.67 330 GLU A O 1
ATOM 2542 N N . GLN A 1 351 ? 33.156 -35.361 -1.371 1.00 22.92 331 GLN A N 1
ATOM 2543 C CA . GLN A 1 351 ? 34.512 -34.977 -0.986 1.00 22.95 331 GLN A CA 1
ATOM 2544 C C . GLN A 1 351 ? 34.902 -33.635 -1.594 1.00 22.75 331 GLN A C 1
ATOM 2545 O O . GLN A 1 351 ? 35.516 -32.806 -0.928 1.00 22.45 331 GLN A O 1
ATOM 2551 N N . PHE A 1 352 ? 34.539 -33.422 -2.854 1.00 22.78 332 PHE A N 1
ATOM 2552 C CA . PHE A 1 352 ? 34.802 -32.144 -3.513 1.00 23.00 332 PHE A CA 1
ATOM 2553 C C . PHE A 1 352 ? 33.935 -31.034 -2.931 1.00 23.28 332 PHE A C 1
ATOM 2554 O O . PHE A 1 352 ? 34.391 -29.903 -2.800 1.00 23.72 332 PHE A O 1
ATOM 2562 N N . GLU A 1 353 ? 32.695 -31.361 -2.565 1.00 23.82 333 GLU A N 1
ATOM 2563 C CA . GLU A 1 353 ? 31.810 -30.395 -1.902 1.00 24.16 333 GLU A CA 1
ATOM 2564 C C . GLU A 1 353 ? 32.430 -29.921 -0.588 1.00 24.06 333 GLU A C 1
ATOM 2565 O O . GLU A 1 353 ? 32.505 -28.718 -0.332 1.00 23.50 333 GLU A O 1
ATOM 2571 N N . GLN A 1 354 ? 32.882 -30.870 0.229 1.00 23.81 334 GLN A N 1
ATOM 2572 C CA . GLN A 1 354 ? 33.519 -30.543 1.498 1.00 24.80 334 GLN A CA 1
ATOM 2573 C C . GLN A 1 354 ? 34.830 -29.769 1.308 1.00 24.45 334 GLN A C 1
ATOM 2574 O O . GLN A 1 354 ? 35.069 -28.783 2.009 1.00 24.58 334 GLN A O 1
ATOM 2580 N N . PHE A 1 355 ? 35.654 -30.195 0.348 1.00 24.00 335 PHE A N 1
ATOM 2581 C CA . PHE A 1 355 ? 36.858 -29.449 -0.044 1.00 23.59 335 PHE A CA 1
ATOM 2582 C C . PHE A 1 355 ? 36.572 -27.975 -0.356 1.00 23.61 335 PHE A C 1
ATOM 2583 O O . PHE A 1 355 ? 37.209 -27.084 0.209 1.00 23.26 335 PHE A O 1
ATOM 2591 N N . LEU A 1 356 ? 35.611 -27.726 -1.244 1.00 23.59 336 LEU A N 1
ATOM 2592 C CA . LEU A 1 356 ? 35.284 -26.362 -1.668 1.00 24.05 336 LEU A CA 1
ATOM 2593 C C . LEU A 1 356 ? 34.774 -25.460 -0.529 1.00 24.76 336 LEU A C 1
ATOM 2594 O O . LEU A 1 356 ? 35.144 -24.283 -0.449 1.00 24.31 336 LEU A O 1
ATOM 2599 N N . VAL A 1 357 ? 33.939 -26.005 0.354 1.00 25.80 337 VAL A N 1
ATOM 2600 C CA . VAL A 1 357 ? 33.433 -25.222 1.497 1.00 27.27 337 VAL A CA 1
ATOM 2601 C C . VAL A 1 357 ? 34.533 -24.953 2.530 1.00 27.94 337 VAL A C 1
ATOM 2602 O O . VAL A 1 357 ? 34.678 -23.818 3.006 1.00 28.25 337 VAL A O 1
ATOM 2606 N N . GLN A 1 358 ? 35.314 -25.990 2.844 1.00 28.70 338 GLN A N 1
ATOM 2607 C CA . GLN A 1 358 ? 36.423 -25.905 3.805 1.00 29.77 338 GLN A CA 1
ATOM 2608 C C . GLN A 1 358 ? 37.551 -24.991 3.330 1.00 29.31 338 GLN A C 1
ATOM 2609 O O . GLN A 1 358 ? 37.950 -24.067 4.040 1.00 29.69 338 GLN A O 1
ATOM 2615 N N . GLU A 1 359 ? 38.077 -25.271 2.140 1.00 29.01 339 GLU A N 1
ATOM 2616 C CA . GLU A 1 359 ? 39.250 -24.564 1.625 1.00 28.74 339 GLU A CA 1
ATOM 2617 C C . GLU A 1 359 ? 38.892 -23.266 0.915 1.00 28.05 339 GLU A C 1
ATOM 2618 O O . GLU A 1 359 ? 39.555 -22.255 1.111 1.00 28.29 339 GLU A O 1
ATOM 2624 N N . LYS A 1 360 ? 37.843 -23.297 0.102 1.00 27.39 340 LYS A N 1
ATOM 2625 C CA . LYS A 1 360 ? 37.527 -22.182 -0.795 1.00 26.99 340 LYS A CA 1
ATOM 2626 C C . LYS A 1 360 ? 36.288 -21.362 -0.415 1.00 26.39 340 LYS A C 1
ATOM 2627 O O . LYS A 1 360 ? 35.968 -20.374 -1.085 1.00 26.22 340 LYS A O 1
ATOM 2633 N N . SER A 1 361 ? 35.610 -21.765 0.661 1.00 25.96 341 SER A N 1
ATOM 2634 C CA . SER A 1 361 ? 34.342 -21.144 1.092 1.00 25.44 341 SER A CA 1
ATOM 2635 C C . SER A 1 361 ? 33.325 -21.010 -0.046 1.00 25.22 341 SER A C 1
ATOM 2636 O O . SER A 1 361 ? 32.613 -20.009 -0.146 1.00 25.28 341 SER A O 1
ATOM 2639 N N . ILE A 1 362 ? 33.283 -22.026 -0.907 1.00 25.18 342 ILE A N 1
ATOM 2640 C CA . ILE A 1 362 ? 32.280 -22.128 -1.966 1.00 25.19 342 ILE A CA 1
ATOM 2641 C C . ILE A 1 362 ? 31.347 -23.291 -1.657 1.00 25.38 342 ILE A C 1
ATOM 2642 O O . ILE A 1 362 ? 31.779 -24.443 -1.577 1.00 24.96 342 ILE A O 1
ATOM 2647 N N . LEU A 1 363 ? 30.067 -22.987 -1.468 1.00 25.63 343 LEU A N 1
ATOM 2648 C CA . LEU A 1 363 ? 29.086 -24.045 -1.277 1.00 26.27 343 LEU A CA 1
ATOM 2649 C C . LEU A 1 363 ? 28.552 -24.463 -2.639 1.00 25.70 343 LEU A C 1
ATOM 2650 O O . LEU A 1 363 ? 28.084 -23.629 -3.409 1.00 25.31 343 LEU A O 1
ATOM 2655 N N . VAL A 1 364 ? 28.652 -25.752 -2.946 1.00 25.37 344 VAL A N 1
ATOM 2656 C CA . VAL A 1 364 ? 28.086 -26.257 -4.188 1.00 25.42 344 VAL A CA 1
ATOM 2657 C C . VAL A 1 364 ? 27.131 -27.381 -3.860 1.00 25.66 344 VAL A C 1
ATOM 2658 O O . VAL A 1 364 ? 27.104 -27.876 -2.728 1.00 25.72 344 VAL A O 1
ATOM 2662 N N . ALA A 1 365 ? 26.354 -27.782 -4.853 1.00 25.62 345 ALA A N 1
ATOM 2663 C CA . ALA A 1 365 ? 25.521 -28.952 -4.722 1.00 26.06 345 ALA A CA 1
ATOM 2664 C C . ALA A 1 365 ? 26.258 -30.166 -5.279 1.00 26.12 345 ALA A C 1
ATOM 2665 O O . ALA A 1 365 ? 26.600 -30.198 -6.462 1.00 26.36 345 ALA A O 1
ATOM 2667 N N . PRO A 1 366 ? 26.501 -31.169 -4.424 1.00 26.17 346 PRO A N 1
ATOM 2668 C CA . PRO A 1 366 ? 27.117 -32.408 -4.866 1.00 26.54 346 PRO A CA 1
ATOM 2669 C C . PRO A 1 366 ? 26.210 -33.143 -5.845 1.00 26.68 346 PRO A C 1
ATOM 2670 O O . PRO A 1 366 ? 24.991 -33.133 -5.693 1.00 26.35 346 PRO A O 1
ATOM 2674 N N . GLY A 1 367 ? 26.809 -33.784 -6.837 1.00 26.80 347 GLY A N 1
ATOM 2675 C CA . GLY A 1 367 ? 26.046 -34.538 -7.815 1.00 26.86 347 GLY A CA 1
ATOM 2676 C C . GLY A 1 367 ? 25.323 -35.748 -7.257 1.00 26.82 347 GLY A C 1
ATOM 2677 O O . GLY A 1 367 ? 24.356 -36.216 -7.860 1.00 26.61 347 GLY A O 1
ATOM 2678 N N . LYS A 1 368 ? 25.780 -36.257 -6.112 1.00 27.27 348 LYS A N 1
ATOM 2679 C CA . LYS A 1 368 ? 25.294 -37.557 -5.604 1.00 27.73 348 LYS A CA 1
ATOM 2680 C C . LYS A 1 368 ? 23.767 -37.676 -5.467 1.00 27.41 348 LYS A C 1
ATOM 2681 O O . LYS A 1 368 ? 23.186 -38.589 -6.043 1.00 27.58 348 LYS A O 1
ATOM 2687 N N . PRO A 1 369 ? 23.122 -36.767 -4.702 1.00 27.59 349 PRO A N 1
ATOM 2688 C CA . PRO A 1 369 ? 21.665 -36.815 -4.571 1.00 27.59 349 PRO A CA 1
ATOM 2689 C C . PRO A 1 369 ? 20.889 -36.721 -5.892 1.00 27.25 349 PRO A C 1
ATOM 2690 O O . PRO A 1 369 ? 19.712 -37.051 -5.923 1.00 28.23 349 PRO A O 1
ATOM 2694 N N . PHE A 1 370 ? 21.536 -36.286 -6.968 1.00 26.78 350 PHE A N 1
ATOM 2695 C CA . PHE A 1 370 ? 20.895 -36.231 -8.286 1.00 25.99 350 PHE A CA 1
ATOM 2696 C C . PHE A 1 370 ? 20.953 -37.581 -9.010 1.00 25.82 350 PHE A C 1
ATOM 2697 O O . PHE A 1 370 ? 20.341 -37.768 -10.069 1.00 26.14 350 PHE A O 1
ATOM 2705 N N . GLY A 1 371 ? 21.658 -38.528 -8.404 1.00 25.50 351 GLY A N 1
ATOM 2706 C CA . GLY A 1 371 ? 21.749 -39.890 -8.909 1.00 25.17 351 GLY A CA 1
ATOM 2707 C C . GLY A 1 371 ? 23.183 -40.372 -8.979 1.00 25.74 351 GLY A C 1
ATOM 2708 O O . GLY A 1 371 ? 24.121 -39.568 -8.855 1.00 25.09 351 GLY A O 1
ATOM 2709 N N A GLU A 1 372 ? 23.325 -41.690 -9.167 0.50 25.48 352 GLU A N 1
ATOM 2710 N N B GLU A 1 372 ? 23.367 -41.678 -9.192 0.50 25.31 352 GLU A N 1
ATOM 2711 C CA A GLU A 1 372 ? 24.592 -42.391 -9.369 0.50 26.03 352 GLU A CA 1
ATOM 2712 C CA B GLU A 1 372 ? 24.701 -42.272 -9.275 0.50 25.53 352 GLU A CA 1
ATOM 2713 C C A GLU A 1 372 ? 25.489 -41.709 -10.410 0.50 25.57 352 GLU A C 1
ATOM 2714 C C B GLU A 1 372 ? 25.537 -41.786 -10.474 0.50 25.36 352 GLU A C 1
ATOM 2715 O O A GLU A 1 372 ? 26.705 -41.613 -10.232 0.50 25.78 352 GLU A O 1
ATOM 2716 O O B GLU A 1 372 ? 26.764 -41.914 -10.474 0.50 25.44 352 GLU A O 1
ATOM 2727 N N . ASN A 1 373 ? 24.877 -41.241 -11.493 1.00 25.28 353 ASN A N 1
ATOM 2728 C CA . ASN A 1 373 ? 25.586 -40.594 -12.591 1.00 24.69 353 ASN A CA 1
ATOM 2729 C C . ASN A 1 373 ? 26.095 -39.195 -12.250 1.00 24.41 353 ASN A C 1
ATOM 2730 O O . ASN A 1 373 ? 26.803 -38.584 -13.050 1.00 24.14 353 ASN A O 1
ATOM 2735 N N . GLY A 1 374 ? 25.726 -38.704 -11.070 1.00 24.44 354 GLY A N 1
ATOM 2736 C CA . GLY A 1 374 ? 26.204 -37.428 -10.556 1.00 24.65 354 GLY A CA 1
ATOM 2737 C C . GLY A 1 374 ? 27.357 -37.602 -9.578 1.00 24.76 354 GLY A C 1
ATOM 2738 O O . GLY A 1 374 ? 27.861 -36.628 -9.049 1.00 24.39 354 GLY A O 1
ATOM 2739 N N . ASN A 1 375 ? 27.794 -38.842 -9.356 1.00 25.22 355 ASN A N 1
ATOM 2740 C CA . ASN A 1 375 ? 28.835 -39.123 -8.370 1.00 25.52 355 ASN A CA 1
ATOM 2741 C C . ASN A 1 375 ? 30.135 -38.314 -8.540 1.00 25.34 355 ASN A C 1
ATOM 2742 O O . ASN A 1 375 ? 30.823 -38.014 -7.557 1.00 25.27 355 ASN A O 1
ATOM 2747 N N . ARG A 1 376 ? 30.461 -37.963 -9.781 1.00 24.96 356 ARG A N 1
ATOM 2748 C CA . ARG A 1 376 ? 31.703 -37.244 -10.064 1.00 24.71 356 ARG A CA 1
ATOM 2749 C C . ARG A 1 376 ? 31.477 -35.880 -10.718 1.00 23.92 356 ARG A C 1
ATOM 2750 O O . ARG A 1 376 ? 32.253 -35.439 -11.572 1.00 23.48 356 ARG A O 1
ATOM 2758 N N . TYR A 1 377 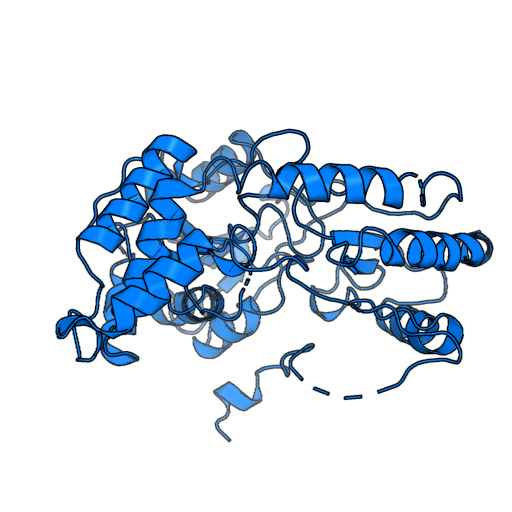? 30.405 -35.219 -10.287 1.00 23.07 357 TYR A N 1
ATOM 2759 C CA . TYR A 1 377 ? 30.112 -33.849 -10.684 1.00 22.38 357 TYR A CA 1
ATOM 2760 C C . TYR A 1 377 ? 29.589 -33.055 -9.506 1.00 22.46 357 TYR A C 1
ATOM 2761 O O . TYR A 1 377 ? 29.114 -33.619 -8.533 1.00 21.98 357 TYR A O 1
ATOM 2770 N N . VAL A 1 378 ? 29.651 -31.740 -9.633 1.00 22.51 358 VAL A N 1
ATOM 2771 C CA . VAL A 1 378 ? 28.981 -30.847 -8.713 1.00 22.96 358 VAL A CA 1
ATOM 2772 C C . VAL A 1 378 ? 28.156 -29.845 -9.514 1.00 23.68 358 VAL A C 1
ATOM 2773 O O . VAL A 1 378 ? 28.499 -29.525 -10.658 1.00 23.06 358 VAL A O 1
ATOM 2777 N N . ARG A 1 379 ? 27.064 -29.377 -8.910 1.00 24.55 359 ARG A N 1
ATOM 2778 C CA . ARG A 1 379 ? 26.191 -28.386 -9.524 1.00 26.09 359 ARG A CA 1
ATOM 2779 C C . ARG A 1 379 ? 26.490 -27.001 -8.958 1.00 27.30 359 ARG A C 1
ATOM 2780 O O . ARG A 1 379 ? 26.584 -26.811 -7.738 1.00 27.65 359 ARG A O 1
ATOM 2788 N N . ILE A 1 380 ? 26.636 -26.039 -9.852 1.00 28.57 360 ILE A N 1
ATOM 2789 C CA . ILE A 1 380 ? 27.072 -24.698 -9.487 1.00 30.37 360 ILE A CA 1
ATOM 2790 C C . ILE A 1 380 ? 26.016 -23.709 -9.947 1.00 31.46 360 ILE A C 1
ATOM 2791 O O . ILE A 1 380 ? 25.731 -23.607 -11.143 1.00 32.05 360 ILE A O 1
ATOM 2796 N N . SER A 1 381 ? 25.418 -23.007 -8.991 1.00 32.59 361 SER A N 1
ATOM 2797 C CA . SER A 1 381 ? 24.356 -22.049 -9.297 1.00 33.55 361 SER A CA 1
ATOM 2798 C C . SER A 1 381 ? 24.910 -20.696 -9.708 1.00 34.39 361 SER A C 1
ATOM 2799 O O . SER A 1 381 ? 25.739 -20.114 -9.006 1.00 34.03 361 SER A O 1
ATOM 2802 N N . LEU A 1 382 ? 24.431 -20.197 -10.842 1.00 35.44 362 LEU A N 1
ATOM 2803 C CA . LEU A 1 382 ? 24.828 -18.884 -11.333 1.00 36.88 362 LEU A CA 1
ATOM 2804 C C . LEU A 1 382 ? 23.875 -17.799 -10.814 1.00 37.37 362 LEU A C 1
ATOM 2805 O O . LEU A 1 382 ? 23.908 -16.661 -11.266 1.00 37.50 362 LEU A O 1
ATOM 2810 N N . ALA A 1 383 ? 23.036 -18.172 -9.852 1.00 38.51 363 ALA A N 1
ATOM 2811 C CA . ALA A 1 383 ? 21.996 -17.295 -9.335 1.00 39.69 363 ALA A CA 1
ATOM 2812 C C . ALA A 1 383 ? 22.491 -16.454 -8.160 1.00 40.54 363 ALA A C 1
ATOM 2813 O O . ALA A 1 383 ? 21.963 -16.535 -7.047 1.00 40.69 363 ALA A O 1
ATOM 2815 N N . LEU A 1 384 ? 23.519 -15.656 -8.419 1.00 41.59 364 LEU A N 1
ATOM 2816 C CA . LEU A 1 384 ? 24.107 -14.793 -7.408 1.00 43.06 364 LEU A CA 1
ATOM 2817 C C . LEU A 1 384 ? 24.623 -13.557 -8.107 1.00 44.10 364 LEU A C 1
ATOM 2818 O O . LEU A 1 384 ? 24.773 -13.557 -9.336 1.00 44.14 364 LEU A O 1
ATOM 2823 N N . ASP A 1 385 ? 24.899 -12.516 -7.321 1.00 45.46 365 ASP A N 1
ATOM 2824 C CA . ASP A 1 385 ? 25.572 -11.308 -7.806 1.00 46.90 365 ASP A CA 1
ATOM 2825 C C . ASP A 1 385 ? 26.393 -11.570 -9.065 1.00 47.38 365 ASP A C 1
ATOM 2826 O O . ASP A 1 385 ? 27.243 -12.470 -9.088 1.00 47.56 365 ASP A O 1
ATOM 2831 N N . ASP A 1 386 ? 26.131 -10.783 -10.106 1.00 48.24 366 ASP A N 1
ATOM 2832 C CA . ASP A 1 386 ? 26.928 -10.817 -11.332 1.00 49.10 366 ASP A CA 1
ATOM 2833 C C . ASP A 1 386 ? 28.343 -10.388 -10.971 1.00 49.45 366 ASP A C 1
ATOM 2834 O O . ASP A 1 386 ? 29.204 -10.216 -11.837 1.00 49.86 366 ASP A O 1
ATOM 2839 N N . GLN A 1 387 ? 28.551 -10.230 -9.664 1.00 49.91 367 GLN A N 1
ATOM 2840 C CA . GLN A 1 387 ? 29.808 -9.821 -9.056 1.00 50.09 367 GLN A CA 1
ATOM 2841 C C . GLN A 1 387 ? 30.451 -11.071 -8.462 1.00 49.90 367 GLN A C 1
ATOM 2842 O O . GLN A 1 387 ? 31.246 -11.732 -9.129 1.00 50.21 367 GLN A O 1
ATOM 2848 N N . LYS A 1 388 ? 30.089 -11.386 -7.215 1.00 49.50 368 LYS A N 1
ATOM 2849 C CA . LYS A 1 388 ? 30.328 -12.694 -6.580 1.00 49.05 368 LYS A CA 1
ATOM 2850 C C . LYS A 1 388 ? 30.794 -13.793 -7.545 1.00 48.50 368 LYS A C 1
ATOM 2851 O O . LYS A 1 388 ? 31.860 -14.388 -7.358 1.00 48.47 368 LYS A O 1
ATOM 2857 N N . LEU A 1 389 ? 29.972 -14.049 -8.567 1.00 47.64 369 LEU A N 1
ATOM 2858 C CA . LEU A 1 389 ? 30.214 -15.073 -9.595 1.00 46.81 369 LEU A CA 1
ATOM 2859 C C . LEU A 1 389 ? 31.602 -15.017 -10.234 1.00 45.84 369 LEU A C 1
ATOM 2860 O O . LEU A 1 389 ? 32.158 -16.046 -10.631 1.00 45.69 369 LEU A O 1
ATOM 2865 N N . ASP A 1 390 ? 32.146 -13.809 -10.332 1.00 44.70 370 ASP A N 1
ATOM 2866 C CA . ASP A 1 390 ? 33.477 -13.587 -10.886 1.00 43.59 370 ASP A CA 1
ATOM 2867 C C . ASP A 1 390 ? 34.571 -14.007 -9.917 1.00 42.70 370 ASP A C 1
ATOM 2868 O O . ASP A 1 390 ? 35.562 -14.615 -10.322 1.00 42.32 370 ASP A O 1
ATOM 2873 N N . GLU A 1 391 ? 34.379 -13.677 -8.641 1.00 41.73 371 GLU A N 1
ATOM 2874 C CA . GLU A 1 391 ? 35.304 -14.067 -7.581 1.00 40.76 371 GLU A CA 1
ATOM 2875 C C . GLU A 1 391 ? 35.279 -15.580 -7.397 1.00 39.71 371 GLU A C 1
ATOM 2876 O O . GLU A 1 391 ? 36.321 -16.204 -7.200 1.00 39.44 371 GLU A O 1
ATOM 2882 N N . ALA A 1 392 ? 34.084 -16.158 -7.483 1.00 38.57 372 ALA A N 1
ATOM 2883 C CA . ALA A 1 392 ? 33.900 -17.604 -7.406 1.00 37.53 372 ALA A CA 1
ATOM 2884 C C . ALA A 1 392 ? 34.592 -18.314 -8.569 1.00 36.74 372 ALA A C 1
ATOM 2885 O O . ALA A 1 392 ? 35.097 -19.428 -8.415 1.00 36.56 372 ALA A O 1
ATOM 2887 N N . ALA A 1 393 ? 34.615 -17.653 -9.724 1.00 35.64 373 ALA A N 1
ATOM 2888 C CA . ALA A 1 393 ? 35.281 -18.176 -10.910 1.00 34.79 373 ALA A CA 1
ATOM 2889 C C . ALA A 1 393 ? 36.787 -18.244 -10.704 1.00 33.83 373 ALA A C 1
ATOM 2890 O O . ALA A 1 393 ? 37.403 -19.274 -10.954 1.00 33.84 373 ALA A O 1
ATOM 2892 N N . ILE A 1 394 ? 37.365 -17.144 -10.234 1.00 32.87 374 ILE A N 1
ATOM 2893 C CA . ILE A 1 394 ? 38.802 -17.063 -9.969 1.00 31.77 374 ILE A CA 1
ATOM 2894 C C . ILE A 1 394 ? 39.234 -18.021 -8.860 1.00 31.01 374 ILE A C 1
ATOM 2895 O O . ILE A 1 394 ? 40.324 -18.596 -8.927 1.00 30.64 374 ILE A O 1
ATOM 2900 N N . ARG A 1 395 ? 38.380 -18.188 -7.851 1.00 30.07 375 ARG A N 1
ATOM 2901 C CA . ARG A 1 395 ? 38.616 -19.169 -6.788 1.00 29.45 375 ARG A CA 1
ATOM 2902 C C . ARG A 1 395 ? 38.741 -20.578 -7.367 1.00 28.73 375 ARG A C 1
ATOM 2903 O O . ARG A 1 395 ? 39.677 -21.308 -7.041 1.00 28.71 375 ARG A O 1
ATOM 2911 N N . LEU A 1 396 ? 37.796 -20.933 -8.237 1.00 28.07 376 LEU A N 1
ATOM 2912 C CA . LEU A 1 396 ? 37.739 -22.252 -8.870 1.00 27.69 376 LEU A CA 1
ATOM 2913 C C . LEU A 1 396 ? 38.868 -22.547 -9.863 1.00 27.54 376 LEU A C 1
ATOM 2914 O O . LEU A 1 396 ? 39.372 -23.672 -9.915 1.00 27.41 376 LEU A O 1
ATOM 2919 N N . THR A 1 397 ? 39.260 -21.539 -10.643 1.00 27.39 377 THR A N 1
ATOM 2920 C CA . THR A 1 397 ? 40.340 -21.690 -11.633 1.00 27.24 377 THR A CA 1
ATOM 2921 C C . THR A 1 397 ? 41.704 -21.949 -10.983 1.00 26.81 377 THR A C 1
ATOM 2922 O O . THR A 1 397 ? 42.575 -22.586 -11.579 1.00 26.49 377 THR A O 1
ATOM 2926 N N . GLU A 1 398 ? 41.880 -21.451 -9.760 1.00 26.46 378 GLU A N 1
ATOM 2927 C CA . GLU A 1 398 ? 43.065 -21.737 -8.952 1.00 26.33 378 GLU A CA 1
ATOM 2928 C C . GLU A 1 398 ? 43.244 -23.247 -8.733 1.00 25.84 378 GLU A C 1
ATOM 2929 O O . GLU A 1 398 ? 44.351 -23.718 -8.458 1.00 25.95 378 GLU A O 1
ATOM 2935 N N . LEU A 1 399 ? 42.155 -23.997 -8.878 1.00 25.31 379 LEU A N 1
ATOM 2936 C CA . LEU A 1 399 ? 42.160 -25.438 -8.627 1.00 25.07 379 LEU A CA 1
ATOM 2937 C C . LEU A 1 399 ? 42.465 -26.266 -9.874 1.00 25.18 379 LEU A C 1
ATOM 2938 O O . LEU A 1 399 ? 42.365 -27.493 -9.848 1.00 25.08 379 LEU A O 1
ATOM 2943 N N . ALA A 1 400 ? 42.850 -25.588 -10.954 1.00 25.47 380 ALA A N 1
ATOM 2944 C CA . ALA A 1 400 ? 43.190 -26.240 -12.227 1.00 25.67 380 ALA A CA 1
ATOM 2945 C C . ALA A 1 400 ? 44.213 -27.369 -12.067 1.00 25.82 380 ALA A C 1
ATOM 2946 O O . ALA A 1 400 ? 44.127 -28.389 -12.753 1.00 25.79 380 ALA A O 1
ATOM 2948 N N . TYR A 1 401 ? 45.171 -27.176 -11.157 1.00 25.81 381 TYR A N 1
ATOM 2949 C CA . TYR A 1 401 ? 46.200 -28.177 -10.873 1.00 25.69 381 TYR A CA 1
ATOM 2950 C C . TYR A 1 401 ? 45.617 -29.532 -10.431 1.00 25.67 381 TYR A C 1
ATOM 2951 O O . TYR A 1 401 ? 46.248 -30.570 -10.621 1.00 25.15 381 TYR A O 1
ATOM 2960 N N . LEU A 1 402 ? 44.417 -29.517 -9.850 1.00 25.67 382 LEU A N 1
ATOM 2961 C CA . LEU A 1 402 ? 43.791 -30.743 -9.357 1.00 26.04 382 LEU A CA 1
ATOM 2962 C C . LEU A 1 402 ? 43.326 -31.640 -10.500 1.00 26.34 382 LEU A C 1
ATOM 2963 O O . LEU A 1 402 ? 43.188 -32.848 -10.333 1.00 25.96 382 LEU A O 1
ATOM 2968 N N . TYR A 1 403 ? 43.108 -31.040 -11.666 1.00 27.13 383 TYR A N 1
ATOM 2969 C CA . TYR A 1 403 ? 42.543 -31.757 -12.803 1.00 28.08 383 TYR A CA 1
ATOM 2970 C C . TYR A 1 403 ? 43.570 -32.400 -13.737 1.00 29.52 383 TYR A C 1
ATOM 2971 O O . TYR A 1 403 ? 43.207 -33.209 -14.605 1.00 30.44 383 TYR A O 1
ATOM 2980 N N . GLU A 1 404 ? 44.838 -3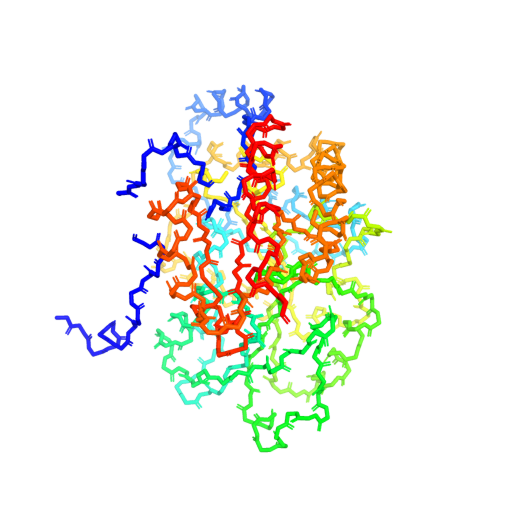2.037 -13.563 1.00 30.70 384 GLU A N 1
ATOM 2981 C CA . GLU A 1 404 ? 45.945 -32.667 -14.289 1.00 31.95 384 GLU A CA 1
ATOM 2982 C C . GLU A 1 404 ? 45.848 -34.194 -14.204 1.00 32.22 384 GLU A C 1
ATOM 2983 O O . GLU A 1 404 ? 46.383 -34.915 -15.054 1.00 32.94 384 GLU A O 1
#

B-factor: mean 27.47, std 5.67, range [13.59, 54.77]

Nearest PDB structures (foldseek):
  1u08-assembly1_A  TM=9.295E-01  e=5.923E-29  Escherichia coli
  1u08-assembly1_B  TM=9.413E-01  e=1.315E-28  Escherichia coli
  1b5p-assembly1_B  TM=9.186E-01  e=6.271E-29  Thermus thermophilus HB8
  1b5o-assembly1_B  TM=9.158E-01  e=5.923E-29  Thermus thermophilus HB8
  5bj3-assembly1_B  TM=9.249E-01  e=2.759E-28  Thermus aquaticus

Foldseek 3Di:
DDPLQVPDDPPPPVAFAPDPFDEADAAFPDAFPVQLVVLLVVLVPDPQLVDFDALQDDPLLLVLVQVLCCVPAVFHADSPQWKGKFQAVLRVLLQVCLLFHAAAAEEEAEVLADQRNVSSCSSRNYHYDYQYADPLAGAGDPVPPPPVNLLRHQEYEAEACGVPNQHADDLVSLLVVCVSPQPHNHAYEYECAFQLAFQPDRGHDSSSRPCSLRGYKYKYGCPHLRPNVLRIIMIGGNRSSVSSSVVSVVVHRHRNSSSSSSSSCSVPCPVSSNVSNHVLNVLLVVLVVCVVLVFDWRRRRTHFKTKGFAAPPDWQVRVQCVCRHPVSYHWAQSPSSHPSSRGITIGGSNDPSPSSNSVSVSVSVCSVRRD

Organism: Staphylococcus aureus (strain NCTC 8325 / PS 47) (NCBI:txid93061)

Sequence (371 aa):
ISNKLANIPDSYFGEHGPLPLINAVGIPDGPTPQGIIDHFQKALTIPENQKYGAFHGKEAFKQAIVDFYQRQYNVTTLDKEDEVCILYGTKNGLVAVPTCVINPGDYVLLPDPGYTDYLAGVLLADGKPVVPLNNLEPPHYLPDWSKVDSQIIDKTKLIYLTYPNNPTGSTATKEVFDEAIAKFKGTDTKIVHDFAYGAFGFDAKNPSILASENGKDVAIEIYSLSKGYNSGFRVGFAVVGNKDIQALKKYQTHTNAGFGALQDAAIYALNHYDDFLEEEQSNVFKTRRDRFEALAKADLPFVHAKGGIYVWLETPPGYDSEQFEQFLVQEKSILVAPGKPFGEENGNRYVRISLALDDQKLDEAAIRLTELAYLYE